Protein AF-0000000074111554 (afdb_homodimer)

Nearest PDB structures (foldseek):
  2y7a-assembly1_A  TM=3.986E-01  e=7.294E-03  Homo sapiens
  8ri0-assembly1_B  TM=4.797E-01  e=1.075E-01  Calditerrivibrio nitroreducens DSM 19672
  2qeq-assembly1_A  TM=3.946E-01  e=6.674E+00  Kunjin virus (STRAIN MRM61C)
  2y7a-assembly1_A  TM=4.111E-01  e=3.527E-03  Homo sapiens
  7s6b-assembly1_D  TM=3.203E-01  e=9.062E-02  Streptomyces lasalocidi

Structure (mmCIF, N/CA/C/O backbone):
data_AF-0000000074111554-model_v1
#
loop_
_entity.id
_entity.type
_entity.pdbx_description
1 polymer 'Uncharacterized protein'
#
loop_
_atom_site.group_PDB
_atom_site.id
_atom_site.type_symbol
_atom_site.label_atom_id
_atom_site.label_alt_id
_atom_site.label_comp_id
_atom_site.label_asym_id
_atom_site.label_entity_id
_atom_site.label_seq_id
_atom_site.pdbx_PDB_ins_code
_atom_site.Cartn_x
_atom_site.Cartn_y
_atom_site.Cartn_z
_atom_site.occupancy
_atom_site.B_iso_or_equiv
_atom_site.auth_seq_id
_atom_site.auth_comp_id
_atom_site.auth_asym_id
_atom_site.auth_atom_id
_atom_site.pdbx_PDB_model_num
ATOM 1 N N . MET A 1 1 ? -3.32 27.938 -7.312 1 47.59 1 MET A N 1
ATOM 2 C CA . MET A 1 1 ? -3.273 27.234 -6.039 1 47.59 1 MET A CA 1
ATOM 3 C C . MET A 1 1 ? -3.141 25.734 -6.266 1 47.59 1 MET A C 1
ATOM 5 O O . MET A 1 1 ? -3.689 25.188 -7.227 1 47.59 1 MET A O 1
ATOM 9 N N . GLN A 1 2 ? -2.172 24.969 -5.703 1 74.88 2 GLN A N 1
ATOM 10 C CA . GLN A 1 2 ? -1.948 23.531 -5.836 1 74.88 2 GLN A CA 1
ATOM 11 C C . GLN A 1 2 ? -3.188 22.734 -5.426 1 74.88 2 GLN A C 1
ATOM 13 O O . GLN A 1 2 ? -3.883 23.109 -4.48 1 74.88 2 GLN A O 1
ATOM 18 N N . LYS A 1 3 ? -3.748 22.03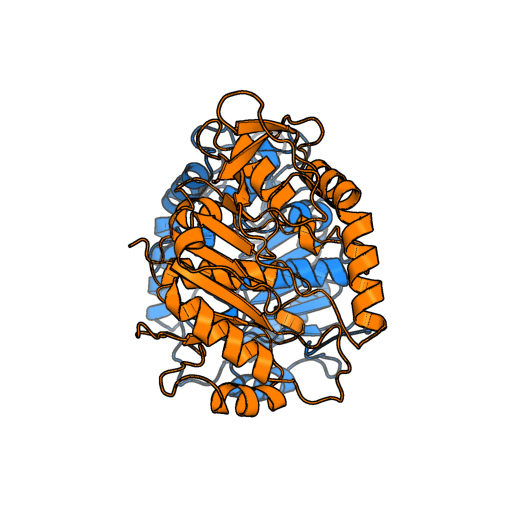1 -6.406 1 89.75 3 LYS A N 1
ATOM 19 C CA . LYS A 1 3 ? -4.879 21.156 -6.117 1 89.75 3 LYS A CA 1
ATOM 20 C C . LYS A 1 3 ? -4.531 20.141 -5.031 1 89.75 3 LYS A C 1
ATOM 22 O O . LYS A 1 3 ? -3.83 19.156 -5.293 1 89.75 3 LYS A O 1
ATOM 27 N N . VAL A 1 4 ? -5.02 20.531 -3.77 1 93.25 4 VAL A N 1
ATOM 28 C CA . VAL A 1 4 ? -4.641 19.719 -2.619 1 93.25 4 VAL A CA 1
ATOM 29 C C . VAL A 1 4 ? -5.875 19.016 -2.057 1 93.25 4 VAL A C 1
ATOM 31 O O . VAL A 1 4 ? -6.945 19.609 -1.949 1 93.25 4 VAL A O 1
ATOM 34 N N . LEU A 1 5 ? -5.77 17.75 -1.797 1 95.38 5 LEU A N 1
ATOM 35 C CA . LEU A 1 5 ? -6.777 16.984 -1.083 1 95.38 5 LEU A CA 1
ATOM 36 C C . LEU A 1 5 ? -6.395 16.812 0.383 1 95.38 5 LEU A C 1
ATOM 38 O O . LEU A 1 5 ? -5.348 16.234 0.693 1 95.38 5 LEU A O 1
ATOM 42 N N . THR A 1 6 ? -7.242 17.297 1.258 1 95.94 6 THR A N 1
ATOM 43 C CA . THR A 1 6 ? -7.016 17.031 2.674 1 95.94 6 THR A CA 1
ATOM 44 C C . THR A 1 6 ? -7.65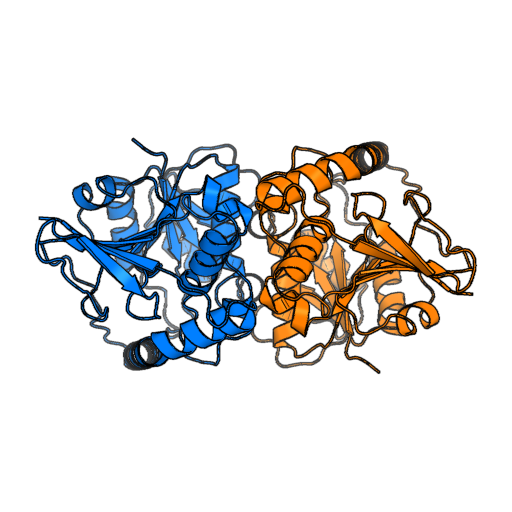2 15.703 3.082 1 95.94 6 THR A C 1
ATOM 46 O O . THR A 1 6 ? -8.82 15.453 2.787 1 95.94 6 THR A O 1
ATOM 49 N N . ALA A 1 7 ? -6.855 14.898 3.699 1 96.5 7 ALA A N 1
ATOM 50 C CA . ALA A 1 7 ? -7.324 13.594 4.16 1 96.5 7 ALA A CA 1
ATOM 51 C C . ALA A 1 7 ? -7.426 13.562 5.684 1 96.5 7 ALA A C 1
ATOM 53 O O . ALA A 1 7 ? -6.445 13.812 6.383 1 96.5 7 ALA A O 1
ATOM 54 N N . ILE A 1 8 ? -8.609 13.188 6.18 1 93.62 8 ILE A N 1
ATOM 55 C CA . ILE A 1 8 ? -8.875 13.062 7.609 1 93.62 8 ILE A CA 1
ATOM 56 C C . ILE A 1 8 ? -9.375 11.648 7.914 1 93.62 8 ILE A C 1
ATOM 58 O O . ILE A 1 8 ? -10.391 11.211 7.367 1 93.62 8 ILE A O 1
ATOM 62 N N . ARG A 1 9 ? -8.664 10.961 8.719 1 89.56 9 ARG A N 1
ATOM 63 C CA . ARG A 1 9 ? -9.078 9.625 9.141 1 89.56 9 ARG A CA 1
ATOM 64 C C . ARG A 1 9 ? -9.969 9.695 10.375 1 89.56 9 ARG A C 1
ATOM 66 O O . ARG A 1 9 ? -9.578 10.266 11.398 1 89.56 9 ARG A O 1
ATOM 73 N N . V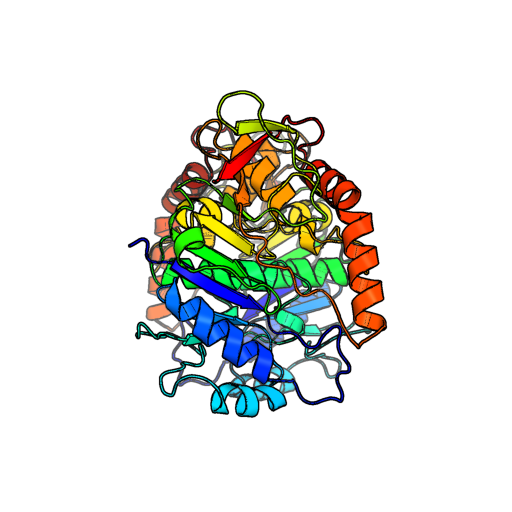AL A 1 10 ? -11.148 9.125 10.172 1 82.56 10 VAL A N 1
ATOM 74 C CA . VAL A 1 10 ? -12.117 9.086 11.266 1 82.56 10 VAL A CA 1
ATOM 75 C C . VAL A 1 10 ? -12.25 7.66 11.789 1 82.56 10 VAL A C 1
ATOM 77 O O . VAL A 1 10 ? -12.656 6.758 11.055 1 82.56 10 VAL A O 1
ATOM 80 N N . HIS A 1 11 ? -11.742 7.332 12.828 1 69.31 11 HIS A N 1
ATOM 81 C CA . HIS A 1 11 ? -11.906 5.973 13.328 1 69.31 11 HIS A CA 1
ATOM 82 C C . HIS A 1 11 ? -12.305 5.973 14.805 1 69.31 11 HIS A C 1
ATOM 84 O O . HIS A 1 11 ? -12.039 6.941 15.523 1 69.31 11 HIS A O 1
ATOM 90 N N . LYS A 1 12 ? -13.086 4.988 15.078 1 65.06 12 LYS A N 1
ATOM 91 C CA . LYS A 1 12 ? -13.531 4.75 16.453 1 65.06 12 LYS A CA 1
ATOM 92 C C . LYS A 1 12 ? -12.617 3.75 17.156 1 65.06 12 LYS A C 1
ATOM 94 O O . LYS A 1 12 ? -12.953 3.244 18.234 1 65.06 12 LYS A O 1
ATOM 99 N N . ARG A 1 13 ? -11.672 3.42 16.547 1 57.62 13 ARG A N 1
ATOM 100 C CA . ARG A 1 13 ? -10.883 2.303 17.062 1 57.62 13 ARG A CA 1
ATOM 101 C C . ARG A 1 13 ? -10.453 2.551 18.5 1 57.62 13 ARG A C 1
ATOM 103 O O . ARG A 1 13 ? -10.43 1.626 19.312 1 57.62 13 ARG A O 1
ATOM 110 N N . GLN A 1 14 ? -10.055 3.717 18.734 1 53.47 14 GLN A N 1
ATOM 111 C CA . GLN A 1 14 ? -9.492 3.939 20.062 1 53.47 14 GLN A CA 1
ATOM 112 C C . GLN A 1 14 ? -10.492 4.625 20.984 1 53.47 14 GLN A C 1
ATOM 114 O O . GLN A 1 14 ? -10.109 5.266 21.969 1 53.47 14 GLN A O 1
ATOM 119 N N . THR A 1 15 ? -11.688 4.504 20.422 1 59.81 15 THR A N 1
ATOM 120 C CA . THR A 1 15 ? -12.742 5.098 21.234 1 59.81 15 THR A CA 1
ATOM 121 C C . THR A 1 15 ? -13.789 4.055 21.609 1 59.81 15 THR A C 1
ATOM 123 O O . THR A 1 15 ? -13.773 2.939 21.078 1 59.81 15 THR A O 1
ATOM 126 N N . ASP A 1 16 ? -14.523 4.406 22.625 1 60.25 16 ASP A N 1
ATOM 127 C CA . ASP A 1 16 ? -15.641 3.551 23.016 1 60.25 16 ASP A CA 1
ATOM 128 C C . ASP A 1 16 ? -16.562 3.27 21.828 1 60.25 16 ASP A C 1
ATOM 130 O O . ASP A 1 16 ? -17.203 4.176 21.312 1 60.25 16 ASP A O 1
ATOM 134 N N . GLN A 1 17 ? -16.547 2.08 21.406 1 64.31 17 GLN A N 1
ATOM 135 C CA . GLN A 1 17 ? -17.281 1.655 20.203 1 64.31 17 GLN A CA 1
ATOM 136 C C . GLN A 1 17 ? -18.781 1.778 20.406 1 64.31 17 GLN A C 1
ATOM 138 O O . GLN A 1 17 ? -19.547 1.826 19.438 1 64.31 17 GLN A O 1
ATOM 143 N N . ASN A 1 18 ? -19.156 1.868 21.594 1 63.62 18 ASN A N 1
ATOM 144 C CA . ASN A 1 18 ? -20.578 1.933 21.922 1 63.62 18 ASN A CA 1
ATOM 145 C C . ASN A 1 18 ? -21.094 3.369 21.875 1 63.62 18 ASN A C 1
ATOM 147 O O . ASN A 1 18 ? -22.297 3.598 21.922 1 63.62 18 ASN A O 1
ATOM 151 N N . ARG A 1 19 ? -20.234 4.227 21.812 1 68.5 19 ARG A N 1
ATOM 152 C CA . ARG A 1 19 ? -20.625 5.629 21.734 1 68.5 19 ARG A CA 1
ATOM 153 C C . ARG A 1 19 ? -20.719 6.105 20.297 1 68.5 19 ARG A C 1
ATOM 155 O O . ARG A 1 19 ? -19.922 5.68 19.453 1 68.5 19 ARG A O 1
ATOM 162 N N . LEU A 1 20 ? -21.766 6.816 20.125 1 73.94 20 LEU A N 1
ATOM 163 C CA . LEU A 1 20 ? -21.891 7.426 18.812 1 73.94 20 LEU A CA 1
ATOM 164 C C . LEU A 1 20 ? -20.703 8.352 18.531 1 73.94 20 LEU A C 1
ATOM 166 O O . LEU A 1 20 ? -20.172 8.984 19.438 1 73.94 20 LEU A O 1
ATOM 170 N N . LEU A 1 21 ? -20.344 8.328 17.328 1 78.81 21 LEU A N 1
ATOM 171 C CA . LEU A 1 21 ? -19.25 9.195 16.875 1 78.81 21 LEU A CA 1
ATOM 172 C C . LEU A 1 21 ? -19.594 10.664 17.094 1 78.81 21 LEU A C 1
ATOM 174 O O . LEU A 1 21 ? -20.688 11.102 16.719 1 78.81 21 LEU A O 1
ATOM 178 N N . ASP A 1 22 ? -18.781 11.336 17.859 1 82.19 22 ASP A N 1
ATOM 179 C CA . ASP A 1 22 ? -18.938 12.781 17.938 1 82.19 22 ASP A CA 1
ATOM 180 C C . ASP A 1 22 ? -18.594 13.445 16.609 1 82.19 22 ASP A C 1
ATOM 182 O O . ASP A 1 22 ? -17.422 13.477 16.203 1 82.19 22 ASP A O 1
ATOM 186 N N . THR A 1 23 ? -19.578 13.977 16 1 87.88 23 THR A N 1
ATOM 187 C CA . THR A 1 23 ? -19.406 14.461 14.633 1 87.88 23 THR A CA 1
ATOM 188 C C . THR A 1 23 ? -18.984 15.93 14.633 1 87.88 23 THR A C 1
ATOM 190 O O . THR A 1 23 ? -18.516 16.453 13.617 1 87.88 23 THR A O 1
ATOM 193 N N . ASP A 1 24 ? -19.016 16.656 15.75 1 88.5 24 ASP A N 1
ATOM 194 C CA . ASP A 1 24 ? -18.75 18.094 15.797 1 88.5 24 ASP A CA 1
ATOM 195 C C . ASP A 1 24 ? -17.297 18.391 15.43 1 88.5 24 ASP A C 1
ATOM 197 O O . ASP A 1 24 ? -17.031 19.234 14.578 1 88.5 24 ASP A O 1
ATOM 201 N N . PRO A 1 25 ? -16.422 17.656 16.078 1 87.88 25 PRO A N 1
ATOM 202 C CA . PRO A 1 25 ? -15.023 17.938 15.727 1 87.88 25 PRO A CA 1
ATOM 203 C C . PRO A 1 25 ? -14.711 17.625 14.266 1 87.88 25 PRO A C 1
ATOM 205 O O . PRO A 1 25 ? -13.867 18.281 13.648 1 87.88 25 PRO A O 1
ATOM 208 N N . ILE A 1 26 ? -15.359 16.672 13.734 1 90.75 26 ILE A N 1
ATOM 209 C CA . ILE A 1 26 ? -15.141 16.266 12.344 1 90.75 26 ILE A CA 1
ATOM 210 C C . ILE A 1 26 ? -15.672 17.344 11.406 1 90.75 26 ILE A C 1
ATOM 212 O O . ILE A 1 26 ? -14.977 17.766 10.477 1 90.75 26 ILE A O 1
ATOM 216 N N . SER A 1 27 ? -16.875 17.766 11.727 1 92.31 27 SER A N 1
ATOM 2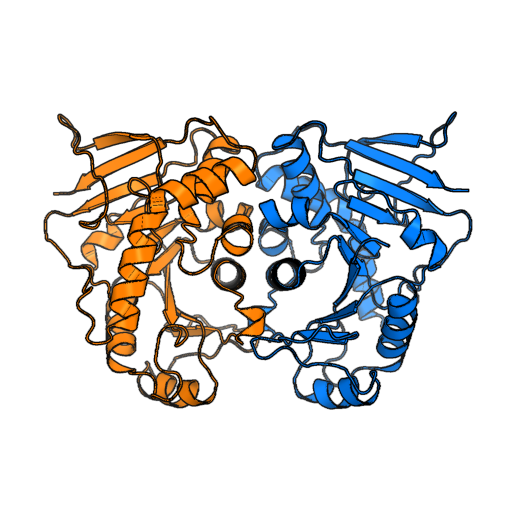17 C CA . SER A 1 27 ? -17.484 18.828 10.922 1 92.31 27 SER A CA 1
ATOM 218 C C . SER A 1 27 ? -16.641 20.094 10.953 1 92.31 27 SER A C 1
ATOM 220 O O . SER A 1 27 ? -16.438 20.734 9.922 1 92.31 27 SER A O 1
ATOM 222 N N . ALA A 1 28 ? -16.156 20.438 12.086 1 91.56 28 ALA A N 1
ATOM 223 C CA . ALA A 1 28 ? -15.328 21.625 12.234 1 91.56 28 ALA A CA 1
ATOM 224 C C . ALA A 1 28 ? -14.023 21.469 11.445 1 91.56 28 ALA A C 1
ATOM 226 O O . ALA A 1 28 ? -13.578 22.422 10.789 1 91.56 28 ALA A O 1
ATOM 227 N N . ALA A 1 29 ? -13.445 20.328 11.508 1 92.19 29 ALA A N 1
ATOM 228 C CA . ALA A 1 29 ? -12.195 20.062 10.797 1 92.19 29 ALA A CA 1
ATOM 229 C C . ALA A 1 29 ? -12.398 20.156 9.281 1 92.19 29 ALA A C 1
ATOM 231 O O . ALA A 1 29 ? -11.547 20.688 8.57 1 92.19 29 ALA A O 1
ATOM 232 N N . VAL A 1 30 ? -13.492 19.594 8.82 1 94.56 30 VAL A N 1
ATOM 233 C CA . VAL A 1 30 ? -13.805 19.625 7.395 1 94.56 30 VAL A CA 1
ATOM 234 C C . VAL A 1 30 ? -13.992 21.078 6.934 1 94.56 30 VAL A C 1
ATOM 236 O O . VAL A 1 30 ? -13.445 21.484 5.91 1 94.56 30 VAL A O 1
ATOM 239 N N . THR A 1 31 ? -14.734 21.828 7.695 1 93.19 31 THR A N 1
ATOM 240 C CA . THR A 1 31 ? -14.977 23.234 7.359 1 93.19 31 THR A CA 1
ATOM 241 C C . THR A 1 31 ? -13.672 24.016 7.289 1 93.19 31 THR A C 1
ATOM 243 O O . THR A 1 31 ? -13.445 24.781 6.352 1 93.19 31 THR A O 1
ATOM 246 N N . ARG A 1 32 ? -12.828 23.797 8.203 1 90.69 32 ARG A N 1
ATOM 247 C CA . ARG A 1 32 ? -11.539 24.469 8.219 1 90.69 32 ARG A CA 1
ATOM 248 C C . ARG A 1 32 ? -10.688 24.062 7.027 1 90.69 32 ARG A C 1
ATOM 250 O O . ARG A 1 32 ? -10.078 24.906 6.363 1 90.69 32 ARG A O 1
ATOM 257 N N . ALA A 1 33 ? -10.625 22.781 6.777 1 93.44 33 ALA A N 1
ATOM 258 C CA . ALA A 1 33 ? -9.789 22.234 5.711 1 93.44 33 ALA A CA 1
ATOM 259 C C . ALA A 1 33 ? -10.234 22.75 4.348 1 93.44 33 ALA A C 1
ATOM 261 O O . ALA A 1 33 ? -9.406 22.969 3.453 1 93.44 33 ALA A O 1
ATOM 262 N N . LEU A 1 34 ? -11.516 22.953 4.195 1 93.25 34 LEU A N 1
ATOM 263 C CA . LEU A 1 34 ? -12.039 23.469 2.934 1 93.25 34 LEU A CA 1
ATOM 264 C C . LEU A 1 34 ? -11.578 24.891 2.701 1 93.25 34 LEU A C 1
ATOM 266 O O . LEU A 1 34 ? -11.672 25.406 1.585 1 93.25 34 LEU A O 1
ATOM 270 N N . GLY A 1 35 ? -11.031 25.484 3.709 1 89.75 35 GLY A N 1
ATOM 271 C CA . GLY A 1 35 ? -10.5 26.844 3.584 1 89.75 35 GLY A CA 1
ATOM 272 C C . GLY A 1 35 ? -9.125 26.875 2.949 1 89.75 35 GLY A C 1
ATOM 273 O O . GLY A 1 35 ? -8.672 27.938 2.492 1 89.75 35 GLY A O 1
ATOM 274 N N . TYR A 1 36 ? -8.453 25.703 2.896 1 90.75 36 TYR A N 1
ATOM 275 C CA . TYR A 1 36 ? -7.098 25.75 2.365 1 90.75 36 TYR A CA 1
ATOM 276 C C . TYR A 1 36 ? -6.84 24.562 1.44 1 90.75 36 TYR A C 1
ATOM 278 O O . TYR A 1 36 ? -5.715 24.344 0.984 1 90.75 36 TYR A O 1
ATOM 286 N N . SER A 1 37 ? -7.82 23.766 1.188 1 92.56 37 SER A N 1
ATOM 287 C CA . SER A 1 37 ? -7.699 22.625 0.291 1 92.56 37 SER A CA 1
ATOM 288 C C . SER A 1 37 ? -8.805 22.625 -0.755 1 92.56 37 SER A C 1
ATOM 290 O O . SER A 1 37 ? -9.859 23.234 -0.555 1 92.56 37 SER A O 1
ATOM 292 N N . THR A 1 38 ? -8.539 21.984 -1.895 1 91.38 38 THR A N 1
ATOM 293 C CA . THR A 1 38 ? -9.516 21.859 -2.969 1 91.38 38 THR A CA 1
ATOM 294 C C . THR A 1 38 ? -10.672 20.953 -2.543 1 91.38 38 THR A C 1
ATOM 296 O O . THR A 1 38 ? -11.828 21.234 -2.865 1 91.38 38 THR A O 1
ATOM 299 N N . SER A 1 39 ? -10.383 19.969 -1.868 1 92.62 39 SER A N 1
ATOM 300 C CA . SER A 1 39 ? -11.352 19 -1.386 1 92.62 39 SER A CA 1
ATOM 301 C C . SER A 1 39 ? -10.867 18.312 -0.115 1 92.62 39 SER A C 1
ATOM 303 O O . SER A 1 39 ? -9.703 18.453 0.266 1 92.62 39 SER A O 1
ATOM 305 N N . VAL A 1 40 ? -11.844 17.656 0.529 1 92.69 40 VAL A N 1
ATOM 306 C CA . VAL A 1 40 ? -11.562 16.859 1.723 1 92.69 40 VAL A CA 1
ATOM 307 C C . VAL A 1 40 ? -12.047 15.422 1.518 1 92.69 40 VAL A C 1
ATOM 309 O O . VAL A 1 40 ? -13.086 15.195 0.897 1 92.69 40 VAL A O 1
ATOM 312 N N . ILE A 1 41 ? -11.25 14.531 2.037 1 89.88 41 ILE A N 1
ATOM 313 C CA . ILE A 1 41 ? -11.68 13.141 2.039 1 89.88 41 ILE A CA 1
ATOM 314 C C . ILE A 1 41 ? -11.672 12.594 3.465 1 89.88 41 ILE A C 1
ATOM 316 O O . ILE A 1 41 ? -10.688 12.758 4.191 1 89.88 41 ILE A O 1
ATOM 320 N N . LEU A 1 42 ? -12.805 11.984 3.834 1 87 42 LEU A N 1
ATOM 321 C CA . LEU A 1 42 ? -12.945 11.312 5.121 1 87 42 LEU A CA 1
ATOM 322 C C . LEU A 1 42 ? -12.875 9.797 4.961 1 87 42 LEU A C 1
ATOM 324 O O . LEU A 1 42 ? -13.438 9.25 4.008 1 87 42 LEU A O 1
ATOM 328 N N . VAL A 1 43 ? -12.133 9.18 5.938 1 79.88 43 VAL A N 1
ATOM 329 C CA . VAL A 1 43 ? -11.914 7.742 5.781 1 79.88 43 VAL A CA 1
ATOM 330 C C . VAL A 1 43 ? -12.352 7.008 7.047 1 79.88 43 VAL A C 1
ATOM 332 O O . VAL A 1 43 ? -12.172 7.52 8.156 1 79.88 43 VAL A O 1
ATOM 335 N N . SER A 1 44 ? -12.82 5.785 7.09 1 68.31 44 SER A N 1
ATOM 336 C CA . SER A 1 44 ? -13.055 4.754 8.094 1 68.31 44 SER A CA 1
ATOM 337 C C . SER A 1 44 ? -14.32 5.035 8.891 1 68.31 44 SER A C 1
ATOM 339 O O . SER A 1 44 ? -14.445 6.086 9.523 1 68.31 44 SER A O 1
ATOM 341 N N . LEU A 1 45 ? -15.594 4.582 8.578 1 65.06 45 LEU A N 1
ATOM 342 C CA . LEU A 1 45 ? -16.719 4.664 9.5 1 65.06 45 LEU A CA 1
ATOM 343 C C . LEU A 1 45 ? -17.625 3.436 9.375 1 65.06 45 LEU A C 1
ATOM 345 O O . LEU A 1 45 ? -17.797 2.906 8.273 1 65.06 45 LEU A O 1
ATOM 349 N N . PRO A 1 46 ? -17.797 2.955 10.617 1 63.38 46 PRO A N 1
ATOM 350 C CA . PRO A 1 46 ? -18.859 1.956 10.492 1 63.38 46 PRO A CA 1
ATOM 351 C C . PRO A 1 46 ? -20.156 2.533 9.906 1 63.38 46 PRO A C 1
ATOM 353 O O . PRO A 1 46 ? -20.438 3.717 10.094 1 63.38 46 PRO A O 1
ATOM 356 N N . PRO A 1 47 ? -20.828 1.67 9.305 1 62.94 47 PRO A N 1
ATOM 357 C CA . PRO A 1 47 ? -22.047 2.078 8.602 1 62.94 47 PRO A CA 1
ATOM 358 C C . PRO A 1 47 ? -23.031 2.824 9.5 1 62.94 47 PRO A C 1
ATOM 360 O O . PRO A 1 47 ? -23.609 3.83 9.086 1 62.94 47 PRO A O 1
ATOM 363 N N . PRO A 1 48 ? -23.109 2.475 10.797 1 69.06 48 PRO A N 1
ATOM 364 C CA . PRO A 1 48 ? -24.125 3.209 11.555 1 69.06 48 PRO A CA 1
ATOM 365 C C . PRO A 1 48 ? -23.75 4.672 11.781 1 69.06 48 PRO A C 1
ATOM 367 O O . PRO A 1 48 ? -24.641 5.523 11.906 1 69.06 48 PRO A O 1
ATOM 370 N N . ASP A 1 49 ? -22.594 4.934 11.773 1 78.25 49 ASP A N 1
ATOM 371 C CA . ASP A 1 49 ? -22.141 6.293 12.039 1 78.25 49 ASP A CA 1
ATOM 372 C C . ASP A 1 49 ? -22.125 7.129 10.758 1 78.25 49 ASP A C 1
ATOM 374 O O . ASP A 1 49 ? -22.078 8.359 10.812 1 78.25 49 ASP A O 1
ATOM 378 N N . LEU A 1 50 ? -22.203 6.398 9.703 1 81.56 50 LEU A N 1
ATOM 379 C CA . LEU A 1 50 ? -22.047 7.07 8.414 1 81.56 50 LEU A CA 1
ATOM 380 C C . LEU A 1 50 ? -23.188 8.055 8.172 1 81.56 50 LEU A C 1
ATOM 382 O O . LEU A 1 50 ? -22.969 9.164 7.695 1 81.56 50 LEU A O 1
ATOM 386 N N . GLU A 1 51 ? -24.375 7.637 8.5 1 81.81 51 GLU A N 1
ATOM 387 C CA . GLU A 1 51 ? -25.531 8.5 8.289 1 81.81 51 GLU A CA 1
ATOM 388 C C . GLU A 1 51 ? -25.422 9.781 9.109 1 81.81 51 GLU A C 1
ATOM 390 O O . GLU A 1 51 ? -25.703 10.875 8.602 1 81.81 51 GLU A O 1
ATOM 395 N N . ASN A 1 52 ? -25.047 9.617 10.344 1 84.38 52 ASN A N 1
ATOM 396 C CA . ASN A 1 52 ? -24.891 10.766 11.219 1 84.38 52 ASN A CA 1
ATOM 397 C C . ASN A 1 52 ? -23.781 11.703 10.711 1 84.38 52 ASN A C 1
ATOM 399 O O . ASN A 1 52 ? -23.938 12.922 10.773 1 84.38 52 ASN A O 1
ATOM 403 N N . LEU A 1 53 ? -22.766 11.148 10.234 1 87.94 53 LEU A N 1
ATOM 404 C CA . LEU A 1 53 ? -21.656 11.93 9.719 1 87.94 53 LEU A CA 1
ATOM 405 C C . LEU A 1 53 ? -22.062 12.719 8.484 1 87.94 53 LEU A C 1
ATOM 407 O O . LEU A 1 53 ? -21.781 13.914 8.383 1 87.94 53 LEU A O 1
ATOM 411 N N . VAL A 1 54 ? -22.766 12.102 7.629 1 88.25 54 VAL A N 1
ATOM 412 C CA . VAL A 1 54 ? -23.172 12.719 6.375 1 88.25 54 VAL A CA 1
ATOM 413 C C . VAL A 1 54 ? -24.125 13.891 6.66 1 88.25 54 VAL A C 1
ATOM 415 O O . VAL A 1 54 ? -24.094 14.906 5.957 1 88.25 54 VAL A O 1
ATOM 418 N N . SER A 1 55 ? -24.875 13.75 7.68 1 88.31 55 SER A N 1
ATOM 419 C CA . SER A 1 55 ? -25.891 14.758 7.992 1 88.31 55 SER A CA 1
ATOM 420 C C . SER A 1 55 ? -25.25 16.078 8.406 1 88.31 55 SER A C 1
ATOM 422 O O . SER A 1 55 ? -25.875 17.125 8.328 1 88.31 55 SER A O 1
ATOM 424 N N . VAL A 1 56 ? -24.031 16.047 8.82 1 89.56 56 VAL A N 1
ATOM 425 C CA . VAL A 1 56 ? -23.406 17.266 9.352 1 89.56 56 VAL A CA 1
ATOM 426 C C . VAL A 1 56 ? -22.422 17.812 8.328 1 89.56 56 VAL A C 1
ATOM 428 O O . VAL A 1 56 ? -21.781 18.844 8.57 1 89.56 56 VAL A O 1
ATOM 431 N N . LEU A 1 57 ? -22.234 17.156 7.207 1 92.94 57 LEU A N 1
ATOM 432 C CA . LEU A 1 57 ? -21.281 17.562 6.172 1 92.94 57 LEU A CA 1
ATOM 433 C C . LEU A 1 57 ? -21.984 18.375 5.082 1 92.94 57 LEU A C 1
ATOM 435 O O . LEU A 1 57 ? -23.219 18.406 5.027 1 92.94 57 LEU A O 1
ATOM 439 N N . PRO A 1 58 ? -21.234 19.078 4.293 1 91 58 PRO A N 1
ATOM 440 C CA . PRO A 1 58 ? -21.859 19.828 3.197 1 91 58 PRO A CA 1
ATOM 441 C C . PRO A 1 58 ? -22.75 18.953 2.322 1 91 58 PRO A C 1
ATOM 443 O O . PRO A 1 58 ? -22.469 17.766 2.137 1 91 58 PRO A O 1
ATOM 446 N N . ARG A 1 59 ? -23.859 19.484 1.733 1 87.31 59 ARG A N 1
ATOM 447 C CA . ARG A 1 59 ? -24.891 18.781 0.976 1 87.31 59 ARG A CA 1
ATOM 448 C C . ARG A 1 59 ? -24.281 18.062 -0.232 1 87.31 59 ARG A C 1
ATOM 450 O O . ARG A 1 59 ? -24.797 17.016 -0.66 1 87.31 59 ARG A O 1
ATOM 457 N N . ASP A 1 60 ? -23.172 18.562 -0.687 1 85.69 60 ASP A N 1
ATOM 458 C CA . ASP A 1 60 ? -22.609 17.984 -1.903 1 85.69 60 ASP A CA 1
ATOM 459 C C . ASP A 1 60 ? -21.516 16.953 -1.575 1 85.69 60 ASP A C 1
ATOM 461 O O . ASP A 1 60 ? -20.703 16.609 -2.432 1 85.69 60 ASP A O 1
ATOM 465 N N . THR A 1 61 ? -21.594 16.453 -0.384 1 91.12 61 THR A N 1
ATOM 466 C CA . THR A 1 61 ? -20.688 15.375 0.012 1 91.12 61 THR A CA 1
ATOM 467 C C . THR A 1 61 ? -20.984 14.102 -0.771 1 91.12 61 THR A C 1
ATOM 469 O O . THR A 1 61 ? -22.156 13.742 -0.961 1 91.12 61 THR A O 1
ATOM 472 N N . VAL A 1 62 ? -19.922 13.461 -1.223 1 90.06 62 VAL A N 1
ATOM 473 C CA . VAL A 1 62 ? -20.078 12.273 -2.057 1 90.06 62 VAL A CA 1
ATOM 474 C C . VAL A 1 62 ? -19.516 11.047 -1.341 1 90.06 62 VAL A C 1
ATOM 476 O O . VAL A 1 62 ? -18.375 11.07 -0.875 1 90.06 62 VAL A O 1
ATOM 479 N N . LEU A 1 63 ? -20.312 10.055 -1.2 1 87 63 LEU A N 1
ATOM 480 C CA . LEU A 1 63 ? -19.828 8.742 -0.798 1 87 63 LEU A CA 1
ATOM 481 C C . LEU A 1 63 ? -19.172 8.023 -1.971 1 87 63 LEU A C 1
ATOM 483 O O . LEU A 1 63 ? -19.828 7.75 -2.982 1 87 63 LEU A O 1
ATOM 487 N N . VAL A 1 64 ? -17.906 7.691 -1.776 1 84.31 64 VAL A N 1
ATOM 488 C CA . VAL A 1 64 ? -17.141 7.086 -2.865 1 84.31 64 VAL A CA 1
ATOM 489 C C . VAL A 1 64 ? -17.484 5.598 -2.963 1 84.31 64 VAL A C 1
ATOM 491 O O . VAL A 1 64 ? -17.078 4.809 -2.105 1 84.31 64 VAL A O 1
ATOM 494 N N . ASP A 1 65 ? -18.391 5.043 -3.693 1 70.12 65 ASP A N 1
ATOM 495 C CA . ASP A 1 65 ? -18.766 3.645 -3.881 1 70.12 65 ASP A CA 1
ATOM 496 C C . ASP A 1 65 ? -18.297 3.129 -5.242 1 70.12 65 ASP A C 1
ATOM 498 O O . ASP A 1 65 ? -18.391 1.932 -5.52 1 70.12 65 ASP A O 1
ATOM 502 N N . GLY A 1 66 ? -17.891 3.977 -6.102 1 61.06 66 GLY A N 1
ATOM 503 C CA . GLY A 1 66 ? -17.5 3.664 -7.469 1 61.06 66 GLY A CA 1
ATOM 504 C C . GLY A 1 66 ? -16.812 4.82 -8.172 1 61.06 66 GLY A C 1
ATOM 505 O O . GLY A 1 66 ? -16.078 5.59 -7.551 1 61.06 66 GLY A O 1
ATOM 506 N N . GLU A 1 67 ? -17.031 4.723 -9.469 1 60.16 67 GLU A N 1
ATOM 507 C CA . GLU A 1 67 ? -16.469 5.797 -10.273 1 60.16 67 GLU A CA 1
ATOM 508 C C . GLU A 1 67 ? -17.125 7.133 -9.961 1 60.16 67 GLU A C 1
ATOM 510 O O . GLU A 1 67 ? -18.359 7.242 -9.984 1 60.16 67 GLU A O 1
ATOM 515 N N . VAL A 1 68 ? -16.422 7.871 -9.219 1 64.75 68 VAL A N 1
ATOM 516 C CA . VAL A 1 68 ? -16.938 9.211 -8.945 1 64.75 68 VAL A CA 1
ATOM 517 C C . VAL A 1 68 ? -16.453 10.18 -10.016 1 64.75 68 VAL A C 1
ATOM 519 O O . VAL A 1 68 ? -15.25 10.242 -10.312 1 64.75 68 VAL A O 1
ATOM 522 N N . THR A 1 69 ? -17.297 10.523 -10.805 1 59.78 69 THR A N 1
ATOM 523 C CA . THR A 1 69 ? -16.984 11.406 -11.922 1 59.78 69 THR A CA 1
ATOM 524 C C . THR A 1 69 ? -16.938 12.859 -11.469 1 59.78 69 THR A C 1
ATOM 526 O O . THR A 1 69 ? -16.484 13.734 -12.203 1 59.78 69 THR A O 1
ATOM 529 N N . ASN A 1 70 ? -17.312 13.172 -10.289 1 64.81 70 ASN A N 1
ATOM 530 C CA . ASN A 1 70 ? -17.469 14.578 -9.938 1 64.81 70 ASN A CA 1
ATOM 531 C C . ASN A 1 70 ? -16.359 15.039 -8.984 1 64.81 70 ASN A C 1
ATOM 533 O O . ASN A 1 70 ? -15.758 14.219 -8.289 1 64.81 70 ASN A O 1
ATOM 537 N N . THR A 1 71 ? -15.984 16.312 -9.281 1 77.12 71 THR A N 1
ATOM 538 C CA . THR A 1 71 ? -15.109 16.938 -8.297 1 77.12 71 THR A CA 1
ATOM 539 C C . THR A 1 71 ? -15.914 17.453 -7.109 1 77.12 71 THR A C 1
ATOM 541 O O . THR A 1 71 ? -16.609 18.469 -7.223 1 77.12 71 THR A O 1
ATOM 544 N N . ALA A 1 72 ? -16.062 16.688 -6.121 1 88.88 72 ALA A N 1
ATOM 545 C CA . ALA A 1 72 ? -16.75 17.078 -4.898 1 88.88 72 ALA A CA 1
ATOM 546 C C . ALA A 1 72 ? -15.82 17.781 -3.924 1 88.88 72 ALA A C 1
ATOM 548 O O . ALA A 1 72 ? -14.602 17.641 -4.008 1 88.88 72 ALA A O 1
ATOM 549 N N . LYS A 1 73 ? -16.438 18.594 -3.139 1 93.19 73 LYS A N 1
ATOM 550 C CA . LYS A 1 73 ? -15.68 19.281 -2.096 1 93.19 73 LYS A CA 1
ATOM 551 C C . LYS A 1 73 ? -15.344 18.312 -0.954 1 93.19 73 LYS A C 1
ATOM 553 O O . LYS A 1 73 ? -14.312 18.469 -0.297 1 93.19 73 LYS A O 1
ATOM 558 N N . VAL A 1 74 ? -16.281 17.391 -0.7 1 94.75 74 VAL A N 1
ATOM 559 C CA . VAL A 1 74 ? -16.062 16.422 0.372 1 94.75 74 VAL A CA 1
ATOM 560 C C . VAL A 1 74 ? -16.359 15.016 -0.133 1 94.75 74 VAL A C 1
ATOM 562 O O . VAL A 1 74 ? -17.422 14.773 -0.72 1 94.75 74 VAL A O 1
ATOM 565 N N . TYR A 1 75 ? -15.414 14.164 0.07 1 93.25 75 TYR A N 1
ATOM 566 C CA . TYR A 1 75 ? -15.547 12.742 -0.232 1 93.25 75 TYR A CA 1
ATOM 567 C C . TYR A 1 75 ? -15.555 11.914 1.046 1 93.25 75 TYR A C 1
ATOM 569 O O . TYR A 1 75 ? -14.875 12.258 2.02 1 93.25 75 TYR A O 1
ATOM 577 N N . ILE A 1 76 ? -16.328 10.883 1.029 1 90.62 76 ILE A N 1
ATOM 578 C CA . ILE A 1 76 ? -16.234 9.859 2.061 1 90.62 76 ILE A CA 1
ATOM 579 C C . ILE A 1 76 ? -15.797 8.539 1.436 1 90.62 76 ILE A C 1
ATOM 581 O O . ILE A 1 76 ? -16.438 8.039 0.502 1 90.62 76 ILE A O 1
ATOM 585 N N . LEU A 1 77 ? -14.711 8.078 1.845 1 89 77 LEU A N 1
ATOM 586 C CA . LEU A 1 77 ? -14.211 6.773 1.432 1 89 77 LEU A CA 1
ATOM 587 C C . LEU A 1 77 ? -14.492 5.723 2.498 1 89 77 LEU A C 1
ATOM 589 O O . LEU A 1 77 ? -13.789 5.652 3.51 1 89 77 LEU A O 1
ATOM 593 N N . PRO A 1 78 ? -15.383 4.879 2.258 1 81.75 78 PRO A N 1
ATOM 594 C CA . PRO A 1 78 ? -15.797 3.943 3.307 1 81.75 78 PRO A CA 1
ATOM 595 C C . PRO A 1 78 ? -14.883 2.729 3.412 1 81.75 78 PRO A C 1
ATOM 597 O O . PRO A 1 78 ? -14.594 2.076 2.404 1 81.75 78 PRO A O 1
ATOM 600 N N . PHE A 1 79 ? -14.359 2.484 4.551 1 81 79 PHE A N 1
ATOM 601 C CA . PHE A 1 79 ? -13.562 1.297 4.836 1 81 79 PHE A CA 1
ATOM 602 C C . PHE A 1 79 ? -14.273 0.397 5.84 1 81 79 PHE A C 1
ATOM 604 O O . PHE A 1 79 ? -15.031 0.879 6.688 1 81 79 PHE A O 1
ATOM 611 N N . THR A 1 80 ? -14.094 -0.856 5.641 1 75.94 80 THR A N 1
ATOM 612 C CA . THR A 1 80 ? -14.375 -1.772 6.742 1 75.94 80 THR A CA 1
ATOM 613 C C . THR A 1 80 ? -13.141 -1.946 7.621 1 75.94 80 THR A C 1
ATOM 615 O O . THR A 1 80 ? -12.031 -1.594 7.219 1 75.94 80 THR A O 1
ATOM 618 N N . LYS A 1 81 ? -13.367 -2.473 8.758 1 74.94 81 LYS A N 1
ATOM 619 C CA . LYS A 1 81 ? -12.227 -2.77 9.625 1 74.94 81 LYS A CA 1
ATOM 620 C C . LYS A 1 81 ? -11.234 -3.689 8.93 1 74.94 81 LYS A C 1
ATOM 622 O O . LYS A 1 81 ? -10.016 -3.537 9.086 1 74.94 81 LYS A O 1
ATOM 627 N N . ALA A 1 82 ? -11.75 -4.535 8.156 1 75 82 ALA A N 1
ATOM 628 C CA . ALA A 1 82 ? -10.93 -5.551 7.508 1 75 82 ALA A CA 1
ATOM 629 C C . ALA A 1 82 ? -10.055 -4.938 6.418 1 75 82 ALA A C 1
ATOM 631 O O . ALA A 1 82 ? -8.891 -5.309 6.266 1 75 82 ALA A O 1
ATOM 632 N N . THR A 1 83 ? -10.531 -4.016 5.68 1 81.69 83 THR A N 1
ATOM 633 C CA . THR A 1 83 ? -9.805 -3.486 4.535 1 81.69 83 THR A CA 1
ATOM 634 C C . THR A 1 83 ? -8.969 -2.273 4.938 1 81.69 83 THR A C 1
ATOM 636 O O . THR A 1 83 ? -8.023 -1.904 4.234 1 81.69 83 THR A O 1
ATOM 639 N N . TYR A 1 84 ? -9.359 -1.689 6.027 1 82.38 84 TYR A N 1
ATOM 640 C CA . TYR A 1 84 ? -8.617 -0.543 6.547 1 82.38 84 TYR A CA 1
ATOM 641 C C . TYR A 1 84 ? -7.23 -0.959 7.023 1 82.38 84 TYR A C 1
ATOM 643 O O . TYR A 1 84 ? -6.266 -0.206 6.879 1 82.38 84 TYR A O 1
ATOM 651 N N . GLY A 1 85 ? -7.164 -2.213 7.48 1 81.88 85 GLY A N 1
ATOM 652 C CA . GLY A 1 85 ? -5.957 -2.604 8.188 1 81.88 85 GLY A CA 1
ATOM 653 C C . GLY A 1 85 ? -5.727 -1.812 9.461 1 81.88 85 GLY A C 1
ATOM 654 O O . GLY A 1 85 ? -6.656 -1.587 10.234 1 81.88 85 GLY A O 1
ATOM 655 N N . ARG A 1 86 ? -4.516 -1.479 9.766 1 87.5 86 ARG A N 1
ATOM 656 C CA . ARG A 1 86 ? -4.207 -0.649 10.93 1 87.5 86 ARG A CA 1
ATOM 657 C C . ARG A 1 86 ? -3.861 0.774 10.508 1 87.5 86 ARG A C 1
ATOM 659 O O . ARG A 1 86 ? -4.25 1.736 11.172 1 87.5 86 ARG A O 1
ATOM 666 N N . PHE A 1 87 ? -3.1 0.84 9.336 1 91.25 87 PHE A N 1
ATOM 667 C CA . PHE A 1 87 ? -2.641 2.164 8.938 1 91.25 87 PHE A CA 1
ATOM 668 C C . PHE A 1 87 ? -2.51 2.254 7.418 1 91.25 87 PHE A C 1
ATOM 670 O O . PHE A 1 87 ? -3.262 2.982 6.77 1 91.25 87 PHE A O 1
ATOM 677 N N . ILE A 1 88 ? -1.71 1.426 6.852 1 95.56 88 ILE A N 1
ATOM 678 C CA . ILE A 1 88 ? -1.096 1.671 5.551 1 95.56 88 ILE A CA 1
ATOM 679 C C . ILE A 1 88 ? -2.107 1.396 4.441 1 95.56 88 ILE A C 1
ATOM 681 O O . ILE A 1 88 ? -2.207 2.162 3.48 1 95.56 88 ILE A O 1
ATOM 685 N N . PRO A 1 89 ? -2.926 0.306 4.535 1 92.19 89 PRO A N 1
ATOM 686 C CA . PRO A 1 89 ? -3.889 0.098 3.451 1 92.19 89 PRO A CA 1
ATOM 687 C C . PRO A 1 89 ? -4.824 1.287 3.258 1 92.19 89 PRO A C 1
ATOM 689 O O . PRO A 1 89 ? -5.051 1.723 2.127 1 92.19 89 PRO A O 1
ATOM 692 N N . ALA A 1 90 ? -5.277 1.858 4.309 1 91.81 90 ALA A N 1
ATOM 693 C CA . ALA A 1 90 ? -6.168 3.014 4.219 1 91.81 90 ALA A CA 1
ATOM 694 C C . ALA A 1 90 ? -5.434 4.23 3.664 1 91.81 90 ALA A C 1
ATOM 696 O O . ALA A 1 90 ? -5.961 4.949 2.812 1 91.81 90 ALA A O 1
ATOM 697 N N . LEU A 1 91 ? -4.23 4.473 4.117 1 95.94 91 LEU A N 1
ATOM 698 C CA . LEU A 1 91 ? -3.445 5.613 3.664 1 95.94 91 LEU A CA 1
ATOM 699 C C . LEU A 1 91 ? -3.168 5.52 2.166 1 95.94 91 LEU A C 1
ATOM 701 O O . LEU A 1 91 ? -3.318 6.508 1.44 1 95.94 91 LEU A O 1
ATOM 705 N N . ASN A 1 92 ? -2.836 4.344 1.723 1 96.56 92 ASN A N 1
ATOM 706 C CA . ASN A 1 92 ? -2.492 4.188 0.313 1 96.56 92 ASN A CA 1
ATOM 707 C C . ASN A 1 92 ? -3.734 4.227 -0.574 1 96.56 92 ASN A C 1
ATOM 709 O O . ASN A 1 92 ? -3.66 4.633 -1.735 1 96.56 92 ASN A O 1
ATOM 713 N N . ALA A 1 93 ? -4.875 3.82 -0.017 1 93.44 93 ALA A N 1
ATOM 714 C CA . ALA A 1 93 ? -6.121 3.998 -0.756 1 93.44 93 ALA A CA 1
ATOM 715 C C . ALA A 1 93 ? -6.422 5.477 -0.978 1 93.44 93 ALA A C 1
ATOM 717 O O . ALA A 1 93 ? -6.906 5.867 -2.043 1 93.44 93 ALA A O 1
ATOM 718 N N . ILE A 1 94 ? -6.129 6.297 0.002 1 94.62 94 ILE A N 1
ATOM 719 C CA . ILE A 1 94 ? -6.309 7.742 -0.113 1 94.62 94 ILE A CA 1
ATOM 720 C C . ILE A 1 94 ? -5.379 8.297 -1.19 1 94.62 94 ILE A C 1
ATOM 722 O O . ILE A 1 94 ? -5.797 9.094 -2.029 1 94.62 94 ILE A O 1
ATOM 726 N N . VAL A 1 95 ? -4.133 7.844 -1.184 1 96.62 95 VAL A N 1
ATOM 727 C CA . VAL A 1 95 ? -3.152 8.305 -2.16 1 96.62 95 VAL A CA 1
ATOM 728 C C . VAL A 1 95 ? -3.594 7.906 -3.566 1 96.62 95 VAL A C 1
ATOM 730 O O . VAL A 1 95 ? -3.545 8.719 -4.492 1 96.62 95 VAL A O 1
ATOM 733 N N . ALA A 1 96 ? -4.031 6.68 -3.688 1 94.69 96 ALA A N 1
ATOM 734 C CA . ALA A 1 96 ? -4.5 6.199 -4.984 1 94.69 96 ALA A CA 1
ATOM 735 C C . ALA A 1 96 ? -5.688 7.023 -5.477 1 94.69 96 ALA A C 1
ATOM 737 O O . ALA A 1 96 ? -5.75 7.398 -6.648 1 94.69 96 ALA A O 1
ATOM 738 N N . PHE A 1 97 ? -6.598 7.324 -4.562 1 92.94 97 PHE A N 1
ATOM 739 C CA . PHE A 1 97 ? -7.77 8.125 -4.895 1 92.94 97 PHE A CA 1
ATOM 740 C C . PHE A 1 97 ? -7.359 9.523 -5.348 1 92.94 97 PHE A C 1
ATOM 742 O O . PHE A 1 97 ? -7.832 10.008 -6.375 1 92.94 97 PHE A O 1
ATOM 749 N N . ALA A 1 98 ? -6.531 10.133 -4.551 1 94.62 98 ALA A N 1
ATOM 750 C CA . ALA A 1 98 ? -6.078 11.484 -4.859 1 94.62 98 ALA A CA 1
ATOM 751 C C . ALA A 1 98 ? -5.406 11.539 -6.23 1 94.62 98 ALA A C 1
ATOM 753 O O . ALA A 1 98 ? -5.633 12.469 -7.004 1 94.62 98 ALA A O 1
ATOM 754 N N . HIS A 1 99 ? -4.609 10.562 -6.465 1 94.69 99 HIS A N 1
ATOM 755 C CA . HIS A 1 99 ? -3.918 10.508 -7.746 1 94.69 99 HIS A CA 1
ATOM 756 C C . HIS A 1 99 ? -4.902 10.336 -8.898 1 94.69 99 HIS A C 1
ATOM 758 O O . HIS A 1 99 ? -4.777 11 -9.93 1 94.69 99 HIS A O 1
ATOM 764 N N . ASP A 1 100 ? -5.801 9.445 -8.727 1 91.94 100 ASP A N 1
ATOM 765 C CA . ASP A 1 100 ? -6.809 9.18 -9.75 1 91.94 100 ASP A CA 1
ATOM 766 C C . ASP A 1 100 ? -7.598 10.445 -10.086 1 91.94 100 ASP A C 1
ATOM 768 O O . ASP A 1 100 ? -7.98 10.656 -11.234 1 91.94 100 ASP A O 1
ATOM 772 N N . LYS A 1 101 ? -7.844 11.227 -9.047 1 92.12 101 LYS A N 1
ATOM 773 C CA . LYS A 1 101 ? -8.602 12.453 -9.234 1 92.12 101 LYS A CA 1
ATOM 774 C C . LYS A 1 101 ? -7.688 13.617 -9.609 1 92.12 101 LYS A C 1
ATOM 776 O O . LYS A 1 101 ? -8.141 14.766 -9.711 1 92.12 101 LYS A O 1
ATOM 781 N N . ARG A 1 102 ? -6.426 13.445 -9.797 1 92.88 102 ARG A N 1
ATOM 782 C CA . ARG A 1 102 ? -5.434 14.352 -10.359 1 92.88 102 ARG A CA 1
ATOM 783 C C . ARG A 1 102 ? -5.145 15.508 -9.398 1 92.88 102 ARG A C 1
ATOM 785 O O . ARG A 1 102 ? -4.973 16.641 -9.828 1 92.88 102 ARG A O 1
ATOM 792 N N . PHE A 1 103 ? -5.191 15.211 -8.117 1 94.19 103 PHE A N 1
ATOM 793 C CA . PHE A 1 103 ? -4.664 16.172 -7.16 1 94.19 103 PHE A CA 1
ATOM 794 C C . PHE A 1 103 ? -3.146 16.281 -7.277 1 94.19 103 PHE A C 1
ATOM 796 O O . PHE A 1 103 ? -2.496 15.383 -7.816 1 94.19 103 PHE A O 1
ATOM 803 N N . GLU A 1 104 ? -2.627 17.391 -6.816 1 93.56 104 GLU A N 1
ATOM 804 C CA . GLU A 1 104 ? -1.185 17.594 -6.859 1 93.56 104 GLU A CA 1
ATOM 805 C C . GLU A 1 104 ? -0.537 17.281 -5.516 1 93.56 104 GLU A C 1
ATOM 807 O O . GLU A 1 104 ? 0.637 16.906 -5.457 1 93.56 104 GLU A O 1
ATOM 812 N N . GLY A 1 105 ? -1.329 17.484 -4.488 1 94.56 105 GLY A N 1
ATOM 813 C CA . GLY A 1 105 ? -0.872 17.203 -3.139 1 94.56 105 GLY A CA 1
ATOM 814 C C . GLY A 1 105 ? -1.934 16.547 -2.277 1 94.56 105 GLY A C 1
ATOM 815 O O . GLY A 1 105 ? -3.129 16.656 -2.559 1 94.56 105 GLY A O 1
ATOM 816 N N . VAL A 1 106 ? -1.488 15.844 -1.302 1 96.44 106 VAL A N 1
ATOM 817 C CA . VAL A 1 106 ? -2.373 15.289 -0.278 1 96.44 106 VAL A CA 1
ATOM 818 C C . VAL A 1 106 ? -1.91 15.75 1.104 1 96.44 106 VAL A C 1
ATOM 820 O O . VAL A 1 106 ? -0.737 15.602 1.453 1 96.44 106 VAL A O 1
ATOM 823 N N . LEU A 1 107 ? -2.789 16.391 1.795 1 96.31 107 LEU A N 1
ATOM 824 C CA . LEU A 1 107 ? -2.547 16.844 3.158 1 96.31 107 LEU A CA 1
ATOM 825 C C . LEU A 1 107 ? -3.213 15.914 4.172 1 96.31 107 LEU A C 1
ATOM 827 O O . LEU A 1 107 ? -4.441 15.883 4.27 1 96.31 107 LEU A O 1
ATOM 831 N N . PHE A 1 108 ? -2.389 15.172 4.848 1 96.62 108 PHE A N 1
ATOM 832 C CA . PHE A 1 108 ? -2.924 14.383 5.953 1 96.62 108 PHE A CA 1
ATOM 833 C C . PHE A 1 108 ? -3.064 15.242 7.207 1 96.62 108 PHE A C 1
ATOM 835 O O . PHE A 1 108 ? -2.16 16 7.547 1 96.62 108 PHE A O 1
ATOM 842 N N . GLN A 1 109 ? -4.219 15.062 7.848 1 94.31 109 GLN A N 1
ATOM 843 C CA . GLN A 1 109 ? -4.5 15.906 9.008 1 94.31 109 GLN A CA 1
ATOM 844 C C . GLN A 1 109 ? -5.332 15.148 10.039 1 94.31 109 GLN A C 1
ATOM 846 O O . GLN A 1 109 ? -6.301 14.477 9.695 1 94.31 109 GLN A O 1
ATOM 851 N N . SER A 1 110 ? -4.922 15.258 11.242 1 91.25 110 SER A N 1
ATOM 852 C CA . SER A 1 110 ? -5.758 14.773 12.344 1 91.25 110 SER A CA 1
ATOM 853 C C . SER A 1 110 ? -6.922 15.719 12.602 1 91.25 110 SER A C 1
ATOM 855 O O . SER A 1 110 ? -6.793 16.938 12.445 1 91.25 110 SER A O 1
ATOM 857 N N . VAL A 1 111 ? -7.969 15.18 13.102 1 87.88 111 VAL A N 1
ATOM 858 C CA . VAL A 1 111 ? -9.18 15.938 13.398 1 87.88 111 VAL A CA 1
ATOM 859 C C . VAL A 1 111 ? -8.875 16.984 14.469 1 87.88 111 VAL A C 1
ATOM 861 O O . VAL A 1 111 ? -9.453 18.078 14.453 1 87.88 111 VAL A O 1
ATOM 864 N N . GLU A 1 112 ? -7.914 16.781 15.242 1 83.19 112 GLU A N 1
ATOM 865 C CA . GLU A 1 112 ? -7.652 17.578 16.438 1 83.19 112 GLU A CA 1
ATOM 866 C C . GLU A 1 112 ? -6.738 18.766 16.125 1 83.19 112 GLU A C 1
ATOM 868 O O . GLU A 1 112 ? -6.57 19.656 16.953 1 83.19 112 GLU A O 1
ATOM 873 N N . VAL A 1 113 ? -6.199 18.75 14.977 1 87.44 113 VAL A N 1
ATOM 874 C CA . VAL A 1 113 ? -5.195 19.766 14.68 1 87.44 113 VAL A CA 1
ATOM 875 C C . VAL A 1 113 ? -5.863 20.969 14.008 1 87.44 113 VAL A C 1
ATOM 877 O O . VAL A 1 113 ? -6.707 20.797 13.125 1 87.44 113 VAL A O 1
ATOM 880 N N . LYS A 1 114 ? -5.473 22.094 14.523 1 84.12 114 LYS A N 1
ATOM 881 C CA . LYS A 1 114 ? -5.891 23.359 13.922 1 84.12 114 LYS A CA 1
ATOM 882 C C . LYS A 1 114 ? -4.703 24.094 13.312 1 84.12 114 LYS A C 1
ATOM 884 O O . LYS A 1 114 ? -3.611 24.109 13.883 1 84.12 114 LYS A O 1
ATOM 889 N N . ILE A 1 115 ? -4.957 24.547 12.102 1 84.25 115 ILE A N 1
ATOM 890 C CA . ILE A 1 115 ? -3.906 25.297 11.438 1 84.25 115 ILE A CA 1
ATOM 891 C C . ILE A 1 115 ? -4.52 26.469 10.672 1 84.25 115 ILE A C 1
ATOM 893 O O . ILE A 1 115 ? -5.621 26.344 10.125 1 84.25 115 ILE A O 1
ATOM 897 N N . ASP A 1 116 ? -3.758 27.516 10.641 1 83.19 116 ASP A N 1
ATOM 898 C CA . ASP A 1 116 ? -4.145 28.656 9.82 1 83.19 116 ASP A CA 1
ATOM 899 C C . ASP A 1 116 ? -3.969 28.359 8.336 1 83.19 116 ASP A C 1
ATOM 901 O O . ASP A 1 116 ? -2.895 27.938 7.906 1 83.19 116 ASP A O 1
ATOM 905 N N . PRO A 1 117 ? -4.98 28.641 7.559 1 83.38 117 PRO A N 1
ATOM 906 C CA . PRO A 1 117 ? -4.906 28.375 6.117 1 83.38 117 PRO A CA 1
ATOM 907 C C . PRO A 1 117 ? -3.684 29.031 5.469 1 83.38 117 PRO A C 1
ATOM 909 O O . PRO A 1 117 ? -3.105 28.469 4.535 1 83.38 117 PRO A O 1
ATOM 912 N N . GLU A 1 118 ? -3.289 30.156 5.887 1 81.44 118 GLU A N 1
ATOM 913 C CA . GLU A 1 118 ? -2.158 30.875 5.297 1 81.44 118 GLU A CA 1
ATOM 914 C C . GLU A 1 118 ? -0.86 30.094 5.477 1 81.44 118 GLU A C 1
ATOM 916 O O . GLU A 1 118 ? 0.039 30.172 4.637 1 81.44 118 GLU A O 1
ATOM 921 N N . ASN A 1 119 ? -0.829 29.328 6.516 1 81.94 119 ASN A N 1
ATOM 922 C CA . ASN A 1 119 ? 0.359 28.531 6.785 1 81.94 119 ASN A CA 1
ATOM 923 C C . ASN A 1 119 ? 0.436 27.312 5.867 1 81.94 119 ASN A C 1
ATOM 925 O O . ASN A 1 119 ? 1.526 26.891 5.48 1 81.94 119 ASN A O 1
ATOM 929 N N . VAL A 1 120 ? -0.653 26.75 5.52 1 79.75 120 VAL A N 1
ATOM 930 C CA . VAL A 1 120 ? -0.691 25.609 4.609 1 79.75 120 VAL A CA 1
ATOM 931 C C . VAL A 1 120 ? -0.178 26.031 3.234 1 79.75 120 VAL A C 1
ATOM 933 O O . VAL A 1 120 ? 0.555 25.281 2.584 1 79.75 120 VAL A O 1
ATOM 936 N N . LYS A 1 121 ? -0.423 27.188 2.818 1 75.19 121 LYS A N 1
ATOM 937 C CA . LYS A 1 121 ? -0.043 27.688 1.502 1 75.19 121 LYS A CA 1
ATOM 938 C C . LYS A 1 121 ? 1.468 27.875 1.403 1 75.19 121 LYS A C 1
ATOM 940 O O . LYS A 1 121 ? 2.02 27.953 0.303 1 75.19 121 LYS A O 1
ATOM 945 N N . LYS A 1 122 ? 2.111 27.984 2.521 1 71.31 122 LYS A N 1
ATOM 946 C CA . LYS A 1 122 ? 3.559 28.188 2.553 1 71.31 122 LYS A CA 1
ATOM 947 C C . LYS A 1 122 ? 4.297 26.859 2.369 1 71.31 122 LYS A C 1
ATOM 949 O O . LYS A 1 122 ? 5.52 26.844 2.215 1 71.31 122 LYS A O 1
ATOM 954 N N . MET A 1 123 ? 3.559 25.844 2.324 1 68.31 123 MET A N 1
ATOM 955 C CA . MET A 1 123 ? 4.195 24.547 2.182 1 68.31 123 MET A CA 1
ATOM 956 C C . MET A 1 123 ? 4.59 24.281 0.73 1 68.31 123 MET A C 1
ATOM 958 O O . MET A 1 123 ? 3.785 24.484 -0.181 1 68.31 123 MET A O 1
ATOM 962 N N . VAL A 1 124 ? 5.828 23.953 0.484 1 67.69 124 VAL A N 1
ATOM 963 C CA . VAL A 1 124 ? 6.551 23.938 -0.783 1 67.69 124 VAL A CA 1
ATOM 964 C C . VAL A 1 124 ? 6.379 22.562 -1.447 1 67.69 124 VAL A C 1
ATOM 966 O O . VAL A 1 124 ? 5.984 21.594 -0.795 1 67.69 124 VAL A O 1
ATOM 969 N N . ASP A 1 125 ? 6.867 22.703 -2.611 1 81.25 125 ASP A N 1
ATOM 970 C CA . ASP A 1 125 ? 6.754 21.531 -3.473 1 81.25 125 ASP A CA 1
ATOM 971 C C . ASP A 1 125 ? 7.945 20.594 -3.283 1 81.25 125 ASP A C 1
ATOM 973 O O . ASP A 1 125 ? 8.859 20.562 -4.113 1 81.25 125 ASP A O 1
ATOM 977 N N . VAL A 1 126 ? 8.117 20.047 -2.197 1 93.25 126 VAL A N 1
ATOM 978 C CA . VAL A 1 126 ? 9.078 19 -1.848 1 93.25 126 VAL A CA 1
ATOM 979 C C . VAL A 1 126 ? 8.344 17.672 -1.651 1 93.25 126 VAL A C 1
ATOM 981 O O . VAL A 1 126 ? 7.168 17.547 -1.996 1 93.25 126 VAL A O 1
ATOM 984 N N . LEU A 1 127 ? 9.086 16.734 -1.225 1 97.06 127 LEU A N 1
ATOM 985 C CA . LEU A 1 127 ? 8.438 15.438 -1.007 1 97.06 127 LEU A CA 1
ATOM 986 C C . LEU A 1 127 ? 7.348 15.555 0.056 1 97.06 127 LEU A C 1
ATOM 988 O O . LEU A 1 127 ? 6.211 15.133 -0.168 1 97.06 127 LEU A O 1
ATOM 992 N N . VAL A 1 128 ? 7.746 16.125 1.185 1 97.69 128 VAL A N 1
ATOM 993 C CA . VAL A 1 128 ? 6.793 16.266 2.281 1 97.69 128 VAL A CA 1
ATOM 994 C C . VAL A 1 128 ? 7.184 17.453 3.154 1 97.69 128 VAL A C 1
ATOM 996 O O . VAL A 1 128 ? 8.367 17.719 3.371 1 97.69 128 VAL A O 1
ATOM 999 N N . VAL A 1 129 ? 6.184 18.203 3.592 1 96.44 129 VAL A N 1
ATOM 1000 C CA . VAL A 1 129 ? 6.305 19.25 4.609 1 96.44 129 VAL A CA 1
ATOM 1001 C C . VAL A 1 129 ? 5.324 18.969 5.746 1 96.44 129 VAL A C 1
ATOM 1003 O O . VAL A 1 129 ? 4.125 18.797 5.508 1 96.44 129 VAL A O 1
ATOM 1006 N N . GLY A 1 130 ? 5.805 18.891 6.926 1 95.69 130 GLY A N 1
ATOM 1007 C CA . GLY A 1 130 ? 4.957 18.734 8.094 1 95.69 130 GLY A CA 1
ATOM 1008 C C . GLY A 1 130 ? 5.102 19.844 9.102 1 95.69 130 GLY A C 1
ATOM 1009 O O . GLY A 1 130 ? 6.129 20.531 9.141 1 95.69 130 GLY A O 1
ATOM 1010 N N . LYS A 1 131 ? 4.078 20.062 9.844 1 93.75 131 LYS A N 1
ATOM 1011 C CA . LYS A 1 131 ? 4.121 21.016 10.945 1 93.75 131 LYS A CA 1
ATOM 1012 C C . LYS A 1 131 ? 4.812 20.422 12.164 1 93.75 131 LYS A C 1
ATOM 1014 O O . LYS A 1 131 ? 4.578 19.266 12.508 1 93.75 131 LYS A O 1
ATOM 1019 N N . ALA A 1 132 ? 5.637 21.219 12.812 1 93.94 132 ALA A N 1
ATOM 1020 C CA . ALA A 1 132 ? 6.258 20.812 14.07 1 93.94 132 ALA A CA 1
ATOM 1021 C C . ALA A 1 132 ? 5.312 21.047 15.242 1 93.94 132 ALA A C 1
ATOM 1023 O O . ALA A 1 132 ? 4.73 22.125 15.383 1 93.94 132 ALA A O 1
ATOM 1024 N N . PHE A 1 133 ? 5.148 20.047 16.016 1 91.69 133 PHE A N 1
ATOM 1025 C CA . PHE A 1 133 ? 4.43 20.125 17.281 1 91.69 133 PHE A CA 1
ATOM 1026 C C . PHE A 1 133 ? 5.402 20.109 18.453 1 91.69 133 PHE A C 1
ATOM 1028 O O . PHE A 1 133 ? 6.598 19.875 18.281 1 91.69 133 PHE A O 1
ATOM 1035 N N . ASP A 1 134 ? 4.918 20.328 19.656 1 89.06 134 ASP A N 1
ATOM 1036 C CA . ASP A 1 134 ? 5.762 20.422 20.844 1 89.06 134 ASP A CA 1
ATOM 1037 C C . ASP A 1 134 ? 6.512 19.125 21.094 1 89.06 134 ASP A C 1
ATOM 1039 O O . ASP A 1 134 ? 7.641 19.125 21.594 1 89.06 134 ASP A O 1
ATOM 1043 N N . ALA A 1 135 ? 5.906 18.047 20.734 1 91.44 135 ALA A N 1
ATOM 1044 C CA . ALA A 1 135 ? 6.488 16.734 21 1 91.44 135 ALA A CA 1
ATOM 1045 C C . ALA A 1 135 ? 7.625 16.422 20.031 1 91.44 135 ALA A C 1
ATOM 1047 O O . ALA A 1 135 ? 8.383 15.477 20.25 1 91.44 135 ALA A O 1
ATOM 1048 N N . HIS A 1 136 ? 7.812 17.203 19.016 1 95.44 136 HIS A N 1
ATOM 1049 C CA . HIS A 1 136 ? 8.938 17.047 18.094 1 95.44 136 HIS A CA 1
ATOM 1050 C C . HIS A 1 136 ? 10.234 17.562 18.734 1 95.44 136 HIS A C 1
ATOM 1052 O O . HIS A 1 136 ? 10.203 18.438 19.594 1 95.44 136 HIS A O 1
ATOM 1058 N N . THR A 1 137 ? 11.32 16.938 18.406 1 96.19 137 THR A N 1
ATOM 1059 C CA . THR A 1 137 ? 12.625 17.547 18.594 1 96.19 137 THR A CA 1
ATOM 1060 C C . THR A 1 137 ? 12.969 18.469 17.438 1 96.19 137 THR A C 1
ATOM 1062 O O . THR A 1 137 ? 13.461 18.031 16.406 1 96.19 137 THR A O 1
ATOM 1065 N N . PHE A 1 138 ? 12.727 19.75 17.625 1 95.44 138 PHE A N 1
ATOM 1066 C CA . PHE A 1 138 ? 12.922 20.734 16.578 1 95.44 138 PHE A CA 1
ATOM 1067 C C . PHE A 1 138 ? 14.227 21.5 16.781 1 95.44 138 PHE A C 1
ATOM 1069 O O . PHE A 1 138 ? 14.484 22.016 17.875 1 95.44 138 PHE A O 1
ATOM 1076 N N . HIS A 1 139 ? 15.023 21.531 15.773 1 94.56 139 HIS A N 1
ATOM 1077 C CA . HIS A 1 139 ? 16.297 22.25 15.812 1 94.56 139 HIS A CA 1
ATOM 1078 C C . HIS A 1 139 ? 16.234 23.531 15 1 94.56 139 HIS A C 1
ATOM 1080 O O . HIS A 1 139 ? 16.281 23.5 13.766 1 94.56 139 HIS A O 1
ATOM 1086 N N . LYS A 1 140 ? 16.25 24.578 15.672 1 88.25 140 LYS A N 1
ATOM 1087 C CA . LYS A 1 140 ? 16.234 25.875 15.008 1 88.25 140 LYS A CA 1
ATOM 1088 C C . LYS A 1 140 ? 17.609 26.219 14.445 1 88.25 140 LYS A C 1
ATOM 1090 O O . LYS A 1 140 ? 18.625 26.109 15.148 1 88.25 140 LYS A O 1
ATOM 1095 N N . GLY A 1 141 ? 17.562 26.516 13.172 1 83.56 141 GLY A N 1
ATOM 1096 C CA . GLY A 1 141 ? 18.812 26.953 12.57 1 83.56 141 GLY A CA 1
ATOM 1097 C C . GLY A 1 141 ? 19.234 28.328 13.008 1 83.56 141 GLY A C 1
ATOM 1098 O O . GLY A 1 141 ? 18.391 29.156 13.383 1 83.56 141 GLY A O 1
ATOM 1099 N N . LEU A 1 142 ? 20.469 28.609 13.172 1 75 142 LEU A N 1
ATOM 1100 C CA . LEU A 1 142 ? 21.031 29.859 13.664 1 75 142 LEU A CA 1
ATOM 1101 C C . LEU A 1 142 ? 20.828 30.984 12.656 1 75 142 LEU A C 1
ATOM 1103 O O . LEU A 1 142 ? 20.438 32.094 13.031 1 75 142 LEU A O 1
ATOM 1107 N N . ASP A 1 143 ? 21.188 30.781 11.367 1 67.62 143 ASP A N 1
ATOM 1108 C CA . ASP A 1 143 ? 21.281 31.922 10.461 1 67.62 143 ASP A CA 1
ATOM 1109 C C . ASP A 1 143 ? 19.984 32.125 9.688 1 67.62 143 ASP A C 1
ATOM 1111 O O . ASP A 1 143 ? 19.391 33.188 9.727 1 67.62 143 ASP A O 1
ATOM 1115 N N . ASP A 1 144 ? 19.609 31.188 8.914 1 68.25 144 ASP A N 1
ATOM 1116 C CA . ASP A 1 144 ? 18.484 31.375 8 1 68.25 144 ASP A CA 1
ATOM 1117 C C . ASP A 1 144 ? 17.234 30.656 8.508 1 68.25 144 ASP A C 1
ATOM 1119 O O . ASP A 1 144 ? 16.219 30.641 7.832 1 68.25 144 ASP A O 1
ATOM 1123 N N . GLY A 1 145 ? 17.406 30.266 9.688 1 78.88 145 GLY A N 1
ATOM 1124 C CA . GLY A 1 145 ? 16.25 29.625 10.289 1 78.88 145 GLY A CA 1
ATOM 1125 C C . GLY A 1 145 ? 16.062 28.188 9.812 1 78.88 145 GLY A C 1
ATOM 1126 O O . GLY A 1 145 ? 15.039 27.562 10.102 1 78.88 145 GLY A O 1
ATOM 1127 N N . SER A 1 146 ? 17.047 27.734 9.016 1 85.81 146 SER A N 1
ATOM 1128 C CA . SER A 1 146 ? 16.938 26.375 8.508 1 85.81 146 SER A CA 1
ATOM 1129 C C . SER A 1 146 ? 18.109 25.516 9 1 85.81 146 SER A C 1
ATOM 1131 O O . SER A 1 146 ? 19.219 26.016 9.18 1 85.81 146 SER A O 1
ATOM 1133 N N . SER A 1 147 ? 17.859 24.328 9.328 1 93.56 147 SER A N 1
ATOM 1134 C CA . SER A 1 147 ? 18.875 23.359 9.742 1 93.56 147 SER A CA 1
ATOM 1135 C C . SER A 1 147 ? 18.594 21.984 9.141 1 93.56 147 SER A C 1
ATOM 1137 O O . SER A 1 147 ? 17.438 21.625 8.906 1 93.56 147 SER A O 1
ATOM 1139 N N . GLN A 1 148 ? 19.641 21.312 8.836 1 94.81 148 GLN A N 1
ATOM 1140 C CA . GLN A 1 148 ? 19.531 19.906 8.43 1 94.81 148 GLN A CA 1
ATOM 1141 C C . GLN A 1 148 ? 19.797 18.969 9.609 1 94.81 148 GLN A C 1
ATOM 1143 O O . GLN A 1 148 ? 20.797 19.125 10.32 1 94.81 148 GLN A O 1
ATOM 1148 N N . VAL A 1 149 ? 18.906 18.094 9.82 1 96.69 149 VAL A N 1
ATOM 1149 C CA . VAL A 1 149 ? 19.016 17.172 10.953 1 96.69 149 VAL A CA 1
ATOM 1150 C C . VAL A 1 149 ? 18.781 15.742 10.477 1 96.69 149 VAL A C 1
ATOM 1152 O O . VAL A 1 149 ? 18.141 15.523 9.453 1 96.69 149 VAL A O 1
ATOM 1155 N N . TYR A 1 150 ? 19.359 14.797 11.242 1 97.31 150 TYR A N 1
ATOM 1156 C CA . TYR A 1 150 ? 19.109 13.391 10.93 1 97.31 150 TYR A CA 1
ATOM 1157 C C . TYR A 1 150 ? 17.641 13.039 11.195 1 97.31 150 TYR A C 1
ATOM 1159 O O . TYR A 1 150 ? 17.062 13.477 12.188 1 97.31 150 TYR A O 1
ATOM 1167 N N . LEU A 1 151 ? 17.109 12.242 10.344 1 98.31 151 LEU A N 1
ATOM 1168 C CA . LEU A 1 151 ? 15.719 11.797 10.5 1 98.31 151 LEU A CA 1
ATOM 1169 C C . LEU A 1 151 ? 15.586 10.812 11.648 1 98.31 151 LEU A C 1
ATOM 1171 O O . LEU A 1 151 ? 16.297 9.805 11.703 1 98.31 151 LEU A O 1
ATOM 1175 N N . THR A 1 152 ? 14.773 11.086 12.617 1 97.44 152 THR A N 1
ATOM 1176 C CA . THR A 1 152 ? 14.273 10.195 13.664 1 97.44 152 THR A CA 1
ATOM 1177 C C . THR A 1 152 ? 12.75 10.281 13.758 1 97.44 152 THR A C 1
ATOM 1179 O O . THR A 1 152 ? 12.117 11.031 13.023 1 97.44 152 THR A O 1
ATOM 1182 N N . GLY A 1 153 ? 12.211 9.469 14.648 1 97.88 153 GLY A N 1
ATOM 1183 C CA . GLY A 1 153 ? 10.773 9.539 14.859 1 97.88 153 GLY A CA 1
ATOM 1184 C C . GLY A 1 153 ? 10.305 10.891 15.367 1 97.88 153 GLY A C 1
ATOM 1185 O O . GLY A 1 153 ? 9.172 11.297 15.117 1 97.88 153 GLY A O 1
ATOM 1186 N N . ARG A 1 154 ? 11.133 11.648 16 1 97.5 154 ARG A N 1
ATOM 1187 C CA . ARG A 1 154 ? 10.727 12.914 16.625 1 97.5 154 ARG A CA 1
ATOM 1188 C C . ARG A 1 154 ? 11.227 14.102 15.805 1 97.5 154 ARG A C 1
ATOM 1190 O O . ARG A 1 154 ? 10.867 15.25 16.094 1 97.5 154 ARG A O 1
ATOM 1197 N N . THR A 1 155 ? 12.031 13.836 14.773 1 97.94 155 THR A N 1
ATOM 1198 C CA . THR A 1 155 ? 12.508 14.953 13.969 1 97.94 155 THR A CA 1
ATOM 1199 C C . THR A 1 155 ? 11.82 14.977 12.609 1 97.94 155 THR A C 1
ATOM 1201 O O . THR A 1 155 ? 11.898 15.961 11.883 1 97.94 155 THR A O 1
ATOM 1204 N N . CYS A 1 156 ? 11.164 13.891 12.188 1 98.31 156 CYS A N 1
ATOM 1205 C CA . CYS A 1 156 ? 10.531 13.844 10.875 1 98.31 156 CYS A CA 1
ATOM 1206 C C . CYS A 1 156 ? 9.109 14.398 10.93 1 98.31 156 CYS A C 1
ATOM 1208 O O . CYS A 1 156 ? 8.523 14.508 12.008 1 98.31 156 CYS A O 1
ATOM 1210 N N . PRO A 1 157 ? 8.539 14.836 9.781 1 97.38 157 PRO A N 1
ATOM 1211 C CA . PRO A 1 157 ? 7.125 15.211 9.75 1 97.38 157 PRO A CA 1
ATOM 1212 C C . PRO A 1 157 ? 6.199 14.062 10.133 1 97.38 157 PRO A C 1
ATOM 1214 O O . PRO A 1 157 ? 6.527 12.891 9.898 1 97.38 157 PRO A O 1
ATOM 1217 N N . TRP A 1 158 ? 5.117 14.422 10.75 1 97.25 158 TRP A N 1
ATOM 1218 C CA . TRP A 1 158 ? 4.074 13.445 11.055 1 97.25 158 TRP A CA 1
ATOM 1219 C C . TRP A 1 158 ? 2.822 13.711 10.227 1 97.25 158 TRP A C 1
ATOM 1221 O O . TRP A 1 158 ? 2.449 14.867 10.008 1 97.25 158 TRP A O 1
ATOM 1231 N N . ASN A 1 159 ? 2.154 12.641 9.844 1 96.62 159 ASN A N 1
ATOM 1232 C CA . ASN A 1 159 ? 0.898 12.758 9.109 1 96.62 159 ASN A CA 1
ATOM 1233 C C . ASN A 1 159 ? -0.218 13.305 9.992 1 96.62 159 ASN A C 1
ATOM 1235 O O . ASN A 1 159 ? -1.356 13.453 9.547 1 96.62 159 ASN A O 1
ATOM 1239 N N . THR A 1 160 ? 0.112 13.672 11.195 1 94.44 160 THR A N 1
ATOM 1240 C CA . THR A 1 160 ? -0.8 14.469 12.016 1 94.44 160 THR A CA 1
ATOM 1241 C C . THR A 1 160 ? -1.156 15.773 11.32 1 94.44 160 THR A C 1
ATOM 1243 O O . THR A 1 160 ? -2.285 16.266 11.43 1 94.44 160 THR A O 1
ATOM 1246 N N . LEU A 1 161 ? -0.225 16.328 10.672 1 94.5 161 LEU A N 1
ATOM 1247 C CA . LEU A 1 161 ? -0.402 17.438 9.75 1 94.5 161 LEU A CA 1
ATOM 1248 C C . LEU A 1 161 ? 0.782 17.547 8.797 1 94.5 161 LEU A C 1
ATOM 1250 O O . LEU A 1 161 ? 1.784 18.188 9.117 1 94.5 161 LEU A O 1
ATOM 1254 N N . ALA A 1 162 ? 0.662 17.016 7.633 1 96 162 ALA A N 1
ATOM 1255 C CA . ALA A 1 162 ? 1.731 17.016 6.637 1 96 162 ALA A CA 1
ATOM 1256 C C . ALA A 1 162 ? 1.162 17.016 5.219 1 96 162 ALA A C 1
ATOM 1258 O O . ALA A 1 162 ? 0.171 16.328 4.949 1 96 162 ALA A O 1
ATOM 1259 N N . VAL A 1 163 ? 1.799 17.766 4.332 1 95.81 163 VAL A N 1
ATOM 1260 C CA . VAL A 1 163 ? 1.443 17.781 2.918 1 95.81 163 VAL A CA 1
ATOM 1261 C C . VAL A 1 163 ? 2.49 17.016 2.111 1 95.81 163 VAL A C 1
ATOM 1263 O O . VAL A 1 163 ? 3.689 17.281 2.232 1 95.81 163 VAL A O 1
ATOM 1266 N N . TRP A 1 164 ? 2.021 16.078 1.366 1 97.06 164 TRP A N 1
ATOM 1267 C CA . TRP A 1 164 ? 2.881 15.297 0.487 1 97.06 164 TRP A CA 1
ATOM 1268 C C . TRP A 1 164 ? 2.689 15.703 -0.97 1 97.06 164 TRP A C 1
ATOM 1270 O O . TRP A 1 164 ? 1.562 15.945 -1.41 1 97.06 164 TRP A O 1
ATOM 1280 N N . ASN A 1 165 ? 3.826 15.867 -1.68 1 96.5 165 ASN A N 1
ATOM 1281 C CA . ASN A 1 165 ? 3.742 15.891 -3.135 1 96.5 165 ASN A CA 1
ATOM 1282 C C . ASN A 1 165 ? 3.191 14.578 -3.684 1 96.5 165 ASN A C 1
ATOM 1284 O O . ASN A 1 165 ? 3.838 13.531 -3.576 1 96.5 165 ASN A O 1
ATOM 1288 N N . LEU A 1 166 ? 2.07 14.656 -4.23 1 96.06 166 LEU A N 1
ATOM 1289 C CA . LEU A 1 166 ? 1.351 13.445 -4.613 1 96.06 166 LEU A CA 1
ATOM 1290 C C . LEU A 1 166 ? 2.094 12.695 -5.711 1 96.06 166 LEU A C 1
ATOM 1292 O O . LEU A 1 166 ? 2.164 11.461 -5.691 1 96.06 166 LEU A O 1
ATOM 1296 N N . ASN A 1 167 ? 2.633 13.367 -6.695 1 94.94 167 ASN A N 1
ATOM 1297 C CA . ASN A 1 167 ? 3.34 12.727 -7.797 1 94.94 167 ASN A CA 1
ATOM 1298 C C . ASN A 1 167 ? 4.547 11.93 -7.305 1 94.94 167 ASN A C 1
ATOM 1300 O O . ASN A 1 167 ? 4.883 10.891 -7.867 1 94.94 167 ASN A O 1
ATOM 1304 N N . LYS A 1 168 ? 5.152 12.422 -6.305 1 97.06 168 LYS A N 1
ATOM 1305 C CA . LYS A 1 168 ? 6.293 11.719 -5.727 1 97.06 168 LYS A CA 1
ATOM 1306 C C . LYS A 1 168 ? 5.84 10.555 -4.855 1 97.06 168 LYS A C 1
ATOM 1308 O O . LYS A 1 168 ? 6.32 9.43 -5.012 1 97.06 168 LYS A O 1
ATOM 1313 N N . LEU A 1 169 ? 4.902 10.812 -3.977 1 98.25 169 LEU A N 1
ATOM 1314 C CA . LEU A 1 169 ? 4.449 9.797 -3.037 1 98.25 169 LEU A CA 1
ATOM 1315 C C . LEU A 1 169 ? 3.801 8.625 -3.775 1 98.25 169 LEU A C 1
ATOM 1317 O O . LEU A 1 169 ? 3.947 7.473 -3.367 1 98.25 169 LEU A O 1
ATOM 1321 N N . ALA A 1 170 ? 3.131 8.875 -4.84 1 97.81 170 ALA A N 1
ATOM 1322 C CA . ALA A 1 170 ? 2.375 7.867 -5.582 1 97.81 170 ALA A CA 1
ATOM 1323 C C . ALA A 1 170 ? 3.309 6.848 -6.23 1 97.81 170 ALA A C 1
ATOM 1325 O O . ALA A 1 170 ? 2.865 5.785 -6.672 1 97.81 170 ALA A O 1
ATOM 1326 N N . ARG A 1 171 ? 4.578 7.133 -6.312 1 98.19 171 ARG A N 1
ATOM 1327 C CA . ARG A 1 171 ? 5.551 6.211 -6.895 1 98.19 171 ARG A CA 1
ATOM 1328 C C . ARG A 1 171 ? 5.727 4.977 -6.02 1 98.19 171 ARG A C 1
ATOM 1330 O O . ARG A 1 171 ? 5.902 3.867 -6.527 1 98.19 171 ARG A O 1
ATOM 1337 N N . THR A 1 172 ? 5.605 5.168 -4.738 1 98.56 172 THR A N 1
ATOM 1338 C CA . THR A 1 172 ? 5.855 4.051 -3.838 1 98.56 172 THR A CA 1
ATOM 1339 C C . THR A 1 172 ? 4.641 3.785 -2.953 1 98.56 172 THR A C 1
ATOM 1341 O O . THR A 1 172 ? 4.383 2.643 -2.57 1 98.56 172 THR A O 1
ATOM 1344 N N . GLY A 1 173 ? 3.893 4.867 -2.631 1 98.44 173 GLY A N 1
ATOM 1345 C CA . GLY A 1 173 ? 2.998 4.801 -1.485 1 98.44 173 GLY A CA 1
ATOM 1346 C C . GLY A 1 173 ? 3.73 4.699 -0.161 1 98.44 173 GLY A C 1
ATOM 1347 O O . GLY A 1 173 ? 4.957 4.812 -0.113 1 98.44 173 GLY A O 1
ATOM 1348 N N . PHE A 1 174 ? 2.973 4.605 0.898 1 98.69 174 PHE A N 1
ATOM 1349 C CA . PHE A 1 174 ? 3.561 4.277 2.191 1 98.69 174 PHE A CA 1
ATOM 1350 C C . PHE A 1 174 ? 3.908 2.793 2.266 1 98.69 174 PHE A C 1
ATOM 1352 O O . PHE A 1 174 ? 3.166 1.951 1.757 1 98.69 174 PHE A O 1
ATOM 1359 N N . LEU A 1 175 ? 4.988 2.531 2.85 1 98.75 175 LEU A N 1
ATOM 1360 C CA . LEU A 1 175 ? 5.5 1.166 2.865 1 98.75 175 LEU A CA 1
ATOM 1361 C C . LEU A 1 175 ? 4.773 0.324 3.908 1 98.75 175 LEU A C 1
ATOM 1363 O O . LEU A 1 175 ? 4.461 0.812 4.996 1 98.75 175 LEU A O 1
ATOM 1367 N N . LEU A 1 176 ? 4.633 -0.945 3.629 1 98.44 176 LEU A N 1
ATOM 1368 C CA . LEU A 1 176 ? 3.811 -1.838 4.441 1 98.44 176 LEU A CA 1
ATOM 1369 C C . LEU A 1 176 ? 4.508 -2.172 5.754 1 98.44 176 LEU A C 1
ATOM 1371 O O . LEU A 1 176 ? 3.873 -2.67 6.688 1 98.44 176 LEU A O 1
ATOM 1375 N N . THR A 1 177 ? 5.82 -1.923 5.902 1 98.5 177 THR A N 1
ATOM 1376 C CA . THR A 1 177 ? 6.535 -2.16 7.148 1 98.5 177 THR A CA 1
ATOM 1377 C C . THR A 1 177 ? 5.867 -1.421 8.305 1 98.5 177 THR A C 1
ATOM 1379 O O . THR A 1 177 ? 5.879 -1.896 9.445 1 98.5 177 THR A O 1
ATOM 1382 N N . SER A 1 178 ? 5.254 -0.284 8.008 1 98.19 178 SER A N 1
ATOM 1383 C CA . SER A 1 178 ? 4.605 0.507 9.047 1 98.19 178 SER A CA 1
ATOM 1384 C C . SER A 1 178 ? 3.279 -0.115 9.469 1 98.19 178 SER A C 1
ATOM 1386 O O . SER A 1 178 ? 2.697 0.279 10.477 1 98.19 178 SER A O 1
ATOM 1388 N N . GLU A 1 179 ? 2.811 -0.995 8.703 1 95.94 179 GLU A N 1
ATOM 1389 C CA . GLU A 1 179 ? 1.656 -1.826 9.031 1 95.94 179 GLU A CA 1
ATOM 1390 C C . GLU A 1 179 ? 2.08 -3.111 9.734 1 95.94 179 GLU A C 1
ATOM 1392 O O . GLU A 1 179 ? 1.509 -3.479 10.766 1 95.94 179 GLU A O 1
ATOM 1397 N N . THR A 1 180 ? 3.074 -3.75 9.242 1 96.38 180 THR A N 1
ATOM 1398 C CA . THR A 1 180 ? 3.359 -5.145 9.562 1 96.38 180 THR A CA 1
ATOM 1399 C C . THR A 1 180 ? 4.445 -5.238 10.633 1 96.38 180 THR A C 1
ATOM 1401 O O . THR A 1 180 ? 4.547 -6.25 11.328 1 96.38 180 THR A O 1
ATOM 1404 N N . ASN A 1 181 ? 5.23 -4.246 10.781 1 96.31 181 ASN A N 1
ATOM 1405 C CA . ASN A 1 181 ? 6.324 -4.254 11.75 1 96.31 181 ASN A CA 1
ATOM 1406 C C . ASN A 1 181 ? 6.078 -3.256 12.875 1 96.31 181 ASN A C 1
ATOM 1408 O O . ASN A 1 181 ? 7.023 -2.707 13.445 1 96.31 181 ASN A O 1
ATOM 1412 N N . THR A 1 182 ? 4.867 -2.957 13.141 1 95.56 182 THR A N 1
ATOM 1413 C CA . THR A 1 182 ? 4.496 -2.051 14.227 1 95.56 182 THR A CA 1
ATOM 1414 C C . THR A 1 182 ? 3.9 -2.822 15.398 1 95.56 182 THR A C 1
ATOM 1416 O O . THR A 1 182 ? 2.791 -3.354 15.297 1 95.56 182 THR A O 1
ATOM 1419 N N . PRO A 1 183 ? 4.605 -2.861 16.5 1 92.69 183 PRO A N 1
ATOM 1420 C CA . PRO A 1 183 ? 4.016 -3.5 17.672 1 92.69 183 PRO A CA 1
ATOM 1421 C C . PRO A 1 183 ? 2.727 -2.82 18.125 1 92.69 183 PRO A C 1
ATOM 1423 O O . PRO A 1 183 ? 2.477 -1.664 17.781 1 92.69 183 PRO A O 1
ATOM 1426 N N . PRO A 1 184 ? 1.906 -3.574 18.891 1 87.12 184 PRO A N 1
ATOM 1427 C CA . PRO A 1 184 ? 0.683 -2.969 19.422 1 87.12 184 PRO A CA 1
ATOM 1428 C C . PRO A 1 184 ? 0.951 -1.681 20.203 1 87.12 184 PRO A C 1
ATOM 1430 O O . PRO A 1 184 ? 1.923 -1.602 20.953 1 87.12 184 PRO A O 1
ATOM 1433 N N . ASN A 1 185 ? 0.193 -0.627 19.938 1 85.44 185 ASN A N 1
ATOM 1434 C CA . ASN A 1 185 ? 0.201 0.648 20.656 1 85.44 185 ASN A CA 1
ATOM 1435 C C . ASN A 1 185 ? 1.461 1.453 20.344 1 85.44 185 ASN A C 1
ATOM 1437 O O . ASN A 1 185 ? 1.829 2.35 21.109 1 85.44 185 ASN A O 1
ATOM 1441 N N . SER A 1 186 ? 2.154 1.008 19.344 1 91.94 186 SER A N 1
ATOM 1442 C CA . SER A 1 186 ? 3.328 1.765 18.922 1 91.94 186 SER A CA 1
ATOM 1443 C C . SER A 1 186 ? 3.018 2.633 17.703 1 91.94 186 SER A C 1
ATOM 1445 O O . SER A 1 186 ? 2.01 2.424 17.016 1 91.94 186 SER A O 1
ATOM 1447 N N . SER A 1 187 ? 3.875 3.586 17.547 1 94.06 187 SER A N 1
ATOM 1448 C CA . SER A 1 187 ? 3.701 4.488 16.406 1 94.06 187 SER A CA 1
ATOM 1449 C C . SER A 1 187 ? 4.012 3.789 15.086 1 94.06 187 SER A C 1
ATOM 1451 O O . SER A 1 187 ? 5.004 3.062 14.984 1 94.06 187 SER A O 1
ATOM 1453 N N . ALA A 1 188 ? 3.17 4.016 14.141 1 95.25 188 ALA A N 1
ATOM 1454 C CA . ALA A 1 188 ? 3.416 3.477 12.805 1 95.25 188 ALA A CA 1
ATOM 1455 C C . ALA A 1 188 ? 4.496 4.277 12.078 1 95.25 188 ALA A C 1
ATOM 1457 O O . ALA A 1 188 ? 5.305 3.711 11.344 1 95.25 188 ALA A O 1
ATOM 1458 N N . ILE A 1 189 ? 4.43 5.637 12.336 1 97.44 189 ILE A N 1
ATOM 1459 C CA . ILE A 1 189 ? 5.453 6.551 11.836 1 97.44 189 ILE A CA 1
ATOM 1460 C C . ILE A 1 189 ? 5.754 6.242 10.375 1 97.44 189 ILE A C 1
ATOM 1462 O O . ILE A 1 189 ? 6.918 6.09 9.992 1 97.44 189 ILE A O 1
ATOM 1466 N N . GLU A 1 190 ? 4.734 6.062 9.539 1 98.31 190 GLU A N 1
ATOM 1467 C CA . GLU A 1 190 ? 4.871 5.656 8.148 1 98.31 190 GLU A CA 1
ATOM 1468 C C . GLU A 1 190 ? 5.688 6.672 7.355 1 98.31 190 GLU A C 1
ATOM 1470 O O . GLU A 1 190 ? 6.27 6.34 6.32 1 98.31 190 GLU A O 1
ATOM 1475 N N . GLU A 1 191 ? 5.828 7.879 7.891 1 98.5 191 GLU A N 1
ATOM 1476 C CA . GLU A 1 191 ? 6.57 8.93 7.203 1 98.5 191 GLU A CA 1
ATOM 1477 C C . GLU A 1 191 ? 8.055 8.594 7.117 1 98.5 191 GLU A C 1
ATOM 1479 O O . GLU A 1 191 ? 8.68 8.773 6.07 1 98.5 191 GLU A O 1
ATOM 1484 N N . ALA A 1 192 ? 8.586 8.023 8.156 1 98.38 192 ALA A N 1
ATOM 1485 C CA . ALA A 1 192 ? 10.031 7.863 8.289 1 98.38 192 ALA A CA 1
ATOM 1486 C C . ALA A 1 192 ? 10.57 6.895 7.238 1 98.38 192 ALA A C 1
ATOM 1488 O O . ALA A 1 192 ? 11.453 7.25 6.453 1 98.38 192 ALA A O 1
ATOM 1489 N N . PRO A 1 193 ? 10.055 5.676 7.16 1 98.62 193 PRO A N 1
ATOM 1490 C CA . PRO A 1 193 ? 10.609 4.781 6.141 1 98.62 193 PRO A CA 1
ATOM 1491 C C . PRO A 1 193 ? 10.312 5.25 4.719 1 98.62 193 PRO A C 1
ATOM 1493 O O . PRO A 1 193 ? 11.102 4.992 3.803 1 98.62 193 PRO A O 1
ATOM 1496 N N . THR A 1 194 ? 9.203 5.945 4.496 1 98.81 194 THR A N 1
ATOM 1497 C CA . THR A 1 194 ? 8.859 6.461 3.176 1 98.81 194 THR A CA 1
ATOM 1498 C C . THR A 1 194 ? 9.859 7.531 2.742 1 98.81 194 THR A C 1
ATOM 1500 O O . THR A 1 194 ? 10.359 7.496 1.615 1 98.81 194 THR A O 1
ATOM 1503 N N . ILE A 1 195 ? 10.156 8.469 3.639 1 98.69 195 ILE A N 1
ATOM 1504 C CA . ILE A 1 195 ? 11.141 9.508 3.35 1 98.69 195 ILE A CA 1
ATOM 1505 C C . ILE A 1 195 ? 12.5 8.875 3.084 1 98.69 195 ILE A C 1
ATOM 1507 O O . ILE A 1 195 ? 13.172 9.219 2.107 1 98.69 195 ILE A O 1
ATOM 1511 N N . ALA A 1 196 ? 12.898 7.938 3.918 1 98.62 196 ALA A N 1
ATOM 1512 C CA . ALA A 1 196 ? 14.188 7.273 3.762 1 98.62 196 ALA A CA 1
ATOM 1513 C C . ALA A 1 196 ? 14.289 6.594 2.398 1 98.62 196 ALA A C 1
ATOM 1515 O O . ALA A 1 196 ? 15.305 6.723 1.71 1 98.62 196 ALA A O 1
ATOM 1516 N N . LEU A 1 197 ? 13.266 5.918 2.045 1 98.69 197 LEU A N 1
ATOM 1517 C CA . LEU A 1 197 ? 13.273 5.223 0.762 1 98.69 197 LEU A CA 1
ATOM 1518 C C . LEU A 1 197 ? 13.383 6.215 -0.392 1 98.69 197 LEU A C 1
ATOM 1520 O O . LEU A 1 197 ? 14.172 6.012 -1.314 1 98.69 197 LEU A O 1
ATOM 1524 N N . HIS A 1 198 ? 12.555 7.238 -0.36 1 98.56 198 HIS A N 1
ATOM 1525 C CA . HIS A 1 198 ? 12.562 8.219 -1.441 1 98.56 198 HIS A CA 1
ATOM 1526 C C . HIS A 1 198 ? 13.93 8.891 -1.562 1 98.56 198 HIS A C 1
ATOM 1528 O O . HIS A 1 198 ? 14.406 9.133 -2.67 1 98.56 198 HIS A O 1
ATOM 1534 N N . GLN A 1 199 ? 14.5 9.195 -0.443 1 98.06 199 GLN A N 1
ATOM 1535 C CA . GLN A 1 199 ? 15.812 9.836 -0.5 1 98.06 199 GLN A CA 1
ATOM 1536 C C . GLN A 1 199 ? 16.859 8.875 -1.041 1 98.06 199 GLN A C 1
ATOM 1538 O O . GLN A 1 199 ? 17.828 9.297 -1.682 1 98.06 199 GLN A O 1
ATOM 1543 N N . LYS A 1 200 ? 16.719 7.566 -0.799 1 96.88 200 LYS A N 1
ATOM 1544 C CA . LYS A 1 200 ? 17.594 6.555 -1.379 1 96.88 200 LYS A CA 1
ATOM 1545 C C . LYS A 1 200 ? 17.391 6.441 -2.887 1 96.88 200 LYS A C 1
ATOM 1547 O O . LYS A 1 200 ? 18.359 6.379 -3.648 1 96.88 200 LYS A O 1
ATOM 1552 N N . LEU A 1 201 ? 16.172 6.438 -3.311 1 96.75 201 LEU A N 1
ATOM 1553 C CA . LEU A 1 201 ? 15.828 6.164 -4.699 1 96.75 201 LEU A CA 1
ATOM 1554 C C . LEU A 1 201 ? 16 7.414 -5.559 1 96.75 201 LEU A C 1
ATOM 1556 O O . LEU A 1 201 ? 16.281 7.316 -6.754 1 96.75 201 LEU A O 1
ATOM 1560 N N . PHE A 1 202 ? 15.758 8.578 -4.973 1 96.56 202 PHE A N 1
ATOM 1561 C CA . PHE A 1 202 ? 15.766 9.844 -5.695 1 96.56 202 PHE A CA 1
ATOM 1562 C C . PHE A 1 202 ? 16.609 10.883 -4.957 1 96.56 202 PHE A C 1
ATOM 1564 O O . PHE A 1 202 ? 16.094 11.906 -4.52 1 96.56 202 PHE A O 1
ATOM 1571 N N . PRO A 1 203 ? 17.891 10.609 -4.887 1 94.06 203 PRO A N 1
ATOM 1572 C CA . PRO A 1 203 ? 18.734 11.578 -4.191 1 94.06 203 PRO A CA 1
ATOM 1573 C C . PRO A 1 203 ? 18.625 12.992 -4.77 1 94.06 203 PRO A C 1
ATOM 1575 O O . PRO A 1 203 ? 18.609 13.164 -5.992 1 94.06 203 PRO A O 1
ATOM 1578 N N . GLY A 1 204 ? 18.453 13.961 -3.916 1 93.44 204 GLY A N 1
ATOM 1579 C CA . GLY A 1 204 ? 18.359 15.359 -4.316 1 93.44 204 GLY A CA 1
ATOM 1580 C C . GLY A 1 204 ? 16.969 15.773 -4.719 1 93.44 204 GLY A C 1
ATOM 1581 O O . GLY A 1 204 ? 16.703 16.969 -4.938 1 93.44 204 GLY A O 1
ATOM 1582 N N . GLN A 1 205 ? 16.016 14.867 -4.75 1 95 205 GLN A N 1
ATOM 1583 C CA . GLN A 1 205 ? 14.672 15.18 -5.215 1 95 205 GLN A CA 1
ATOM 1584 C C . GLN A 1 205 ? 13.625 14.828 -4.164 1 95 205 GLN A C 1
ATOM 1586 O O . GLN A 1 205 ? 12.43 14.758 -4.465 1 95 205 GLN A O 1
ATOM 1591 N N . SER A 1 206 ? 14.102 14.531 -2.967 1 97.12 206 SER A N 1
ATOM 1592 C CA . SER A 1 206 ? 13.195 14.016 -1.946 1 97.12 206 SER A CA 1
ATOM 1593 C C . SER A 1 206 ? 13.359 14.766 -0.628 1 97.12 206 SER A C 1
ATOM 1595 O O . SER A 1 206 ? 13.516 14.148 0.428 1 97.12 206 SER A O 1
ATOM 1597 N N . ARG A 1 207 ? 13.344 16.094 -0.744 1 96.62 207 ARG A N 1
ATOM 1598 C CA . ARG A 1 207 ? 13.477 16.906 0.455 1 96.62 207 ARG A CA 1
ATOM 1599 C C . ARG A 1 207 ? 12.273 16.734 1.374 1 96.62 207 ARG A C 1
ATOM 1601 O O . ARG A 1 207 ? 11.133 16.672 0.908 1 96.62 207 ARG A O 1
ATOM 1608 N N . ALA A 1 208 ? 12.531 16.609 2.609 1 97.69 208 ALA A N 1
ATOM 1609 C CA . ALA A 1 208 ? 11.531 16.562 3.674 1 97.69 208 ALA A CA 1
ATOM 1610 C C . ALA A 1 208 ? 11.734 17.703 4.664 1 97.69 208 ALA A C 1
ATOM 1612 O O . ALA A 1 208 ? 12.859 17.969 5.105 1 97.69 208 ALA A O 1
ATOM 1613 N N . LEU A 1 209 ? 10.641 18.406 4.961 1 96.56 209 LEU A N 1
ATOM 1614 C CA . LEU A 1 209 ? 10.75 19.578 5.816 1 96.56 209 LEU A CA 1
ATOM 1615 C C . LEU A 1 209 ? 9.836 19.453 7.031 1 96.56 209 LEU A C 1
ATOM 1617 O O . LEU A 1 209 ? 8.703 18.984 6.914 1 96.56 209 LEU A O 1
ATOM 1621 N N . LEU A 1 210 ? 10.305 19.797 8.133 1 95.94 210 LEU A N 1
ATOM 1622 C CA . LEU A 1 210 ? 9.539 20.062 9.344 1 95.94 210 LEU A CA 1
ATOM 1623 C C . LEU A 1 210 ? 9.531 21.562 9.648 1 95.94 210 LEU A C 1
ATOM 1625 O O . LEU A 1 210 ? 10.586 22.156 9.875 1 95.94 210 LEU A O 1
ATOM 1629 N N . VAL A 1 211 ? 8.367 22.094 9.672 1 93.62 211 VAL A N 1
ATOM 1630 C CA . VAL A 1 211 ? 8.266 23.547 9.766 1 93.62 211 VAL A CA 1
ATOM 1631 C C . VAL A 1 211 ? 7.613 23.938 11.094 1 93.62 211 VAL A C 1
ATOM 1633 O O . VAL A 1 211 ? 6.633 23.312 11.516 1 93.62 211 VAL A O 1
ATOM 1636 N N . ARG A 1 212 ? 8.141 24.859 11.719 1 91.5 212 ARG A N 1
ATOM 1637 C CA . ARG A 1 212 ? 7.551 25.453 12.914 1 91.5 212 ARG A CA 1
ATOM 1638 C C . ARG A 1 212 ? 7.047 26.859 12.641 1 91.5 212 ARG A C 1
ATOM 1640 O O . ARG A 1 212 ? 7.777 27.703 12.102 1 91.5 212 ARG A O 1
ATOM 1647 N N . PHE A 1 213 ? 5.84 27.078 12.914 1 86.19 213 PHE A N 1
ATOM 1648 C CA . PHE A 1 213 ? 5.227 28.391 12.719 1 86.19 213 PHE A CA 1
ATOM 1649 C C . PHE A 1 213 ? 5.277 29.203 14 1 86.19 213 PHE A C 1
ATOM 1651 O O . PHE A 1 213 ? 5.371 28.641 15.094 1 86.19 213 PHE A O 1
ATOM 1658 N N . ALA A 1 214 ? 5.285 30.562 13.883 1 76.69 214 ALA A N 1
ATOM 1659 C CA . ALA A 1 214 ? 5.344 31.469 15.023 1 76.69 214 ALA A CA 1
ATOM 1660 C C . ALA A 1 214 ? 4.121 31.312 15.922 1 76.69 214 ALA A C 1
ATOM 1662 O O . ALA A 1 214 ? 4.242 31.281 17.156 1 76.69 214 ALA A O 1
ATOM 1663 N N . ALA A 1 215 ? 2.953 31.359 15.336 1 64.62 215 ALA A N 1
ATOM 1664 C CA . ALA A 1 215 ? 1.733 31.266 16.141 1 64.62 215 ALA A CA 1
ATOM 1665 C C . ALA A 1 215 ? 1.39 29.812 16.453 1 64.62 215 ALA A C 1
ATOM 1667 O O . ALA A 1 215 ? 1.552 28.938 15.594 1 64.62 215 ALA A O 1
ATOM 1668 N N . GLU A 1 216 ? 1.426 29.547 17.75 1 58.91 216 GLU A N 1
ATOM 1669 C CA . GLU A 1 216 ? 1.201 28.188 18.234 1 58.91 216 GLU A CA 1
ATOM 1670 C C . GLU A 1 216 ? -0.198 27.703 17.875 1 58.91 216 GLU A C 1
ATOM 1672 O O . GLU A 1 216 ? -1.192 28.188 18.422 1 58.91 216 GLU A O 1
ATOM 1677 N N . ASP A 1 217 ? -0.409 27.359 16.641 1 61.81 217 ASP A N 1
ATOM 1678 C CA . ASP A 1 217 ? -1.685 26.672 16.516 1 61.81 217 ASP A CA 1
ATOM 1679 C C . ASP A 1 217 ? -1.588 25.234 17.047 1 61.81 217 ASP A C 1
ATOM 1681 O O . ASP A 1 217 ? -0.529 24.609 16.969 1 61.81 217 ASP A O 1
ATOM 1685 N N . GLY A 1 218 ? -2.254 24.969 18.219 1 60.53 218 GLY A N 1
ATOM 1686 C CA . GLY A 1 218 ? -2.098 23.844 19.125 1 60.53 218 GLY A CA 1
ATOM 1687 C C . GLY A 1 218 ? -2.613 22.547 18.547 1 60.53 218 GLY A C 1
ATOM 1688 O O . GLY A 1 218 ? -3.27 22.531 17.5 1 60.53 218 GLY A O 1
ATOM 1689 N N . TRP A 1 219 ? -1.929 21.547 18.844 1 61.59 219 TRP A N 1
ATOM 1690 C CA . TRP A 1 219 ? -2.467 20.188 18.844 1 61.59 219 TRP A CA 1
ATOM 1691 C C . TRP A 1 219 ? -3.35 19.953 20.062 1 61.59 219 TRP A C 1
ATOM 1693 O O . TRP A 1 219 ? -2.875 20 21.203 1 61.59 219 TRP A O 1
ATOM 1703 N N . GLY A 1 220 ? -4.598 20.141 19.859 1 57.97 220 GLY A N 1
ATOM 1704 C CA . GLY A 1 220 ? -5.465 19.891 21 1 57.97 220 GLY A CA 1
ATOM 1705 C C . GLY A 1 220 ? -5.414 18.453 21.484 1 57.97 220 GLY A C 1
ATOM 1706 O O . GLY A 1 220 ? -6.125 17.594 20.969 1 57.97 220 GLY A O 1
ATOM 1707 N N . ILE A 1 221 ? -4.48 18.234 22.344 1 58.88 221 ILE A N 1
ATOM 1708 C CA . ILE A 1 221 ? -4.289 16.859 22.812 1 58.88 221 ILE A CA 1
ATOM 1709 C C . ILE A 1 221 ? -4.922 16.703 24.188 1 58.88 221 ILE A C 1
ATOM 1711 O O . ILE A 1 221 ? -4.434 15.914 25.016 1 58.88 221 ILE A O 1
ATOM 1715 N N . VAL A 1 222 ? -5.809 17.5 24.516 1 62.28 222 VAL A N 1
ATOM 1716 C CA . VAL A 1 222 ? -6.492 17.328 25.797 1 62.28 222 VAL A CA 1
ATOM 1717 C C . VAL A 1 222 ? -7.762 16.5 25.578 1 62.28 222 VAL A C 1
ATOM 1719 O O . VAL A 1 222 ? -8.711 16.969 24.953 1 62.28 222 VAL A O 1
ATOM 1722 N N . TRP A 1 223 ? -7.559 15.18 25.906 1 66.38 223 TRP A N 1
ATOM 1723 C CA . TRP A 1 223 ? -8.688 14.266 25.734 1 66.38 223 TRP A CA 1
ATOM 1724 C C . TRP A 1 223 ? -9.297 13.906 27.094 1 66.38 223 TRP A C 1
ATOM 1726 O O . TRP A 1 223 ? -8.578 13.766 28.078 1 66.38 223 TRP A O 1
ATOM 1736 N N . ALA A 1 224 ? -10.547 13.844 27.109 1 68.94 224 ALA A N 1
ATOM 1737 C CA . ALA A 1 224 ? -11.266 13.398 28.297 1 68.94 224 ALA A CA 1
ATOM 1738 C C . ALA A 1 224 ? -11.18 11.883 28.438 1 68.94 224 ALA A C 1
ATOM 1740 O O . ALA A 1 224 ? -11.305 11.352 29.547 1 68.94 224 ALA A O 1
ATOM 1741 N N . ASP A 1 225 ? -10.852 11.203 27.422 1 72.62 225 ASP A N 1
ATOM 1742 C CA . ASP A 1 225 ? -10.789 9.742 27.422 1 72.62 225 ASP A CA 1
ATOM 1743 C C . ASP A 1 225 ? -9.406 9.25 27.859 1 72.62 225 ASP A C 1
ATOM 1745 O O . ASP A 1 225 ? -8.43 9.43 27.125 1 72.62 225 ASP A O 1
ATOM 1749 N N . PRO A 1 226 ? -9.359 8.664 29.062 1 77.5 226 PRO A N 1
ATOM 1750 C CA . PRO A 1 226 ? -8.062 8.188 29.562 1 77.5 226 PRO A CA 1
ATOM 1751 C C . PRO A 1 226 ? -7.391 7.211 28.609 1 77.5 226 PRO A C 1
ATOM 1753 O O . PRO A 1 226 ? -6.16 7.188 28.516 1 77.5 226 PRO A O 1
ATOM 1756 N N . ALA A 1 227 ? -8.164 6.438 27.875 1 74.56 227 ALA A N 1
ATOM 1757 C CA . ALA A 1 227 ? -7.594 5.48 26.938 1 74.56 227 ALA A CA 1
ATOM 1758 C C . ALA A 1 227 ? -6.895 6.191 25.781 1 74.56 227 ALA A C 1
ATOM 1760 O O . ALA A 1 227 ? -5.836 5.758 25.328 1 74.56 227 ALA A O 1
ATOM 1761 N N . ARG A 1 228 ? -7.426 7.238 25.438 1 76.19 228 ARG A N 1
ATOM 1762 C CA . ARG A 1 228 ? -6.836 8.039 24.375 1 76.19 228 ARG A CA 1
ATOM 1763 C C . ARG A 1 228 ? -5.551 8.711 24.828 1 76.19 228 ARG A C 1
ATOM 1765 O O . ARG A 1 228 ? -4.586 8.805 24.062 1 76.19 228 ARG A O 1
ATOM 1772 N N . VAL A 1 229 ? -5.559 9.133 26.062 1 78.75 229 VAL A N 1
ATOM 1773 C CA . VAL A 1 229 ? -4.379 9.773 26.641 1 78.75 229 VAL A CA 1
ATOM 1774 C C . VAL A 1 229 ? -3.229 8.766 26.703 1 78.75 229 VAL A C 1
ATOM 1776 O O . VAL A 1 229 ? -2.102 9.086 26.312 1 78.75 229 VAL A O 1
ATOM 1779 N N . GLU A 1 230 ? -3.551 7.629 27.172 1 80.75 230 GLU A N 1
ATOM 1780 C CA . GLU A 1 230 ? -2.537 6.586 27.281 1 80.75 230 GLU A CA 1
ATOM 1781 C C . GLU A 1 230 ? -2.004 6.18 25.906 1 80.75 230 GLU A C 1
ATOM 1783 O O . GLU A 1 230 ? -0.799 5.98 25.734 1 80.75 230 GLU A O 1
ATOM 1788 N N . TRP A 1 231 ? -2.859 6.039 25.016 1 79.81 231 TRP A N 1
ATOM 1789 C CA . TRP A 1 231 ? -2.477 5.676 23.656 1 79.81 231 TRP A CA 1
ATOM 1790 C C . TRP A 1 231 ? -1.532 6.719 23.062 1 79.81 231 TRP A C 1
ATOM 1792 O O . TRP A 1 231 ? -0.527 6.367 22.438 1 79.81 231 TRP A O 1
ATOM 1802 N N . HIS A 1 232 ? -1.874 7.871 23.297 1 82.31 232 HIS A N 1
ATOM 1803 C CA . HIS A 1 232 ? -1.045 8.953 22.781 1 82.31 232 HIS A CA 1
ATOM 1804 C C . HIS A 1 232 ? 0.342 8.938 23.406 1 82.31 232 HIS A C 1
ATOM 1806 O O . HIS A 1 232 ? 1.347 9.133 22.719 1 82.31 232 HIS A O 1
ATOM 1812 N N . ALA A 1 233 ? 0.377 8.75 24.656 1 84.88 233 ALA A N 1
ATOM 1813 C CA . ALA A 1 233 ? 1.654 8.695 25.359 1 84.88 233 ALA A CA 1
ATOM 1814 C C . ALA A 1 233 ? 2.529 7.562 24.828 1 84.88 233 ALA A C 1
ATOM 1816 O O . ALA A 1 233 ? 3.734 7.746 24.625 1 84.88 233 ALA A O 1
ATOM 1817 N N . ARG A 1 234 ? 1.952 6.449 24.578 1 84.69 234 ARG A N 1
ATOM 1818 C CA . ARG A 1 234 ? 2.695 5.301 24.078 1 84.69 234 ARG A CA 1
ATOM 1819 C C . ARG A 1 234 ? 3.182 5.547 22.656 1 84.69 234 ARG A C 1
ATOM 1821 O O . ARG A 1 234 ? 4.316 5.211 22.312 1 84.69 234 ARG A O 1
ATOM 1828 N N . LYS A 1 235 ? 2.301 6.082 21.938 1 86.44 235 LYS A N 1
ATOM 1829 C CA . LYS A 1 235 ? 2.658 6.434 20.562 1 86.44 235 LYS A CA 1
ATOM 1830 C C . LYS A 1 235 ? 3.844 7.391 20.531 1 86.44 235 LYS A C 1
ATOM 1832 O O . LYS A 1 235 ? 4.785 7.195 19.766 1 86.44 235 LYS A O 1
ATOM 1837 N N . MET A 1 236 ? 3.811 8.32 21.406 1 88.62 236 MET A N 1
ATOM 1838 C CA . MET A 1 236 ? 4.879 9.312 21.438 1 88.62 236 MET A CA 1
ATOM 1839 C C . MET A 1 236 ? 6.184 8.688 21.922 1 88.62 236 MET A C 1
ATOM 1841 O O . MET A 1 236 ? 7.25 8.984 21.375 1 88.62 236 MET A O 1
ATOM 1845 N N . ALA A 1 237 ? 6.074 7.793 22.812 1 91.75 237 ALA A N 1
ATOM 1846 C CA . ALA A 1 237 ? 7.25 7.164 23.406 1 91.75 237 ALA A CA 1
ATOM 1847 C C . ALA A 1 237 ? 7.934 6.238 22.406 1 91.75 237 ALA A C 1
ATOM 1849 O O . ALA A 1 237 ? 9.141 5.984 22.5 1 91.75 237 ALA A O 1
ATOM 1850 N N . SER A 1 238 ? 7.203 5.812 21.406 1 95.12 238 SER A N 1
ATOM 1851 C CA . SER A 1 238 ? 7.73 4.789 20.5 1 95.12 238 SER A CA 1
ATOM 1852 C C . SER A 1 238 ? 8.164 5.391 19.172 1 95.12 238 SER A C 1
ATOM 1854 O O . SER A 1 238 ? 8.648 4.68 18.297 1 95.12 238 SER A O 1
ATOM 1856 N N . LYS A 1 239 ? 8.016 6.652 19 1 96.06 239 LYS A N 1
ATOM 1857 C CA . LYS A 1 239 ? 8.242 7.289 17.703 1 96.06 239 LYS A CA 1
ATOM 1858 C C . LYS A 1 239 ? 9.641 6.992 17.188 1 96.06 239 LYS A C 1
ATOM 1860 O O . LYS A 1 239 ? 9.805 6.543 16.047 1 96.06 239 LYS A O 1
ATOM 1865 N N . ASP A 1 240 ? 10.648 7.195 18 1 96.94 240 ASP A N 1
ATOM 1866 C CA . ASP A 1 240 ? 12.023 7.012 17.562 1 96.94 240 ASP A CA 1
ATOM 1867 C C . ASP A 1 240 ? 12.336 5.535 17.328 1 96.94 240 ASP A C 1
ATOM 1869 O O . ASP A 1 240 ? 12.938 5.18 16.312 1 96.94 240 ASP A O 1
ATOM 1873 N N . THR A 1 241 ? 11.922 4.711 18.219 1 97 241 THR A N 1
ATOM 1874 C CA . THR A 1 241 ? 12.211 3.289 18.078 1 97 241 THR A CA 1
ATOM 1875 C C . THR A 1 241 ? 11.484 2.701 16.875 1 97 241 THR A C 1
ATOM 1877 O O . THR A 1 241 ? 12.031 1.861 16.156 1 97 241 THR A O 1
ATOM 1880 N N . SER A 1 242 ? 10.281 3.135 16.688 1 97.75 242 SER A N 1
ATOM 1881 C CA . SER A 1 242 ? 9.523 2.666 15.523 1 97.75 242 SER A CA 1
ATOM 1882 C C . SER A 1 242 ? 10.18 3.104 14.219 1 97.75 242 SER A C 1
ATOM 1884 O O . SER A 1 242 ? 10.32 2.305 13.297 1 97.75 242 SER A O 1
ATOM 1886 N N . ALA A 1 243 ? 10.562 4.348 14.156 1 97.81 243 ALA A N 1
ATOM 1887 C CA . ALA A 1 243 ? 11.203 4.863 12.945 1 97.81 243 ALA A CA 1
ATOM 1888 C C . ALA A 1 243 ? 12.461 4.074 12.609 1 97.81 243 ALA A C 1
ATOM 1890 O O . ALA A 1 243 ? 12.648 3.646 11.469 1 97.81 243 ALA A O 1
ATOM 1891 N N . ALA A 1 244 ? 13.297 3.896 13.602 1 97.38 244 ALA A N 1
ATOM 1892 C CA . ALA A 1 244 ? 14.539 3.156 13.398 1 97.38 244 ALA A CA 1
ATOM 1893 C C . ALA A 1 244 ? 14.258 1.727 12.945 1 97.38 244 ALA A C 1
ATOM 1895 O O . ALA A 1 244 ? 14.922 1.211 12.047 1 97.38 244 ALA A O 1
ATOM 1896 N N . ALA A 1 245 ? 13.289 1.088 13.57 1 97.88 245 ALA A N 1
ATOM 1897 C CA . ALA A 1 245 ? 12.945 -0.294 13.25 1 97.88 245 ALA A CA 1
ATOM 1898 C C . ALA A 1 245 ? 12.43 -0.411 11.82 1 97.88 245 ALA A C 1
ATOM 1900 O O . ALA A 1 245 ? 12.789 -1.343 11.102 1 97.88 245 ALA A O 1
ATOM 1901 N N . HIS A 1 246 ? 11.539 0.495 11.445 1 98.25 246 HIS A N 1
ATOM 1902 C CA . HIS A 1 246 ? 10.961 0.44 10.109 1 98.25 246 HIS A CA 1
ATOM 1903 C C . HIS A 1 246 ? 12.023 0.703 9.039 1 98.25 246 HIS A C 1
ATOM 1905 O O . HIS A 1 246 ? 12.062 0.017 8.016 1 98.25 246 HIS A O 1
ATOM 1911 N N . ILE A 1 247 ? 12.875 1.689 9.258 1 98.38 247 ILE A N 1
ATOM 1912 C CA . ILE A 1 247 ? 13.938 2.01 8.312 1 98.38 247 ILE A CA 1
ATOM 1913 C C . ILE A 1 247 ? 14.891 0.823 8.18 1 98.38 247 ILE A C 1
ATOM 1915 O O . ILE A 1 247 ? 15.281 0.452 7.074 1 98.38 247 ILE A O 1
ATOM 1919 N N . SER A 1 248 ? 15.164 0.215 9.297 1 98 248 SER A N 1
ATOM 1920 C CA . SER A 1 248 ? 16.016 -0.969 9.281 1 98 248 SER A CA 1
ATOM 1921 C C . SER A 1 248 ? 15.352 -2.127 8.547 1 98 248 SER A C 1
ATOM 1923 O O . SER A 1 248 ? 15.992 -2.836 7.777 1 98 248 SER A O 1
ATOM 1925 N N . ASN A 1 249 ? 14.117 -2.281 8.766 1 98.19 249 ASN A N 1
ATOM 1926 C CA . ASN A 1 249 ? 13.367 -3.4 8.203 1 98.19 249 ASN A CA 1
ATOM 1927 C C . ASN A 1 249 ? 13.312 -3.328 6.676 1 98.19 249 ASN A C 1
ATOM 1929 O O . ASN A 1 249 ? 13.172 -4.352 6.008 1 98.19 249 ASN A O 1
ATOM 1933 N N . VAL A 1 250 ? 13.406 -2.145 6.141 1 98 250 VAL A N 1
ATOM 1934 C CA . VAL A 1 250 ? 13.359 -2.029 4.684 1 98 250 VAL A CA 1
ATOM 1935 C C . VAL A 1 250 ? 14.773 -1.944 4.125 1 98 250 VAL A C 1
ATOM 1937 O O . VAL A 1 250 ? 14.977 -1.492 2.998 1 98 250 VAL A O 1
ATOM 1940 N N . GLY A 1 251 ? 15.75 -2.301 4.973 1 96.62 251 GLY A N 1
ATOM 1941 C CA . GLY A 1 251 ? 17.109 -2.459 4.48 1 96.62 251 GLY A CA 1
ATOM 1942 C C . GLY A 1 251 ? 17.875 -1.152 4.414 1 96.62 251 GLY A C 1
ATOM 1943 O O . GLY A 1 251 ? 18.859 -1.041 3.678 1 96.62 251 GLY A O 1
ATOM 1944 N N . LEU A 1 252 ? 17.438 -0.164 5.133 1 97.5 252 LEU A N 1
ATOM 1945 C CA . LEU A 1 252 ? 18.078 1.146 5.02 1 97.5 252 LEU A CA 1
ATOM 1946 C C . LEU A 1 252 ? 18.719 1.552 6.34 1 97.5 252 LEU A C 1
ATOM 1948 O O . LEU A 1 252 ? 18.875 2.742 6.617 1 97.5 252 LEU A O 1
ATOM 1952 N N . SER A 1 253 ? 18.953 0.453 7.008 1 90.5 253 SER A N 1
ATOM 1953 C CA . SER A 1 253 ? 19.703 0.729 8.227 1 90.5 253 SER A CA 1
ATOM 1954 C C . SER A 1 253 ? 21.016 1.452 7.922 1 90.5 253 SER A C 1
ATOM 1956 O O . SER A 1 253 ? 21.734 1.073 7 1 90.5 253 SER A O 1
ATOM 1958 N N . GLY A 1 254 ? 21.328 2.535 8.594 1 85.5 254 GLY A N 1
ATOM 1959 C CA . GLY A 1 254 ? 22.594 3.229 8.414 1 85.5 254 GLY A CA 1
ATOM 1960 C C . GLY A 1 254 ? 22.547 4.312 7.355 1 85.5 254 GLY A C 1
ATOM 1961 O O . GLY A 1 254 ? 23.5 5.062 7.18 1 85.5 254 GLY A O 1
ATOM 1962 N N . SER A 1 255 ? 21.469 4.223 6.574 1 86.62 255 SER A N 1
ATOM 1963 C CA . SER A 1 255 ? 21.344 5.281 5.578 1 86.62 255 SER A CA 1
ATOM 1964 C C . SER A 1 255 ? 21.203 6.648 6.246 1 86.62 255 SER A C 1
ATOM 1966 O O . SER A 1 255 ? 20.625 6.762 7.328 1 86.62 255 SER A O 1
ATOM 1968 N N . ILE A 1 256 ? 21.859 7.605 5.605 1 89.12 256 ILE A N 1
ATOM 1969 C CA . ILE A 1 256 ? 21.734 8.977 6.086 1 89.12 256 ILE A CA 1
ATOM 1970 C C . ILE A 1 256 ? 20.453 9.602 5.523 1 89.12 256 ILE A C 1
ATOM 1972 O O . ILE A 1 256 ? 20.344 9.836 4.32 1 89.12 256 ILE A O 1
ATOM 1976 N N . THR A 1 257 ? 19.547 9.703 6.289 1 95.81 257 THR A N 1
ATOM 1977 C CA . THR A 1 257 ? 18.297 10.367 5.953 1 95.81 257 THR A CA 1
ATOM 1978 C C . THR A 1 257 ? 18.172 11.711 6.672 1 95.81 257 THR A C 1
ATOM 1980 O O . THR A 1 257 ? 18.406 11.797 7.879 1 95.81 257 THR A O 1
ATOM 1983 N N . ILE A 1 258 ? 17.844 12.742 5.883 1 97.31 258 ILE A N 1
ATOM 1984 C CA . ILE A 1 258 ? 17.906 14.102 6.414 1 97.31 258 ILE A CA 1
ATOM 1985 C C . ILE A 1 258 ? 16.531 14.758 6.316 1 97.31 258 ILE A C 1
ATOM 1987 O O . ILE A 1 258 ? 15.789 14.516 5.367 1 97.31 258 ILE A O 1
ATOM 1991 N N . VAL A 1 259 ? 16.25 15.531 7.328 1 97.88 259 VAL A N 1
ATOM 1992 C CA . VAL A 1 259 ? 15.086 16.422 7.344 1 97.88 259 VAL A CA 1
ATOM 1993 C C . VAL A 1 259 ? 15.539 17.859 7.559 1 97.88 259 VAL A C 1
ATOM 1995 O O . VAL A 1 259 ? 16.453 18.125 8.352 1 97.88 259 VAL A O 1
ATOM 1998 N N . GLU A 1 260 ? 14.93 18.719 6.812 1 96.25 260 GLU A N 1
ATOM 1999 C CA . GLU A 1 260 ? 15.195 20.141 6.996 1 96.25 260 GLU A CA 1
ATOM 2000 C C . GLU A 1 260 ? 14.203 20.766 7.977 1 96.25 260 GLU A C 1
ATOM 2002 O O . GLU A 1 260 ? 12.992 20.672 7.781 1 96.25 260 GLU A O 1
ATOM 2007 N N . HIS A 1 261 ? 14.68 21.281 9.031 1 96.31 261 HIS A N 1
ATOM 2008 C CA . HIS A 1 261 ? 13.867 22.047 9.969 1 96.31 261 HIS A CA 1
ATOM 2009 C C . HIS A 1 261 ? 13.867 23.531 9.625 1 96.31 261 HIS A C 1
ATOM 2011 O O . HIS A 1 261 ? 14.93 24.141 9.461 1 96.31 261 HIS A O 1
ATOM 2017 N N . VAL A 1 262 ? 12.742 24.078 9.477 1 92.81 262 VAL A N 1
ATOM 2018 C CA . VAL A 1 262 ? 12.625 25.469 9.039 1 92.81 262 VAL A CA 1
ATOM 2019 C C . VAL A 1 262 ? 11.695 26.234 9.977 1 92.81 262 VAL A C 1
ATOM 2021 O O . VAL A 1 262 ? 10.547 25.828 10.188 1 92.81 262 VAL A O 1
ATOM 2024 N N . GLN A 1 263 ? 12.148 27.312 10.508 1 90.94 263 GLN A N 1
ATOM 2025 C CA . GLN A 1 263 ? 11.312 28.234 11.273 1 90.94 263 GLN A CA 1
ATOM 2026 C C . GLN A 1 263 ? 10.656 29.266 10.367 1 90.94 263 GLN A C 1
ATOM 2028 O O . GLN A 1 263 ? 11.344 29.953 9.609 1 90.94 263 GLN A O 1
ATOM 2033 N N . ILE A 1 264 ? 9.398 29.234 10.359 1 83.75 264 ILE A N 1
ATOM 2034 C CA . ILE A 1 264 ? 8.688 30.234 9.57 1 83.75 264 ILE A CA 1
ATOM 2035 C C . ILE A 1 264 ? 8.148 31.328 10.484 1 83.75 264 ILE A C 1
ATOM 2037 O O . ILE A 1 264 ? 7.422 31.047 11.445 1 83.75 264 ILE A O 1
ATOM 2041 N N . ASN A 1 265 ? 8.531 32.531 10.266 1 74.62 265 ASN A N 1
ATOM 2042 C CA . ASN A 1 265 ? 8.133 33.688 11.062 1 74.62 265 ASN A CA 1
ATOM 2043 C C . ASN A 1 265 ? 6.832 34.281 10.555 1 74.62 265 ASN A C 1
ATOM 2045 O O . ASN A 1 265 ? 6.582 34.312 9.344 1 74.62 265 ASN A O 1
ATOM 2049 N N . MET B 1 1 ? 4.996 -28.094 6.664 1 48.09 1 MET B N 1
ATOM 2050 C CA . MET B 1 1 ? 4.496 -27.422 5.469 1 48.09 1 MET B CA 1
ATOM 2051 C C . MET B 1 1 ? 4.375 -25.922 5.703 1 48.09 1 MET B C 1
ATOM 2053 O O . MET B 1 1 ? 4.031 -25.484 6.805 1 48.09 1 MET B O 1
ATOM 2057 N N . GLN B 1 2 ? 4.93 -24.984 4.902 1 75.44 2 GLN B N 1
ATOM 2058 C CA . GLN B 1 2 ? 4.883 -23.531 5.02 1 75.44 2 GLN B CA 1
ATOM 2059 C C . GLN B 1 2 ? 3.439 -23.031 5.051 1 75.44 2 GLN B C 1
ATOM 2061 O O . GLN B 1 2 ? 2.572 -23.578 4.371 1 75.44 2 GLN B O 1
ATOM 2066 N N . LYS B 1 3 ? 3.092 -22.422 6.172 1 89.94 3 LYS B N 1
ATOM 2067 C CA . LYS B 1 3 ? 1.773 -21.812 6.285 1 89.94 3 LYS B CA 1
ATOM 2068 C C . LYS B 1 3 ? 1.55 -20.781 5.18 1 89.94 3 LYS B C 1
ATOM 2070 O O . LYS B 1 3 ? 2.088 -19.672 5.238 1 89.94 3 LYS B O 1
ATOM 2075 N N . VAL B 1 4 ? 0.782 -21.297 4.125 1 93.31 4 VAL B N 1
ATOM 2076 C CA . VAL B 1 4 ? 0.606 -20.469 2.943 1 93.31 4 VAL B CA 1
ATOM 2077 C C . VAL B 1 4 ? -0.858 -20.047 2.814 1 93.31 4 VAL B C 1
ATOM 2079 O O . VAL B 1 4 ? -1.76 -20.859 3.023 1 93.31 4 VAL B O 1
ATOM 2082 N N . LEU B 1 5 ? -1.104 -18.812 2.572 1 95.44 5 LEU B N 1
ATOM 2083 C CA . LEU B 1 5 ? -2.422 -18.281 2.234 1 95.44 5 LEU B CA 1
ATOM 2084 C C . LEU B 1 5 ? -2.557 -18.078 0.728 1 95.44 5 LEU B C 1
ATOM 2086 O O . LEU B 1 5 ? -1.802 -17.312 0.126 1 95.44 5 LEU B O 1
ATOM 2090 N N . THR B 1 6 ? -3.508 -18.766 0.141 1 96.06 6 THR B N 1
ATOM 2091 C CA . THR B 1 6 ? -3.797 -18.5 -1.265 1 96.06 6 THR B CA 1
ATOM 2092 C C . THR B 1 6 ? -4.789 -17.359 -1.408 1 96.06 6 THR B C 1
ATOM 2094 O O . THR B 1 6 ? -5.836 -17.344 -0.754 1 96.06 6 THR B O 1
ATOM 2097 N N . ALA B 1 7 ? -4.414 -16.422 -2.215 1 96.56 7 ALA B N 1
ATOM 2098 C CA . ALA B 1 7 ? -5.266 -15.258 -2.457 1 96.56 7 ALA B CA 1
ATOM 2099 C C . ALA B 1 7 ? -5.848 -15.289 -3.867 1 96.56 7 ALA B C 1
ATOM 2101 O O . ALA B 1 7 ? -5.105 -15.352 -4.852 1 96.56 7 ALA B O 1
ATOM 2102 N N . ILE B 1 8 ? -7.176 -15.195 -3.953 1 93.88 8 ILE B N 1
ATOM 2103 C CA . ILE B 1 8 ? -7.898 -15.172 -5.223 1 93.88 8 ILE B CA 1
ATOM 2104 C C . ILE B 1 8 ? -8.75 -13.906 -5.305 1 93.88 8 ILE B C 1
ATOM 2106 O O . ILE B 1 8 ? -9.602 -13.664 -4.449 1 93.88 8 ILE B O 1
ATOM 2110 N N . ARG B 1 9 ? -8.492 -13.125 -6.285 1 89.81 9 ARG B N 1
ATOM 2111 C CA . ARG B 1 9 ? -9.289 -11.914 -6.508 1 89.81 9 ARG B CA 1
ATOM 2112 C C . ARG B 1 9 ? -10.484 -12.203 -7.406 1 89.81 9 ARG B C 1
ATOM 2114 O O . ARG B 1 9 ? -10.328 -12.734 -8.508 1 89.81 9 ARG B O 1
ATOM 2121 N N . VAL B 1 10 ? -11.625 -11.867 -6.844 1 83.25 10 VAL B N 1
ATOM 2122 C CA . VAL B 1 10 ? -12.867 -12.078 -7.57 1 83.25 10 VAL B CA 1
ATOM 2123 C C . VAL B 1 10 ? -13.461 -10.734 -7.98 1 83.25 10 VAL B C 1
ATOM 2125 O O . VAL B 1 10 ? -13.812 -9.914 -7.121 1 83.25 10 VAL B O 1
ATOM 2128 N N . HIS B 1 11 ? -13.375 -10.328 -9.094 1 69.69 11 HIS B N 1
ATOM 2129 C CA . HIS B 1 11 ? -13.969 -9.047 -9.469 1 69.69 11 HIS B CA 1
ATOM 2130 C C . HIS B 1 11 ? -14.789 -9.18 -10.742 1 69.69 11 HIS B C 1
ATOM 2132 O O . HIS B 1 11 ? -14.578 -10.102 -11.539 1 69.69 11 HIS B O 1
ATOM 2138 N N . LYS B 1 12 ? -15.805 -8.375 -10.75 1 66.06 12 LYS B N 1
ATOM 2139 C CA . LYS B 1 12 ? -16.688 -8.281 -11.906 1 66.06 12 LYS B CA 1
ATOM 2140 C C . LYS B 1 12 ? -16.281 -7.125 -12.812 1 66.06 12 LYS B C 1
ATOM 2142 O O . LYS B 1 12 ? -17.062 -6.715 -13.68 1 66.06 12 LYS B O 1
ATOM 2147 N N . ARG B 1 13 ? -15.273 -6.594 -12.523 1 59.03 13 ARG B N 1
ATOM 2148 C CA . ARG B 1 13 ? -14.953 -5.344 -13.203 1 59.03 13 ARG B CA 1
ATOM 2149 C C . ARG B 1 13 ? -14.945 -5.531 -14.711 1 59.03 13 ARG B C 1
ATOM 2151 O O . ARG B 1 13 ? -15.391 -4.652 -15.453 1 59.03 13 ARG B O 1
ATOM 2158 N N . GLN B 1 14 ? -14.406 -6.621 -15.07 1 54.56 14 GLN B N 1
ATOM 2159 C CA . GLN B 1 14 ? -14.219 -6.762 -16.516 1 54.56 14 GLN B CA 1
ATOM 2160 C C . GLN B 1 14 ? -15.305 -7.656 -17.125 1 54.56 14 GLN B C 1
ATOM 2162 O O . GLN B 1 14 ? -15.109 -8.227 -18.203 1 54.56 14 GLN B O 1
ATOM 2167 N N . THR B 1 15 ? -16.234 -7.801 -16.219 1 60.94 15 THR B N 1
ATOM 2168 C CA . THR B 1 15 ? -17.344 -8.617 -16.688 1 60.94 15 THR B CA 1
ATOM 2169 C C . THR B 1 15 ? -18.656 -7.816 -16.688 1 60.94 15 THR B C 1
ATOM 2171 O O . THR B 1 15 ? -18.703 -6.699 -16.156 1 60.94 15 THR B O 1
ATOM 2174 N N . ASP B 1 16 ? -19.594 -8.344 -17.422 1 60.91 16 ASP B N 1
ATOM 2175 C CA . ASP B 1 16 ? -20.938 -7.742 -17.406 1 60.91 16 ASP B CA 1
ATOM 2176 C C . ASP B 1 16 ? -21.453 -7.617 -15.977 1 60.91 16 ASP B C 1
ATOM 2178 O O . ASP B 1 16 ? -21.703 -8.625 -15.312 1 60.91 16 ASP B O 1
ATOM 2182 N N . GLN B 1 17 ? -21.594 -6.449 -15.523 1 64.5 17 GLN B N 1
ATOM 2183 C CA . GLN B 1 17 ? -21.969 -6.148 -14.141 1 64.5 17 GLN B CA 1
ATOM 2184 C C . GLN B 1 17 ? -23.391 -6.59 -13.852 1 64.5 17 GLN B C 1
ATOM 2186 O O . GLN B 1 17 ? -23.781 -6.762 -12.695 1 64.5 17 GLN B O 1
ATOM 2191 N N . ASN B 1 18 ? -24.109 -6.793 -14.859 1 64.12 18 ASN B N 1
ATOM 2192 C CA . ASN B 1 18 ? -25.516 -7.164 -14.711 1 64.12 18 ASN B CA 1
ATOM 2193 C C . ASN B 1 18 ? -25.672 -8.68 -14.57 1 64.12 18 ASN B C 1
ATOM 2195 O O . ASN B 1 18 ? -26.766 -9.156 -14.234 1 64.12 18 ASN B O 1
ATOM 2199 N N . ARG B 1 19 ? -24.672 -9.32 -14.812 1 69.38 19 ARG B N 1
ATOM 2200 C CA . ARG B 1 19 ? -24.719 -10.766 -14.688 1 69.38 19 ARG B CA 1
ATOM 2201 C C . ARG B 1 19 ? -24.234 -11.211 -13.312 1 69.38 19 ARG B C 1
ATOM 2203 O O . ARG B 1 19 ? -23.328 -10.609 -12.742 1 69.38 19 ARG B O 1
ATOM 2210 N N . LEU B 1 20 ? -25.031 -12.133 -12.836 1 74.81 20 LEU B N 1
ATOM 2211 C CA . LEU B 1 20 ? -24.594 -12.711 -11.57 1 74.81 20 LEU B CA 1
ATOM 2212 C C . LEU B 1 20 ? -23.219 -13.359 -11.719 1 74.81 20 LEU B C 1
ATOM 2214 O O . LEU B 1 20 ? -22.906 -13.914 -12.773 1 74.81 20 LEU B O 1
ATOM 2218 N N . LEU B 1 21 ? -22.5 -13.227 -10.703 1 79.56 21 LEU B N 1
ATOM 2219 C CA . LEU B 1 21 ? -21.172 -13.836 -10.664 1 79.56 21 LEU B CA 1
ATOM 2220 C C . LEU B 1 21 ? -21.266 -15.352 -10.789 1 79.56 21 LEU B C 1
ATOM 2222 O O . LEU B 1 21 ? -22.062 -15.992 -10.102 1 79.56 21 LEU B O 1
ATOM 2226 N N . ASP B 1 22 ? -20.641 -15.875 -11.789 1 82.62 22 ASP B N 1
ATOM 2227 C CA . ASP B 1 22 ? -20.516 -17.328 -11.867 1 82.62 22 ASP B CA 1
ATOM 2228 C C . ASP B 1 22 ? -19.625 -17.859 -10.734 1 82.62 22 ASP B C 1
ATOM 2230 O O . ASP B 1 22 ? -18.422 -17.625 -10.727 1 82.62 22 ASP B O 1
ATOM 2234 N N . THR B 1 23 ? -20.25 -18.562 -9.875 1 88.44 23 THR B N 1
ATOM 2235 C CA . THR B 1 23 ? -19.547 -18.953 -8.656 1 88.44 23 THR B CA 1
ATOM 2236 C C . THR B 1 23 ? -18.844 -20.297 -8.844 1 88.44 23 THR B C 1
ATOM 2238 O O . THR B 1 23 ? -17.984 -20.672 -8.039 1 88.44 23 THR B O 1
ATOM 2241 N N . ASP B 1 24 ? -19.094 -21.062 -9.898 1 88.88 24 ASP B N 1
ATOM 2242 C CA . ASP B 1 24 ? -18.562 -22.406 -10.07 1 88.88 24 ASP B CA 1
ATOM 2243 C C . ASP B 1 24 ? -17.047 -22.406 -10.195 1 88.88 24 ASP B C 1
ATOM 2245 O O . ASP B 1 24 ? -16.359 -23.141 -9.492 1 88.88 24 ASP B O 1
ATOM 2249 N N . PRO B 1 25 ? -16.562 -21.516 -11.055 1 88.19 25 PRO B N 1
ATOM 2250 C CA . PRO B 1 25 ? -15.102 -21.5 -11.164 1 88.19 25 PRO B CA 1
ATOM 2251 C C . PRO B 1 25 ? -14.422 -21.078 -9.867 1 88.19 25 PRO B C 1
ATOM 2253 O O . PRO B 1 25 ? -13.312 -21.516 -9.57 1 88.19 25 PRO B O 1
ATOM 2256 N N . ILE B 1 26 ? -15.055 -20.266 -9.117 1 91.06 26 ILE B N 1
ATOM 2257 C CA . ILE B 1 26 ? -14.5 -19.781 -7.859 1 91.06 26 ILE B CA 1
ATOM 2258 C C . ILE B 1 26 ? -14.477 -20.906 -6.832 1 91.06 26 ILE B C 1
ATOM 2260 O O . ILE B 1 26 ? -13.453 -21.141 -6.188 1 91.06 26 ILE B O 1
ATOM 2264 N N . SER B 1 27 ? -15.609 -21.578 -6.773 1 92.69 27 SER B N 1
ATOM 2265 C CA . SER B 1 27 ? -15.695 -22.719 -5.859 1 92.69 27 SER B CA 1
ATOM 2266 C C . SER B 1 27 ? -14.664 -23.781 -6.199 1 92.69 27 SER B C 1
ATOM 2268 O O . SER B 1 27 ? -14.023 -24.344 -5.305 1 92.69 27 SER B O 1
ATOM 2270 N N . ALA B 1 28 ? -14.508 -24.062 -7.434 1 91.75 28 ALA B N 1
ATOM 2271 C CA . ALA B 1 28 ? -13.531 -25.062 -7.879 1 91.75 28 ALA B CA 1
ATOM 2272 C C . ALA B 1 28 ? -12.109 -24.625 -7.535 1 91.75 28 ALA B C 1
ATOM 2274 O O . ALA B 1 28 ? -11.297 -25.422 -7.082 1 91.75 28 ALA B O 1
ATOM 2275 N N . ALA B 1 29 ? -11.836 -23.375 -7.738 1 92.31 29 ALA B N 1
ATOM 2276 C CA . ALA B 1 29 ? -10.508 -22.828 -7.449 1 92.31 29 ALA B CA 1
ATOM 2277 C C . ALA B 1 29 ? -10.195 -22.906 -5.957 1 92.31 29 ALA B C 1
ATOM 2279 O O . ALA B 1 29 ? -9.078 -23.234 -5.562 1 92.31 29 ALA B O 1
ATOM 2280 N N . VAL B 1 30 ? -11.18 -22.578 -5.152 1 94.62 30 VAL B N 1
ATOM 2281 C CA . VAL B 1 30 ? -11.016 -22.625 -3.703 1 94.62 30 VAL B CA 1
ATOM 2282 C C . VAL B 1 30 ? -1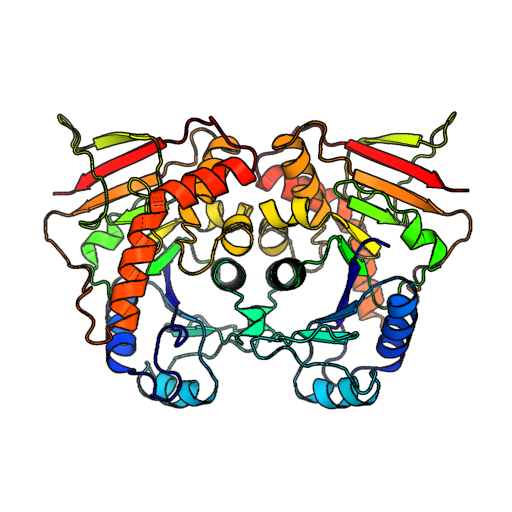0.75 -24.047 -3.254 1 94.62 30 VAL B C 1
ATOM 2284 O O . VAL B 1 30 ? -9.836 -24.297 -2.469 1 94.62 30 VAL B O 1
ATOM 2287 N N . THR B 1 31 ? -11.523 -24.984 -3.764 1 93.25 31 THR B N 1
ATOM 2288 C CA . THR B 1 31 ? -11.352 -26.391 -3.414 1 93.25 31 THR B CA 1
ATOM 2289 C C . THR B 1 31 ? -9.961 -26.875 -3.789 1 93.25 31 THR B C 1
ATOM 2291 O O . THR B 1 31 ? -9.297 -27.547 -2.992 1 93.25 31 THR B O 1
ATOM 2294 N N . ARG B 1 32 ? -9.508 -26.531 -4.922 1 90.81 32 ARG B N 1
ATOM 2295 C CA . ARG B 1 32 ? -8.18 -26.938 -5.367 1 90.81 32 ARG B CA 1
ATOM 2296 C C . ARG B 1 32 ? -7.098 -26.312 -4.488 1 90.81 32 ARG B C 1
ATOM 2298 O O . ARG B 1 32 ? -6.152 -26.984 -4.082 1 90.81 32 ARG B O 1
ATOM 2305 N N . ALA B 1 33 ? -7.234 -25.031 -4.219 1 93.56 33 ALA B N 1
ATOM 2306 C CA . ALA B 1 33 ? -6.234 -24.297 -3.455 1 93.56 33 ALA B CA 1
ATOM 2307 C C . ALA B 1 33 ? -6.109 -24.844 -2.037 1 93.56 33 ALA B C 1
ATOM 2309 O O . ALA B 1 33 ? -5.023 -24.844 -1.459 1 93.56 33 ALA B O 1
ATOM 2310 N N . LEU B 1 34 ? -7.219 -25.281 -1.503 1 93.31 34 LEU B N 1
ATOM 2311 C CA . LEU B 1 34 ? -7.199 -25.859 -0.159 1 93.31 34 LEU B CA 1
ATOM 2312 C C . LEU B 1 34 ? -6.402 -27.156 -0.13 1 93.31 34 LEU B C 1
ATOM 2314 O O . LEU B 1 34 ? -6.035 -27.641 0.944 1 93.31 34 LEU B O 1
ATOM 2318 N N . GLY B 1 35 ? -6.082 -27.656 -1.281 1 89.88 35 GLY B N 1
ATOM 2319 C CA . GLY B 1 35 ? -5.27 -28.859 -1.373 1 89.88 35 GLY B CA 1
ATOM 2320 C C . GLY B 1 35 ? -3.783 -28.594 -1.204 1 89.88 35 GLY B C 1
ATOM 2321 O O . GLY B 1 35 ? -3.006 -29.516 -0.951 1 89.88 35 GLY B O 1
ATOM 2322 N N . TYR B 1 36 ? -3.4 -27.312 -1.316 1 90.94 36 TYR B N 1
ATOM 2323 C CA . TYR B 1 36 ? -1.967 -27.047 -1.24 1 90.94 36 TYR B CA 1
ATOM 2324 C C . TYR B 1 36 ? -1.687 -25.812 -0.405 1 90.94 36 TYR B C 1
ATOM 2326 O O . TYR B 1 36 ? -0.542 -25.359 -0.316 1 90.94 36 TYR B O 1
ATOM 2334 N N . SER B 1 37 ? -2.668 -25.219 0.16 1 92.75 37 SER B N 1
ATOM 2335 C CA . SER B 1 37 ? -2.514 -24.047 1.012 1 92.75 37 SER B CA 1
ATOM 2336 C C . SER B 1 37 ? -3.217 -24.234 2.352 1 92.75 37 SER B C 1
ATOM 2338 O O . SER B 1 37 ? -4.125 -25.062 2.469 1 92.75 37 SER B O 1
ATOM 2340 N N . THR B 1 38 ? -2.746 -23.516 3.369 1 91.81 38 THR B N 1
ATOM 2341 C CA . THR B 1 38 ? -3.344 -23.562 4.699 1 91.81 38 THR B CA 1
ATOM 2342 C C . THR B 1 38 ? -4.734 -22.938 4.688 1 91.81 38 THR B C 1
ATOM 2344 O O . THR B 1 38 ? -5.652 -23.438 5.344 1 91.81 38 THR B O 1
ATOM 2347 N N . SER B 1 39 ? -4.883 -21.938 4 1 93 39 SER B N 1
ATOM 2348 C CA . SER B 1 39 ? -6.141 -21.203 3.883 1 93 39 SER B CA 1
ATOM 2349 C C . SER B 1 39 ? -6.23 -20.469 2.547 1 93 39 SER B C 1
ATOM 2351 O O . SER B 1 39 ? -5.242 -20.375 1.817 1 93 39 SER B O 1
ATOM 2353 N N . VAL B 1 40 ? -7.461 -20.062 2.262 1 93.06 40 VAL B N 1
ATOM 2354 C CA . VAL B 1 40 ? -7.742 -19.266 1.07 1 93.06 40 VAL B CA 1
ATOM 2355 C C . VAL B 1 40 ? -8.43 -17.969 1.469 1 93.06 40 VAL B C 1
ATOM 2357 O O . VAL B 1 40 ? -9.25 -17.938 2.387 1 93.06 40 VAL B O 1
ATOM 2360 N N . ILE B 1 41 ? -8.023 -16.938 0.754 1 90.31 41 ILE B N 1
ATOM 2361 C CA . ILE B 1 41 ? -8.719 -15.672 0.942 1 90.31 41 ILE B CA 1
ATOM 2362 C C . ILE B 1 41 ? -9.266 -15.18 -0.395 1 90.31 41 ILE B C 1
ATOM 2364 O O . ILE B 1 41 ? -8.555 -15.156 -1.397 1 90.31 41 ILE B O 1
ATOM 2368 N N . LEU B 1 42 ? -10.57 -14.828 -0.368 1 87.81 42 LEU B N 1
ATOM 2369 C CA . LEU B 1 42 ? -11.25 -14.25 -1.521 1 87.81 42 LEU B CA 1
ATOM 2370 C C . LEU B 1 42 ? -11.445 -12.75 -1.333 1 87.81 42 LEU B C 1
ATOM 2372 O O . LEU B 1 42 ? -11.773 -12.297 -0.234 1 87.81 42 LEU B O 1
ATOM 2376 N N . VAL B 1 43 ? -11.188 -12.039 -2.477 1 81.5 43 VAL B N 1
ATOM 2377 C CA . VAL B 1 43 ? -11.25 -10.594 -2.352 1 81.5 43 VAL B CA 1
ATOM 2378 C C . VAL B 1 43 ? -12.203 -10.023 -3.404 1 81.5 43 VAL B C 1
ATOM 2380 O O . VAL B 1 43 ? -12.281 -10.539 -4.52 1 81.5 43 VAL B O 1
ATOM 2383 N N . SER B 1 44 ? -12.836 -8.945 -3.166 1 70.75 44 SER B N 1
ATOM 2384 C CA . SER B 1 44 ? -13.617 -8.078 -4.043 1 70.75 44 SER B CA 1
ATOM 2385 C C . SER B 1 44 ? -14.938 -8.734 -4.434 1 70.75 44 SER B C 1
ATOM 2387 O O . SER B 1 44 ? -14.953 -9.875 -4.91 1 70.75 44 SER B O 1
ATOM 2389 N N . LEU B 1 45 ? -16.219 -8.336 -3.895 1 67.19 45 LEU B N 1
ATOM 2390 C CA . LEU B 1 45 ? -17.531 -8.719 -4.391 1 67.19 45 LEU B CA 1
ATOM 2391 C C . LEU B 1 45 ? -18.594 -7.723 -3.922 1 67.19 45 LEU B C 1
ATOM 2393 O O . LEU B 1 45 ? -18.516 -7.215 -2.803 1 67.19 45 LEU B O 1
ATOM 2397 N N . PRO B 1 46 ? -19.328 -7.391 -4.988 1 64.44 46 PRO B N 1
ATOM 2398 C CA . PRO B 1 46 ? -20.469 -6.617 -4.488 1 64.44 46 PRO B CA 1
ATOM 2399 C C . PRO B 1 46 ? -21.344 -7.414 -3.523 1 64.44 46 PRO B C 1
ATOM 2401 O O . PRO B 1 46 ? -21.391 -8.648 -3.6 1 64.44 46 PRO B O 1
ATOM 2404 N N . PRO B 1 47 ? -21.953 -6.68 -2.721 1 64.56 47 PRO B N 1
ATOM 2405 C CA . PRO B 1 47 ? -22.797 -7.301 -1.686 1 64.56 47 PRO B CA 1
ATOM 2406 C C . PRO B 1 47 ? -23.812 -8.281 -2.26 1 64.56 47 PRO B C 1
ATOM 2408 O O . PRO B 1 47 ? -24 -9.367 -1.711 1 64.56 47 PRO B O 1
ATOM 2411 N N . PRO B 1 48 ? -24.359 -7.988 -3.42 1 70.94 48 PRO B N 1
ATOM 2412 C CA . PRO B 1 48 ? -25.359 -8.961 -3.871 1 70.94 48 PRO B CA 1
ATOM 2413 C C . PRO B 1 48 ? -24.75 -10.305 -4.254 1 70.94 48 PRO B C 1
ATOM 2415 O O . PRO B 1 48 ? -25.406 -11.344 -4.137 1 70.94 48 PRO B O 1
ATOM 2418 N N . ASP B 1 49 ? -23.609 -10.266 -4.605 1 79.12 49 ASP B N 1
ATOM 2419 C CA . ASP B 1 49 ? -22.938 -11.484 -5.051 1 79.12 49 ASP B CA 1
ATOM 2420 C C . ASP B 1 49 ? -22.344 -12.25 -3.867 1 79.12 49 ASP B C 1
ATOM 2422 O O . ASP B 1 49 ? -22.062 -13.445 -3.973 1 79.12 49 ASP B O 1
ATOM 2426 N N . LEU B 1 50 ? -22.234 -11.516 -2.811 1 82.69 50 LEU B N 1
ATOM 2427 C CA . LEU B 1 50 ? -21.547 -12.094 -1.657 1 82.69 50 LEU B CA 1
ATOM 2428 C C . LEU B 1 50 ? -22.344 -13.273 -1.104 1 82.69 50 LEU B C 1
ATOM 2430 O O . LEU B 1 50 ? -21.75 -14.305 -0.755 1 82.69 50 LEU B O 1
ATOM 2434 N N . GLU B 1 51 ? -23.641 -13.133 -1.021 1 82.75 51 GLU B N 1
ATOM 2435 C CA . GLU B 1 51 ? -24.469 -14.203 -0.483 1 82.75 51 GLU B CA 1
ATOM 2436 C C . GLU B 1 51 ? -24.375 -15.461 -1.339 1 82.75 51 GLU B C 1
ATOM 2438 O O . GLU B 1 51 ? -24.25 -16.578 -0.812 1 82.75 51 GLU B O 1
ATOM 2443 N N . ASN B 1 52 ? -24.422 -15.242 -2.625 1 85.38 52 ASN B N 1
ATOM 2444 C CA . ASN B 1 52 ? -24.312 -16.359 -3.551 1 85.38 52 ASN B CA 1
ATOM 2445 C C . ASN B 1 52 ? -22.953 -17.047 -3.445 1 85.38 52 ASN B C 1
ATOM 2447 O O . ASN B 1 52 ? -22.875 -18.281 -3.502 1 85.38 52 ASN B O 1
ATOM 2451 N N . LEU B 1 53 ? -21.969 -16.281 -3.301 1 88.38 53 LEU B N 1
ATOM 2452 C CA . LEU B 1 53 ? -20.625 -16.812 -3.191 1 88.38 53 LEU B CA 1
ATOM 2453 C C . LEU B 1 53 ? -20.469 -17.641 -1.915 1 88.38 53 LEU B C 1
ATOM 2455 O O . LEU B 1 53 ? -19.938 -18.75 -1.95 1 88.38 53 LEU B O 1
ATOM 2459 N N . VAL B 1 54 ? -20.953 -17.141 -0.857 1 88.81 54 VAL B N 1
ATOM 2460 C CA . VAL B 1 54 ? -20.812 -17.797 0.443 1 88.81 54 VAL B CA 1
ATOM 2461 C C . VAL B 1 54 ? -21.531 -19.141 0.426 1 88.81 54 VAL B C 1
ATOM 2463 O O . VAL B 1 54 ? -21.094 -20.094 1.051 1 88.81 54 VAL B O 1
ATOM 2466 N N . SER B 1 55 ? -22.594 -19.188 -0.3 1 88.81 55 SER B N 1
ATOM 2467 C CA . SER B 1 55 ? -23.422 -20.391 -0.316 1 88.81 55 SER B CA 1
ATOM 2468 C C . SER B 1 55 ? -22.688 -21.562 -0.954 1 88.81 55 SER B C 1
ATOM 2470 O O . SER B 1 55 ? -23.047 -22.719 -0.729 1 88.81 55 SER B O 1
ATOM 2472 N N . VAL B 1 56 ? -21.703 -21.297 -1.728 1 89.94 56 VAL B N 1
ATOM 2473 C CA . VAL B 1 56 ? -21.031 -22.375 -2.459 1 89.94 56 VAL B CA 1
ATOM 2474 C C . VAL B 1 56 ? -19.688 -22.688 -1.822 1 89.94 56 VAL B C 1
ATOM 2476 O O . VAL B 1 56 ? -18.969 -23.578 -2.285 1 89.94 56 VAL B O 1
ATOM 2479 N N . LEU B 1 57 ? -19.297 -21.953 -0.787 1 93.44 57 LEU B N 1
ATOM 2480 C CA . LEU B 1 57 ? -18.016 -22.125 -0.114 1 93.44 57 LEU B CA 1
ATOM 2481 C C . LEU B 1 57 ? -18.156 -23.031 1.111 1 93.44 57 LEU B C 1
ATOM 2483 O O . LEU B 1 57 ? -19.281 -23.312 1.545 1 93.44 57 LEU B O 1
ATOM 2487 N N . PRO B 1 58 ? -17.062 -23.531 1.597 1 91.5 58 PRO B N 1
ATOM 2488 C CA . PRO B 1 58 ? -17.141 -24.344 2.811 1 91.5 58 PRO B CA 1
ATOM 2489 C C . PRO B 1 58 ? -17.875 -23.641 3.949 1 91.5 58 PRO B C 1
ATOM 2491 O O . PRO B 1 58 ? -17.797 -22.422 4.074 1 91.5 58 PRO B O 1
ATOM 2494 N N . ARG B 1 59 ? -18.594 -24.375 4.848 1 87.56 59 ARG B N 1
ATOM 2495 C CA . ARG B 1 59 ? -19.469 -23.859 5.91 1 87.56 59 ARG B CA 1
ATOM 2496 C C . ARG B 1 59 ? -18.672 -23 6.891 1 87.56 59 ARG B C 1
ATOM 2498 O O . ARG B 1 59 ? -19.219 -22.078 7.488 1 87.56 59 ARG B O 1
ATOM 2505 N N . ASP B 1 60 ? -17.391 -23.234 6.961 1 86.25 60 ASP B N 1
ATOM 2506 C CA . ASP B 1 60 ? -16.609 -22.516 7.961 1 86.25 60 ASP B CA 1
ATOM 2507 C C . ASP B 1 60 ? -15.922 -21.297 7.344 1 86.25 60 ASP B C 1
ATOM 2509 O O . ASP B 1 60 ? -14.969 -20.766 7.914 1 86.25 60 ASP B O 1
ATOM 2513 N N . THR B 1 61 ? -16.453 -20.875 6.242 1 91.5 61 THR B N 1
ATOM 2514 C CA . THR B 1 61 ? -15.969 -19.656 5.617 1 91.5 61 THR B CA 1
ATOM 2515 C C . THR B 1 61 ? -16.266 -18.453 6.496 1 91.5 61 THR B C 1
ATOM 2517 O O . THR B 1 61 ? -17.359 -18.328 7.059 1 91.5 61 THR B O 1
ATOM 2520 N N . VAL B 1 62 ? -15.266 -17.578 6.617 1 90.44 62 VAL B N 1
ATOM 2521 C CA . VAL B 1 62 ? -15.406 -16.422 7.5 1 90.44 62 VAL B CA 1
ATOM 2522 C C . VAL B 1 62 ? -15.367 -15.133 6.684 1 90.44 62 VAL B C 1
ATOM 2524 O O . VAL B 1 62 ? -14.453 -14.93 5.883 1 90.44 62 VAL B O 1
ATOM 2527 N N . LEU B 1 63 ? -16.359 -14.352 6.82 1 87.38 63 LEU B N 1
ATOM 2528 C CA . LEU B 1 63 ? -16.312 -12.977 6.332 1 87.38 63 LEU B CA 1
ATOM 2529 C C . LEU B 1 63 ? -15.484 -12.094 7.262 1 87.38 63 LEU B C 1
ATOM 2531 O O . LEU B 1 63 ? -15.82 -11.93 8.438 1 87.38 63 LEU B O 1
ATOM 2535 N N . VAL B 1 64 ? -14.445 -11.523 6.695 1 84.75 64 VAL B N 1
ATOM 2536 C CA . VAL B 1 64 ? -13.531 -10.727 7.512 1 84.75 64 VAL B CA 1
ATOM 2537 C C . VAL B 1 64 ? -14.125 -9.344 7.75 1 84.75 64 VAL B C 1
ATOM 2539 O O . VAL B 1 64 ? -14.172 -8.516 6.836 1 84.75 64 VAL B O 1
ATOM 2542 N N . ASP B 1 65 ? -14.836 -8.977 8.758 1 70.62 65 ASP B N 1
ATOM 2543 C CA . ASP B 1 65 ? -15.422 -7.684 9.094 1 70.62 65 ASP B CA 1
ATOM 2544 C C . ASP B 1 65 ? -14.688 -7.035 10.266 1 70.62 65 ASP B C 1
ATOM 2546 O O . ASP B 1 65 ? -14.938 -5.875 10.602 1 70.62 65 ASP B O 1
ATOM 2550 N N . GLY B 1 66 ? -13.883 -7.727 10.93 1 61.66 66 GLY B N 1
ATOM 2551 C CA . GLY B 1 66 ? -13.164 -7.289 12.117 1 61.66 66 GLY B CA 1
ATOM 2552 C C . GLY B 1 66 ? -12.047 -8.242 12.523 1 61.66 66 GLY B C 1
ATOM 2553 O O . GLY B 1 66 ? -11.398 -8.844 11.664 1 61.66 66 GLY B O 1
ATOM 2554 N N . GLU B 1 67 ? -11.844 -8.156 13.797 1 60.81 67 GLU B N 1
ATOM 2555 C CA . GLU B 1 67 ? -10.828 -9.047 14.344 1 60.81 67 GLU B CA 1
ATOM 2556 C C . GLU B 1 67 ? -11.25 -10.508 14.211 1 60.81 67 GLU B C 1
ATOM 2558 O O . GLU B 1 67 ? -12.359 -10.883 14.609 1 60.81 67 GLU B O 1
ATOM 2563 N N . VAL B 1 68 ? -10.648 -11.109 13.273 1 65.06 68 VAL B N 1
ATOM 2564 C CA . VAL B 1 68 ? -10.914 -12.539 13.125 1 65.06 68 VAL B CA 1
ATOM 2565 C C . VAL B 1 68 ? -9.922 -13.344 13.961 1 65.06 68 VAL B C 1
ATOM 2567 O O . VAL B 1 68 ? -8.711 -13.148 13.844 1 65.06 68 VAL B O 1
ATOM 2570 N N . THR B 1 69 ? -10.398 -13.836 14.953 1 60.47 69 THR B N 1
ATOM 2571 C CA . THR B 1 69 ? -9.562 -14.578 15.891 1 60.47 69 THR B CA 1
ATOM 2572 C C . THR B 1 69 ? -9.375 -16.016 15.422 1 60.47 69 THR B C 1
ATOM 2574 O O . THR B 1 69 ? -8.523 -16.734 15.945 1 60.47 69 THR B O 1
ATOM 2577 N N . ASN B 1 70 ? -10.016 -16.438 14.422 1 65 70 ASN B N 1
ATOM 2578 C CA . ASN B 1 70 ? -9.961 -17.859 14.102 1 65 70 ASN B CA 1
ATOM 2579 C C . ASN B 1 70 ? -9.164 -18.125 12.836 1 65 70 ASN B C 1
ATOM 2581 O O . ASN B 1 70 ? -8.977 -17.219 12.016 1 65 70 ASN B O 1
ATOM 2585 N N . THR B 1 71 ? -8.484 -19.312 12.93 1 77.12 71 THR B N 1
ATOM 2586 C CA . THR B 1 71 ? -7.863 -19.781 11.695 1 77.12 71 THR B CA 1
ATOM 2587 C C . THR B 1 71 ? -8.883 -20.484 10.812 1 77.12 71 THR B C 1
ATOM 2589 O O . THR B 1 71 ? -9.312 -21.609 11.125 1 77.12 71 THR B O 1
ATOM 2592 N N . ALA B 1 72 ? -9.469 -19.797 9.945 1 89.19 72 ALA B N 1
ATOM 2593 C CA . ALA B 1 72 ? -10.43 -20.359 8.992 1 89.19 72 ALA B CA 1
ATOM 2594 C C . ALA B 1 72 ? -9.719 -20.891 7.746 1 89.19 72 ALA B C 1
ATOM 2596 O O . ALA B 1 72 ? -8.594 -20.484 7.445 1 89.19 72 ALA B O 1
ATOM 2597 N N . LYS B 1 73 ? -10.359 -21.828 7.152 1 93.44 73 LYS B N 1
ATOM 2598 C CA . LYS B 1 73 ? -9.836 -22.359 5.898 1 93.44 73 LYS B CA 1
ATOM 2599 C C . LYS B 1 73 ? -10.086 -21.391 4.746 1 93.44 73 LYS B C 1
ATOM 2601 O O . LYS B 1 73 ? -9.312 -21.344 3.791 1 93.44 73 LYS B O 1
ATOM 2606 N N . VAL B 1 74 ? -11.227 -20.688 4.832 1 95.06 74 VAL B N 1
ATOM 2607 C CA . VAL B 1 74 ? -11.57 -19.734 3.779 1 95.06 74 VAL B CA 1
ATOM 2608 C C . VAL B 1 74 ? -11.984 -18.406 4.402 1 95.06 74 VAL B C 1
ATOM 2610 O O . VAL B 1 74 ? -12.828 -18.375 5.305 1 95.06 74 VAL B O 1
ATOM 2613 N N . TYR B 1 75 ? -11.344 -17.375 3.943 1 93.5 75 TYR B N 1
ATOM 2614 C CA . TYR B 1 75 ? -11.664 -16 4.32 1 93.5 75 TYR B CA 1
ATOM 2615 C C . TYR B 1 75 ? -12.25 -15.242 3.139 1 93.5 75 TYR B C 1
ATOM 2617 O O . TYR B 1 75 ? -11.852 -15.461 1.992 1 93.5 75 TYR B O 1
ATOM 2625 N N . ILE B 1 76 ? -13.18 -14.391 3.439 1 91.19 76 ILE B N 1
ATOM 2626 C CA . ILE B 1 76 ? -13.633 -13.406 2.467 1 91.19 76 ILE B CA 1
ATOM 2627 C C . ILE B 1 76 ? -13.305 -12 2.963 1 91.19 76 ILE B C 1
ATOM 2629 O O . ILE B 1 76 ? -13.703 -11.617 4.066 1 91.19 76 ILE B O 1
ATOM 2633 N N . LEU B 1 77 ? -12.516 -11.352 2.252 1 89.38 77 LEU B N 1
ATOM 2634 C CA . LEU B 1 77 ? -12.195 -9.953 2.527 1 89.38 77 LEU B CA 1
ATOM 2635 C C . LEU B 1 77 ? -13.016 -9.023 1.64 1 89.38 77 LEU B C 1
ATOM 2637 O O . LEU B 1 77 ? -12.711 -8.867 0.453 1 89.38 77 LEU B O 1
ATOM 2641 N N . PRO B 1 78 ? -13.945 -8.359 2.182 1 82.31 78 PRO B N 1
ATOM 2642 C CA . PRO B 1 78 ? -14.852 -7.57 1.348 1 82.31 78 PRO B CA 1
ATOM 2643 C C . PRO B 1 78 ? -14.289 -6.195 0.993 1 82.31 78 PRO B C 1
ATOM 2645 O O . PRO B 1 78 ? -13.844 -5.461 1.877 1 82.31 78 PRO B O 1
ATOM 2648 N N . PHE B 1 79 ? -14.211 -5.891 -0.254 1 81.38 79 PHE B N 1
ATOM 2649 C CA . PHE B 1 79 ? -13.812 -4.574 -0.741 1 81.38 79 PHE B CA 1
ATOM 2650 C C . PHE B 1 79 ? -14.969 -3.877 -1.442 1 81.38 79 PHE B C 1
ATOM 2652 O O . PHE B 1 79 ? -15.828 -4.531 -2.041 1 81.38 79 PHE B O 1
ATOM 2659 N N . THR B 1 80 ? -15.008 -2.604 -1.25 1 76.06 80 THR B N 1
ATOM 2660 C CA . THR B 1 80 ? -15.797 -1.8 -2.18 1 76.06 80 THR B CA 1
ATOM 2661 C C . THR B 1 80 ? -14.961 -1.407 -3.395 1 76.06 80 THR B C 1
ATOM 2663 O O . THR B 1 80 ? -13.734 -1.517 -3.373 1 76.06 80 THR B O 1
ATOM 2666 N N . LYS B 1 81 ? -15.633 -0.978 -4.387 1 75.25 81 LYS B N 1
ATOM 2667 C CA . LYS B 1 81 ? -14.906 -0.483 -5.555 1 75.25 81 LYS B CA 1
ATOM 2668 C C . LYS B 1 81 ? -13.961 0.646 -5.172 1 75.25 81 LYS B C 1
ATOM 2670 O O . LYS B 1 81 ? -12.852 0.743 -5.707 1 75.25 81 LYS B O 1
ATOM 2675 N N . ALA B 1 82 ? -14.383 1.397 -4.242 1 75.38 82 ALA B N 1
ATOM 2676 C CA . ALA B 1 82 ? -13.625 2.582 -3.848 1 75.38 82 ALA B CA 1
ATOM 2677 C C . ALA B 1 82 ? -12.352 2.195 -3.102 1 75.38 82 ALA B C 1
ATOM 2679 O O . ALA B 1 82 ? -11.297 2.797 -3.311 1 75.38 82 ALA B O 1
ATOM 2680 N N . THR B 1 83 ? -12.367 1.213 -2.277 1 82.19 83 THR B N 1
ATOM 2681 C CA . THR B 1 83 ? -11.227 0.881 -1.434 1 82.19 83 THR B CA 1
ATOM 2682 C C . THR B 1 83 ? -10.328 -0.141 -2.121 1 82.19 83 THR B C 1
ATOM 2684 O O . THR B 1 83 ? -9.156 -0.284 -1.763 1 82.19 83 THR B O 1
ATOM 2687 N N . TYR B 1 84 ? -10.914 -0.838 -3.057 1 82.62 84 TYR B N 1
ATOM 2688 C CA . TYR B 1 84 ? -10.156 -1.819 -3.824 1 82.62 84 TYR B CA 1
ATOM 2689 C C . TYR B 1 84 ? -9.109 -1.138 -4.699 1 82.62 84 TYR B C 1
ATOM 2691 O O . TYR B 1 84 ? -8.016 -1.669 -4.895 1 82.62 84 TYR B O 1
ATOM 2699 N N . GLY B 1 85 ? -9.438 0.085 -5.105 1 82.5 85 GLY B N 1
ATOM 2700 C CA . GLY B 1 85 ? -8.625 0.7 -6.141 1 82.5 85 GLY B CA 1
ATOM 2701 C C . GLY B 1 85 ? -8.641 -0.068 -7.449 1 82.5 85 GLY B C 1
ATOM 2702 O O . GLY B 1 85 ? -9.695 -0.512 -7.902 1 82.5 85 GLY B O 1
ATOM 2703 N N . ARG B 1 86 ? -7.559 -0.137 -8.133 1 87.75 86 ARG B N 1
ATOM 2704 C CA . ARG B 1 86 ? -7.457 -0.923 -9.359 1 87.75 86 ARG B CA 1
ATOM 2705 C C . ARG B 1 86 ? -6.711 -2.229 -9.109 1 87.75 86 ARG B C 1
ATOM 2707 O O . ARG B 1 86 ? -7.074 -3.271 -9.656 1 87.75 86 ARG B O 1
ATOM 2714 N N . PHE B 1 87 ? -5.629 -2.096 -8.242 1 91.5 87 PHE B N 1
ATOM 2715 C CA . PHE B 1 87 ? -4.805 -3.283 -8.039 1 91.5 87 PHE B CA 1
ATOM 2716 C C . PHE B 1 87 ? -4.191 -3.289 -6.648 1 91.5 87 PHE B C 1
ATOM 2718 O O . PHE B 1 87 ? -4.543 -4.125 -5.812 1 91.5 87 PHE B O 1
ATOM 2725 N N . ILE B 1 88 ? -3.434 -2.301 -6.332 1 95.56 88 ILE B N 1
ATOM 2726 C CA . ILE B 1 88 ? -2.408 -2.363 -5.293 1 95.56 88 ILE B CA 1
ATOM 2727 C C . ILE B 1 88 ? -3.061 -2.268 -3.916 1 95.56 88 ILE B C 1
ATOM 2729 O O . ILE B 1 88 ? -2.693 -3 -2.996 1 95.56 88 ILE B O 1
ATOM 2733 N N . PRO B 1 89 ? -4.07 -1.372 -3.721 1 92.31 89 PRO B N 1
ATOM 2734 C CA . PRO B 1 89 ? -4.676 -1.334 -2.387 1 92.31 89 PRO B CA 1
ATOM 2735 C C . PRO B 1 89 ? -5.234 -2.688 -1.955 1 92.31 89 PRO B C 1
ATOM 2737 O O . PRO B 1 89 ? -5.004 -3.123 -0.825 1 92.31 89 PRO B O 1
ATOM 2740 N N . ALA B 1 90 ? -5.863 -3.375 -2.834 1 91.88 90 ALA B N 1
ATOM 2741 C CA . ALA B 1 90 ? -6.422 -4.688 -2.51 1 91.88 90 ALA B CA 1
ATOM 2742 C C . ALA B 1 90 ? -5.316 -5.707 -2.26 1 91.88 90 ALA B C 1
ATOM 2744 O O . ALA B 1 90 ? -5.391 -6.488 -1.31 1 91.88 90 ALA B O 1
ATOM 2745 N N . LEU B 1 91 ? -4.289 -5.707 -3.076 1 96 91 LEU B N 1
ATOM 2746 C CA . LEU B 1 91 ? -3.184 -6.648 -2.93 1 96 91 LEU B CA 1
ATOM 2747 C C . LEU B 1 91 ? -2.479 -6.453 -1.591 1 96 91 LEU B C 1
ATOM 2749 O O . LEU B 1 91 ? -2.189 -7.426 -0.89 1 96 91 LEU B O 1
ATOM 2753 N N . ASN B 1 92 ? -2.281 -5.219 -1.231 1 96.56 92 ASN B N 1
ATOM 2754 C CA . ASN B 1 92 ? -1.557 -4.949 0.005 1 96.56 92 ASN B CA 1
ATOM 2755 C C . ASN B 1 92 ? -2.422 -5.219 1.232 1 96.56 92 ASN B C 1
ATOM 2757 O O . ASN B 1 92 ? -1.906 -5.559 2.299 1 96.56 92 ASN B O 1
ATOM 2761 N N . ALA B 1 93 ? -3.73 -5.07 1.071 1 93.44 93 ALA B N 1
ATOM 2762 C CA . ALA B 1 93 ? -4.617 -5.477 2.158 1 93.44 93 ALA B CA 1
ATOM 2763 C C . ALA B 1 93 ? -4.52 -6.98 2.412 1 93.44 93 ALA B C 1
ATOM 27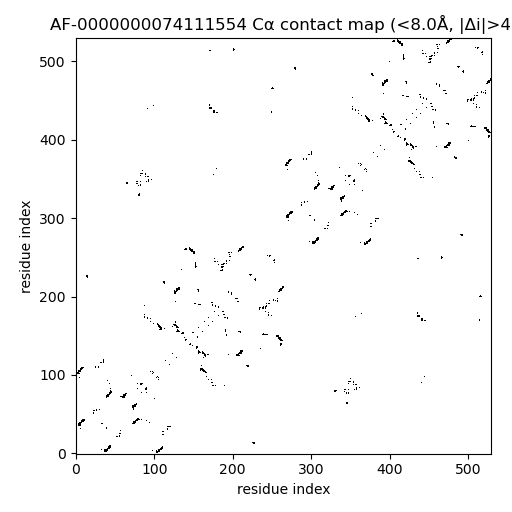65 O O . ALA B 1 93 ? -4.555 -7.426 3.562 1 93.44 93 ALA B O 1
ATOM 2766 N N . ILE B 1 94 ? -4.383 -7.75 1.364 1 94.69 94 ILE B N 1
ATOM 2767 C CA . ILE B 1 94 ? -4.215 -9.195 1.482 1 94.69 94 ILE B CA 1
ATOM 2768 C C . ILE B 1 94 ? -2.898 -9.5 2.193 1 94.69 94 ILE B C 1
ATOM 2770 O O . ILE B 1 94 ? -2.854 -10.336 3.096 1 94.69 94 ILE B O 1
ATOM 2774 N N . VAL B 1 95 ? -1.838 -8.805 1.804 1 96.56 95 VAL B N 1
ATOM 2775 C CA . VAL B 1 95 ? -0.527 -9.016 2.408 1 96.56 95 VAL B CA 1
ATOM 2776 C C . VAL B 1 95 ? -0.581 -8.672 3.895 1 96.56 95 VAL B C 1
ATOM 2778 O O . VAL B 1 95 ? -0.078 -9.43 4.73 1 96.56 95 VAL B O 1
ATOM 2781 N N . ALA B 1 96 ? -1.197 -7.562 4.188 1 94.69 96 ALA B N 1
ATOM 2782 C CA . ALA B 1 96 ? -1.328 -7.148 5.582 1 94.69 96 ALA B CA 1
ATOM 2783 C C . ALA B 1 96 ? -2.104 -8.188 6.391 1 94.69 96 ALA B C 1
ATOM 2785 O O . ALA B 1 96 ? -1.713 -8.531 7.512 1 94.69 96 ALA B O 1
ATOM 2786 N N . PHE B 1 97 ? -3.172 -8.695 5.801 1 93 97 PHE B N 1
ATOM 2787 C CA . PHE B 1 97 ? -3.984 -9.711 6.457 1 93 97 PHE B CA 1
ATOM 2788 C C . PHE B 1 97 ? -3.172 -10.969 6.711 1 93 97 PHE B C 1
ATOM 2790 O O . PHE B 1 97 ? -3.186 -11.516 7.816 1 93 97 PHE B O 1
ATOM 2797 N N . ALA B 1 98 ? -2.537 -11.422 5.676 1 94.69 98 ALA B N 1
ATOM 2798 C CA . ALA B 1 98 ? -1.736 -12.633 5.777 1 94.69 98 ALA B CA 1
ATOM 2799 C C . ALA B 1 98 ? -0.674 -12.5 6.867 1 94.69 98 ALA B C 1
ATOM 2801 O O . ALA B 1 98 ? -0.451 -13.438 7.645 1 94.69 98 ALA B O 1
ATOM 2802 N N . HIS B 1 99 ? -0.057 -11.375 6.871 1 94.69 99 HIS B N 1
ATOM 2803 C CA . HIS B 1 99 ? 0.977 -11.133 7.871 1 94.69 99 HIS B CA 1
ATOM 2804 C C . HIS B 1 99 ? 0.391 -11.133 9.281 1 94.69 99 HIS B C 1
ATOM 2806 O O . HIS B 1 99 ? 0.966 -11.719 10.195 1 94.69 99 HIS B O 1
ATOM 2812 N N . ASP B 1 100 ? -0.687 -10.461 9.43 1 91.88 100 ASP B N 1
ATOM 2813 C CA . ASP B 1 100 ? -1.354 -10.375 10.727 1 91.88 100 ASP B CA 1
ATOM 2814 C C . ASP B 1 100 ? -1.719 -11.758 11.25 1 91.88 100 ASP B C 1
ATOM 2816 O O . ASP B 1 100 ? -1.667 -12.008 12.453 1 91.88 100 ASP B O 1
ATOM 2820 N N . LYS B 1 101 ? -2.094 -12.617 10.32 1 92.19 101 LYS B N 1
ATOM 2821 C CA . LYS B 1 101 ? -2.484 -13.969 10.695 1 92.19 101 LYS B CA 1
ATOM 2822 C C . LYS B 1 101 ? -1.278 -14.906 10.719 1 92.19 101 LYS B C 1
ATOM 2824 O O . LYS B 1 101 ? -1.426 -16.109 10.914 1 92.19 101 LYS B O 1
ATOM 2829 N N . ARG B 1 102 ? -0.092 -14.469 10.516 1 92.94 102 ARG B N 1
ATOM 2830 C CA . ARG B 1 102 ? 1.192 -15.133 10.703 1 92.94 102 ARG B CA 1
ATOM 2831 C C . ARG B 1 102 ? 1.398 -16.234 9.656 1 92.94 102 ARG B C 1
ATOM 2833 O O . ARG B 1 102 ? 1.928 -17.297 9.969 1 92.94 102 ARG B O 1
ATOM 2840 N N . PHE B 1 103 ? 0.896 -15.984 8.469 1 94.31 103 PHE B N 1
ATOM 2841 C CA . PHE B 1 103 ? 1.283 -16.844 7.355 1 94.31 103 PHE B CA 1
ATOM 2842 C C . PHE B 1 103 ? 2.746 -16.625 6.988 1 94.31 103 PHE B C 1
ATOM 2844 O O . PHE B 1 103 ? 3.33 -15.594 7.32 1 94.31 103 PHE B O 1
ATOM 2851 N N . GLU B 1 104 ? 3.307 -17.625 6.355 1 93.69 104 GLU B N 1
ATOM 2852 C CA . GLU B 1 104 ? 4.703 -17.531 5.938 1 93.69 104 GLU B CA 1
ATOM 2853 C C . GLU B 1 104 ? 4.812 -17.125 4.469 1 93.69 104 GLU B C 1
ATOM 2855 O O . GLU B 1 104 ? 5.809 -16.531 4.062 1 93.69 104 GLU B O 1
ATOM 2860 N N . GLY B 1 105 ? 3.803 -17.547 3.736 1 94.75 105 GLY B N 1
ATOM 2861 C CA . GLY B 1 105 ? 3.744 -17.203 2.322 1 94.75 105 GLY B CA 1
ATOM 2862 C C . GLY B 1 105 ? 2.354 -16.812 1.857 1 94.75 105 GLY B C 1
ATOM 2863 O O . GLY B 1 105 ? 1.359 -17.172 2.494 1 94.75 105 GLY B O 1
ATOM 2864 N N . VAL B 1 106 ? 2.318 -16.062 0.826 1 96.5 106 VAL B N 1
ATOM 2865 C CA . VAL B 1 106 ? 1.064 -15.742 0.149 1 96.5 106 VAL B CA 1
ATOM 2866 C C . VAL B 1 106 ? 1.157 -16.141 -1.322 1 96.5 106 VAL B C 1
ATOM 2868 O O . VAL B 1 106 ? 2.105 -15.766 -2.016 1 96.5 106 VAL B O 1
ATOM 2871 N N . LEU B 1 107 ? 0.254 -16.953 -1.724 1 96.31 107 LEU B N 1
ATOM 2872 C CA . LEU B 1 107 ? 0.148 -17.406 -3.109 1 96.31 107 LEU B CA 1
ATOM 2873 C C . LEU B 1 107 ? -0.977 -16.672 -3.83 1 96.31 107 LEU B C 1
ATOM 2875 O O . LEU B 1 107 ? -2.156 -16.906 -3.551 1 96.31 107 LEU B O 1
ATOM 2879 N N . PHE B 1 108 ? -0.577 -15.789 -4.699 1 96.69 108 PHE B N 1
ATOM 2880 C CA . PHE B 1 108 ? -1.581 -15.172 -5.555 1 96.69 108 PHE B CA 1
ATOM 2881 C C . PHE B 1 108 ? -1.927 -16.078 -6.727 1 96.69 108 PHE B C 1
ATOM 2883 O O . PHE B 1 108 ? -1.037 -16.656 -7.355 1 96.69 108 PHE B O 1
ATOM 2890 N N . GLN B 1 109 ? -3.23 -16.172 -6.984 1 94.44 109 GLN B N 1
ATOM 2891 C CA . GLN B 1 109 ? -3.682 -17.078 -8.023 1 94.44 109 GLN B CA 1
ATOM 2892 C C . GLN B 1 109 ? -4.938 -16.562 -8.719 1 94.44 109 GLN B C 1
ATOM 2894 O O . GLN B 1 109 ? -5.863 -16.078 -8.055 1 94.44 109 GLN B O 1
ATOM 2899 N N . SER B 1 110 ? -4.906 -16.625 -9.984 1 91.31 110 SER B N 1
ATOM 2900 C CA . SER B 1 110 ? -6.125 -16.359 -10.75 1 91.31 110 SER B CA 1
ATOM 2901 C C . SER B 1 110 ? -7.09 -17.531 -10.664 1 91.31 110 SER B C 1
ATOM 2903 O O . SER B 1 110 ? -6.664 -18.688 -10.594 1 91.31 110 SER B O 1
ATOM 2905 N N . VAL B 1 111 ? -8.328 -17.25 -10.789 1 88.06 111 VAL B N 1
ATOM 2906 C CA . VAL B 1 111 ? -9.383 -18.266 -10.727 1 88.06 111 VAL B CA 1
ATOM 2907 C C . VAL B 1 111 ? -9.219 -19.25 -11.867 1 88.06 111 VAL B C 1
ATOM 2909 O O . VAL B 1 111 ? -9.516 -20.438 -11.719 1 88.06 111 VAL B O 1
ATOM 2912 N N . GLU B 1 112 ? -8.609 -18.859 -12.898 1 83.12 112 GLU B N 1
ATOM 2913 C CA . GLU B 1 112 ? -8.57 -19.625 -14.141 1 83.12 112 GLU B CA 1
ATOM 2914 C C . GLU B 1 112 ? -7.383 -20.578 -14.164 1 83.12 112 GLU B C 1
ATOM 2916 O O . GLU B 1 112 ? -7.305 -21.453 -15.031 1 83.12 112 GLU B O 1
ATOM 2921 N N . VAL B 1 113 ? -6.535 -20.422 -13.242 1 87.5 113 VAL B N 1
ATOM 2922 C CA . VAL B 1 113 ? -5.305 -21.203 -13.305 1 87.5 113 VAL B CA 1
ATOM 2923 C C . VAL B 1 113 ? -5.477 -22.5 -12.516 1 87.5 113 VAL B C 1
ATOM 2925 O O . VAL B 1 113 ? -6.008 -22.5 -11.398 1 87.5 113 VAL B O 1
ATOM 2928 N N . LYS B 1 114 ? -5.047 -23.531 -13.172 1 84.12 114 LYS B N 1
ATOM 2929 C CA . LYS B 1 114 ? -4.992 -24.844 -12.523 1 84.12 114 LYS B CA 1
ATOM 2930 C C . LYS B 1 114 ? -3.547 -25.312 -12.344 1 84.12 114 LYS B C 1
ATOM 2932 O O . LYS B 1 114 ? -2.715 -25.125 -13.234 1 84.12 114 LYS B O 1
ATOM 2937 N N . ILE B 1 115 ? -3.305 -25.734 -11.141 1 84.25 115 ILE B N 1
ATOM 2938 C CA . ILE B 1 115 ? -1.964 -26.234 -10.867 1 84.25 115 ILE B CA 1
ATOM 2939 C C . ILE B 1 115 ? -2.049 -27.484 -9.984 1 84.25 115 ILE B C 1
ATOM 2941 O O . ILE B 1 115 ? -2.924 -27.578 -9.125 1 84.25 115 ILE B O 1
ATOM 2945 N N . ASP B 1 116 ? -1.13 -28.344 -10.242 1 83.25 116 ASP B N 1
ATOM 2946 C CA . ASP B 1 116 ? -0.991 -29.516 -9.383 1 83.25 116 ASP B CA 1
ATOM 2947 C C . ASP B 1 116 ? -0.428 -29.141 -8.016 1 83.25 116 ASP B C 1
ATOM 2949 O O . ASP B 1 116 ? 0.61 -28.484 -7.926 1 83.25 116 ASP B O 1
ATOM 2953 N N . PRO B 1 117 ? -1.061 -29.594 -6.961 1 83.5 117 PRO B N 1
ATOM 2954 C CA . PRO B 1 117 ? -0.591 -29.281 -5.609 1 83.5 117 PRO B CA 1
ATOM 2955 C C . PRO B 1 117 ? 0.878 -29.641 -5.398 1 83.5 117 PRO B C 1
ATOM 2957 O O . PRO B 1 117 ? 1.589 -28.938 -4.672 1 83.5 117 PRO B O 1
ATOM 2960 N N . GLU B 1 118 ? 1.335 -30.672 -5.961 1 81.75 118 GLU B N 1
ATOM 2961 C CA . GLU B 1 118 ? 2.715 -31.109 -5.781 1 81.75 118 GLU B CA 1
ATOM 2962 C C . GLU B 1 118 ? 3.699 -30.078 -6.332 1 81.75 118 GLU B C 1
ATOM 2964 O O . GLU B 1 118 ? 4.812 -29.953 -5.824 1 81.75 118 GLU B O 1
ATOM 2969 N N . ASN B 1 119 ? 3.258 -29.359 -7.309 1 82.12 119 ASN B N 1
ATOM 2970 C CA . ASN B 1 119 ? 4.109 -28.344 -7.91 1 82.12 119 ASN B CA 1
ATOM 2971 C C . ASN B 1 119 ? 4.219 -27.109 -7.02 1 82.12 119 ASN B C 1
ATOM 2973 O O . ASN B 1 119 ? 5.27 -26.469 -6.969 1 82.12 119 ASN B O 1
ATOM 2977 N N . VAL B 1 120 ? 3.203 -26.781 -6.336 1 79.5 120 VAL B N 1
ATOM 2978 C CA . VAL B 1 120 ? 3.219 -25.641 -5.422 1 79.5 120 VAL B CA 1
ATOM 2979 C C . VAL B 1 120 ? 4.207 -25.906 -4.285 1 79.5 120 VAL B C 1
ATOM 2981 O O . VAL B 1 120 ? 4.945 -25.016 -3.877 1 79.5 120 VAL B O 1
ATOM 2984 N N . LYS B 1 121 ? 4.34 -27.062 -3.852 1 75.44 121 LYS B N 1
ATOM 2985 C CA . LYS B 1 121 ? 5.203 -27.438 -2.734 1 75.44 121 LYS B CA 1
ATOM 2986 C C . LYS B 1 121 ? 6.676 -27.328 -3.117 1 75.44 121 LYS B C 1
ATOM 2988 O O . LYS B 1 121 ? 7.547 -27.25 -2.246 1 75.44 121 LYS B O 1
ATOM 2993 N N . LYS B 1 122 ? 6.941 -27.328 -4.387 1 71.44 122 LYS B N 1
ATOM 2994 C CA . LYS B 1 122 ? 8.312 -27.234 -4.875 1 71.44 122 LYS B CA 1
ATOM 2995 C C . LYS B 1 122 ? 8.789 -25.781 -4.891 1 71.44 122 LYS B C 1
ATOM 2997 O O . LYS B 1 122 ? 9.969 -25.516 -5.133 1 71.44 122 LYS B O 1
ATOM 3002 N N . MET B 1 123 ? 7.922 -24.922 -4.574 1 68.94 123 MET B N 1
ATOM 3003 C CA . MET B 1 123 ? 8.297 -23.516 -4.602 1 68.94 123 MET B CA 1
ATOM 3004 C C . MET B 1 123 ? 9.078 -23.141 -3.348 1 68.94 123 MET B C 1
ATOM 3006 O O . MET B 1 123 ? 8.656 -23.438 -2.232 1 68.94 123 MET B O 1
ATOM 3010 N N . VAL B 1 124 ? 10.227 -22.547 -3.504 1 67.75 124 VAL B N 1
ATOM 3011 C CA . VAL B 1 124 ? 11.297 -22.312 -2.541 1 67.75 124 VAL B CA 1
ATOM 3012 C C . VAL B 1 124 ? 11.047 -21.016 -1.788 1 67.75 124 VAL B C 1
ATOM 3014 O O . VAL B 1 124 ? 10.258 -20.172 -2.234 1 67.75 124 VAL B O 1
ATOM 3017 N N . ASP B 1 125 ? 11.891 -21.016 -0.831 1 81.62 125 ASP B N 1
ATOM 3018 C CA . ASP B 1 125 ? 11.789 -19.859 0.066 1 81.62 125 ASP B CA 1
ATOM 3019 C C . ASP B 1 125 ? 12.641 -18.703 -0.432 1 81.62 125 ASP B C 1
ATOM 3021 O O . ASP B 1 125 ? 13.734 -18.453 0.088 1 81.62 125 ASP B O 1
ATOM 3025 N N . VAL B 1 126 ? 12.352 -18.141 -1.495 1 93.19 126 VAL B N 1
ATOM 3026 C CA . VAL B 1 126 ? 12.922 -16.938 -2.074 1 93.19 126 VAL B CA 1
ATOM 3027 C C . VAL B 1 126 ? 11.914 -15.797 -1.985 1 93.19 126 VAL B C 1
ATOM 3029 O O . VAL B 1 126 ? 10.898 -15.906 -1.293 1 93.19 126 VAL B O 1
ATOM 3032 N N . LEU B 1 127 ? 12.273 -14.727 -2.578 1 97.06 127 LEU B N 1
ATOM 3033 C CA . LEU B 1 127 ? 11.336 -13.609 -2.537 1 97.06 127 LEU B CA 1
ATOM 3034 C C . LEU B 1 127 ? 10.016 -13.984 -3.207 1 97.06 127 LEU B C 1
ATOM 3036 O O . LEU B 1 127 ? 8.945 -13.797 -2.625 1 97.06 127 LEU B O 1
ATOM 3040 N N . VAL B 1 128 ? 10.148 -14.5 -4.422 1 97.75 128 VAL B N 1
ATOM 3041 C CA . VAL B 1 128 ? 8.953 -14.867 -5.168 1 97.75 128 VAL B CA 1
ATOM 3042 C C . VAL B 1 128 ? 9.281 -15.984 -6.16 1 97.75 128 VAL B C 1
ATOM 3044 O O . VAL B 1 128 ? 10.367 -15.992 -6.75 1 97.75 128 VAL B O 1
ATOM 3047 N N . VAL B 1 129 ? 8.383 -16.938 -6.285 1 96.5 129 VAL B N 1
ATOM 3048 C CA . VAL B 1 129 ? 8.398 -17.953 -7.324 1 96.5 129 VAL B CA 1
ATOM 3049 C C . VAL B 1 129 ? 7.078 -17.938 -8.094 1 96.5 129 VAL B C 1
ATOM 3051 O O . VAL B 1 129 ? 6.004 -18 -7.488 1 96.5 129 VAL B O 1
ATOM 3054 N N . GLY B 1 130 ? 7.133 -17.797 -9.359 1 95.75 130 GLY B N 1
ATOM 3055 C CA . GLY B 1 130 ? 5.949 -17.844 -10.203 1 95.75 130 GLY B CA 1
ATOM 3056 C C . GLY B 1 130 ? 6.004 -18.953 -11.242 1 95.75 130 GLY B C 1
ATOM 3057 O O . GLY B 1 130 ? 7.086 -19.406 -11.625 1 95.75 130 GLY B O 1
ATOM 3058 N N 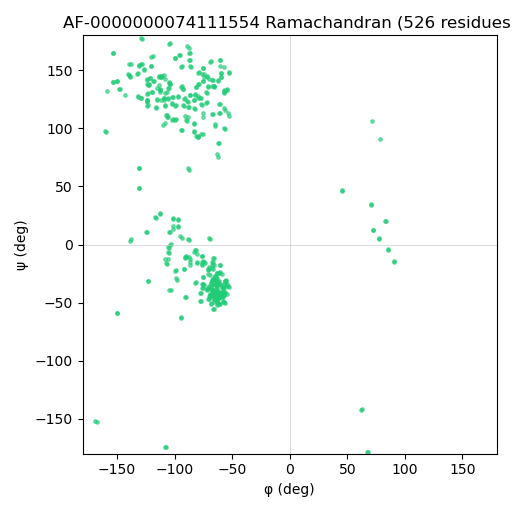. LYS B 1 131 ? 4.871 -19.391 -11.633 1 93.94 131 LYS B N 1
ATOM 3059 C CA . LYS B 1 131 ? 4.766 -20.359 -12.719 1 93.94 131 LYS B CA 1
ATOM 3060 C C . LYS B 1 131 ? 4.902 -19.672 -14.078 1 93.94 131 LYS B C 1
ATOM 3062 O O . LYS B 1 131 ? 4.336 -18.609 -14.305 1 93.94 131 LYS B O 1
ATOM 3067 N N . ALA B 1 132 ? 5.641 -20.312 -14.969 1 94.06 132 ALA B N 1
ATOM 3068 C CA . ALA B 1 132 ? 5.738 -19.828 -16.344 1 94.06 132 ALA B CA 1
ATOM 3069 C C . ALA B 1 132 ? 4.539 -20.297 -17.172 1 94.06 132 ALA B C 1
ATOM 3071 O O . ALA B 1 132 ? 4.18 -21.469 -17.156 1 94.06 132 ALA B O 1
ATOM 3072 N N . PHE B 1 133 ? 3.922 -19.359 -17.812 1 91.81 133 PHE B N 1
ATOM 3073 C CA . PHE B 1 133 ? 2.877 -19.641 -18.797 1 91.81 133 PHE B CA 1
ATOM 3074 C C . PHE B 1 133 ? 3.41 -19.469 -20.219 1 91.81 133 PHE B C 1
ATOM 3076 O O . PHE B 1 133 ? 4.527 -18.984 -20.406 1 91.81 133 PHE B O 1
ATOM 3083 N N . ASP B 1 134 ? 2.635 -19.812 -21.219 1 89.25 134 ASP B N 1
ATOM 3084 C CA . ASP B 1 134 ? 3.068 -19.766 -22.609 1 89.25 134 ASP B CA 1
ATOM 3085 C C . ASP B 1 134 ? 3.418 -18.344 -23.031 1 89.25 134 ASP B C 1
ATOM 3087 O O . ASP B 1 134 ? 4.309 -18.141 -23.859 1 89.25 134 ASP B O 1
ATOM 3091 N N . ALA B 1 135 ? 2.742 -17.406 -22.469 1 91.62 135 ALA B N 1
ATOM 3092 C CA . ALA B 1 135 ? 2.922 -16.016 -22.875 1 91.62 135 ALA B CA 1
ATOM 3093 C C . ALA B 1 135 ? 4.215 -15.445 -22.297 1 91.62 135 ALA B C 1
ATOM 3095 O O . ALA B 1 135 ? 4.66 -14.367 -22.703 1 91.62 135 ALA B O 1
ATOM 3096 N N . HIS B 1 136 ? 4.855 -16.141 -21.406 1 95.56 136 HIS B N 1
ATOM 3097 C CA . HIS B 1 136 ? 6.152 -15.719 -20.875 1 95.56 136 HIS B CA 1
ATOM 3098 C C . HIS B 1 136 ? 7.262 -15.961 -21.906 1 95.56 136 HIS B C 1
ATOM 3100 O O . HIS B 1 136 ? 7.156 -16.859 -22.734 1 95.56 136 HIS B O 1
ATOM 3106 N N . THR B 1 137 ? 8.242 -15.102 -21.906 1 96.38 137 THR B N 1
ATOM 3107 C CA . THR B 1 137 ? 9.523 -15.438 -22.531 1 96.38 137 THR B CA 1
ATOM 3108 C C . THR B 1 137 ? 10.398 -16.234 -21.562 1 96.38 137 THR B C 1
ATOM 3110 O O . THR B 1 137 ? 11.07 -15.656 -20.719 1 96.38 137 THR B O 1
ATOM 3113 N N . PHE B 1 138 ? 10.383 -17.547 -21.719 1 95.44 138 PHE B N 1
ATOM 3114 C CA . PHE B 1 138 ? 11.102 -18.438 -20.812 1 95.44 138 PHE B CA 1
ATOM 3115 C C . PHE B 1 138 ? 12.398 -18.922 -21.438 1 95.44 138 PHE B C 1
ATOM 3117 O O . PHE B 1 138 ? 12.406 -19.406 -22.562 1 95.44 138 PHE B O 1
ATOM 3124 N N . HIS B 1 139 ? 13.453 -18.734 -20.734 1 94.62 139 HIS B N 1
ATOM 3125 C CA . HIS B 1 139 ? 14.766 -19.172 -21.188 1 94.62 139 HIS B CA 1
ATOM 3126 C C . HIS B 1 139 ? 15.234 -20.406 -20.438 1 94.62 139 HIS B C 1
ATOM 3128 O O . HIS B 1 139 ? 15.656 -20.328 -19.281 1 94.62 139 HIS B O 1
ATOM 3134 N N . LYS B 1 140 ? 15.25 -21.453 -21.125 1 88.19 140 LYS B N 1
ATOM 3135 C CA . LYS B 1 140 ? 15.711 -22.703 -20.531 1 88.19 140 LYS B CA 1
ATOM 3136 C C . LYS B 1 140 ? 17.234 -22.75 -20.453 1 88.19 140 LYS B C 1
ATOM 3138 O O . LYS B 1 140 ? 17.922 -22.438 -21.422 1 88.19 140 LYS B O 1
ATOM 3143 N N . GLY B 1 141 ? 17.641 -23.016 -19.219 1 83.31 141 GLY B N 1
ATOM 3144 C CA . GLY B 1 141 ? 19.078 -23.156 -19.047 1 83.31 141 GLY B CA 1
ATOM 3145 C C . GLY B 1 141 ? 19.609 -24.438 -19.656 1 83.31 141 GLY B C 1
ATOM 3146 O O . GLY B 1 141 ? 18.891 -25.422 -19.766 1 83.31 141 GLY B O 1
ATOM 3147 N N . LEU B 1 142 ? 20.781 -24.438 -20.203 1 74.94 142 LEU B N 1
ATOM 3148 C CA . LEU B 1 142 ? 21.422 -25.547 -20.891 1 74.94 142 LEU B CA 1
ATOM 3149 C C . LEU B 1 142 ? 21.781 -26.656 -19.906 1 74.94 142 LEU B C 1
ATOM 3151 O O . LEU B 1 142 ? 21.547 -27.844 -20.188 1 74.94 142 LEU B O 1
ATOM 3155 N N . ASP B 1 143 ? 22.484 -26.328 -18.781 1 67.5 143 ASP B N 1
ATOM 3156 C CA . ASP B 1 143 ? 23.109 -27.375 -18 1 67.5 143 ASP B CA 1
ATOM 3157 C C . ASP B 1 143 ? 22.188 -27.828 -16.859 1 67.5 143 ASP B C 1
ATOM 3159 O O . ASP B 1 143 ? 21.844 -29 -16.75 1 67.5 143 ASP B O 1
ATOM 3163 N N . ASP B 1 144 ? 21.891 -26.969 -15.961 1 68.06 144 ASP B N 1
ATOM 3164 C CA . ASP B 1 144 ? 21.188 -27.359 -14.75 1 68.06 144 ASP B CA 1
ATOM 3165 C C . ASP B 1 144 ? 19.719 -26.953 -14.812 1 68.06 144 ASP B C 1
ATOM 3167 O O . ASP B 1 144 ? 18.969 -27.125 -13.844 1 68.06 144 ASP B O 1
ATOM 3171 N N . GLY B 1 145 ? 19.406 -26.578 -15.969 1 79.31 145 GLY B N 1
ATOM 3172 C CA . GLY B 1 145 ? 18.016 -26.203 -16.141 1 79.31 145 GLY B CA 1
ATOM 3173 C C . GLY B 1 145 ? 17.688 -24.828 -15.594 1 79.31 145 GLY B C 1
ATOM 3174 O O . GLY B 1 145 ? 16.516 -24.438 -15.539 1 79.31 145 GLY B O 1
ATOM 3175 N N . SER B 1 146 ? 18.75 -24.156 -15.133 1 86.19 146 SER B N 1
ATOM 3176 C CA . SER B 1 146 ? 18.531 -22.828 -14.578 1 86.19 146 SER B CA 1
ATOM 3177 C C . SER B 1 146 ? 19.266 -21.766 -15.383 1 86.19 146 SER B C 1
ATOM 3179 O O . SER B 1 146 ? 20.344 -22.031 -15.922 1 86.19 146 SER B O 1
ATOM 3181 N N . SER B 1 147 ? 18.688 -20.656 -15.594 1 93.69 147 SER B N 1
ATOM 3182 C CA . SER B 1 147 ? 19.281 -19.516 -16.281 1 93.69 147 SER B CA 1
ATOM 3183 C C . SER B 1 147 ? 18.922 -18.203 -15.578 1 93.69 147 SER B C 1
ATOM 3185 O O . SER B 1 147 ? 17.859 -18.078 -14.977 1 93.69 147 SER B O 1
ATOM 3187 N N . GLN B 1 148 ? 19.859 -17.312 -15.586 1 94.81 148 GLN B N 1
ATOM 3188 C CA . GLN B 1 148 ? 19.594 -15.961 -15.125 1 94.81 148 GLN B CA 1
ATOM 3189 C C . GLN B 1 148 ? 19.281 -15.031 -16.297 1 94.81 148 GLN B C 1
ATOM 3191 O O . GLN B 1 148 ? 20.016 -15 -17.281 1 94.81 148 GLN B O 1
ATOM 3196 N N . VAL B 1 149 ? 18.203 -14.375 -16.188 1 96.69 149 VAL B N 1
ATOM 3197 C CA . VAL B 1 149 ? 17.75 -13.5 -17.266 1 96.69 149 VAL B CA 1
ATOM 3198 C C . VAL B 1 149 ? 17.375 -12.125 -16.703 1 96.69 149 VAL B C 1
ATOM 3200 O O . VAL B 1 149 ? 17.062 -12.008 -15.516 1 96.69 149 VAL B O 1
ATOM 3203 N N . TYR B 1 150 ? 17.484 -11.102 -17.562 1 97.31 150 TYR B N 1
ATOM 3204 C CA . TYR B 1 150 ? 17.047 -9.781 -17.141 1 97.31 150 TYR B CA 1
ATOM 3205 C C . TYR B 1 150 ? 15.539 -9.742 -16.922 1 97.31 150 TYR B C 1
ATOM 3207 O O . TYR B 1 150 ? 14.781 -10.336 -17.688 1 97.31 150 TYR B O 1
ATOM 3215 N N . LEU B 1 151 ? 15.148 -9.047 -15.922 1 98.25 151 LEU B N 1
ATOM 3216 C CA . LEU B 1 151 ? 13.727 -8.914 -15.617 1 98.25 151 LEU B CA 1
ATOM 3217 C C . LEU B 1 151 ? 13.031 -8.016 -16.625 1 98.25 151 LEU B C 1
ATOM 3219 O O . LEU B 1 151 ? 13.469 -6.887 -16.859 1 98.25 151 LEU B O 1
ATOM 3223 N N . THR B 1 152 ? 12.039 -8.484 -17.312 1 97.44 152 THR B N 1
ATOM 3224 C CA . THR B 1 152 ? 11.062 -7.758 -18.109 1 97.44 152 THR B CA 1
ATOM 3225 C C . THR B 1 152 ? 9.641 -8.156 -17.734 1 97.44 152 THR B C 1
ATOM 3227 O O . THR B 1 152 ? 9.445 -9.008 -16.859 1 97.44 152 THR B O 1
ATOM 3230 N N . GLY B 1 153 ? 8.695 -7.508 -18.359 1 97.94 153 GLY B N 1
ATOM 3231 C CA . GLY B 1 153 ? 7.309 -7.887 -18.109 1 97.94 153 GLY B CA 1
ATOM 3232 C C . GLY B 1 153 ? 7.008 -9.32 -18.5 1 97.94 153 GLY B C 1
ATOM 3233 O O . GLY B 1 153 ? 6.121 -9.953 -17.906 1 97.94 153 GLY B O 1
ATOM 3234 N N . ARG B 1 154 ? 7.727 -9.906 -19.391 1 97.62 154 ARG B N 1
ATOM 3235 C CA . ARG B 1 154 ? 7.422 -11.25 -19.891 1 97.62 154 ARG B CA 1
ATOM 3236 C C . ARG B 1 154 ? 8.391 -12.281 -19.312 1 97.62 154 ARG B C 1
ATOM 3238 O O . ARG B 1 154 ? 8.211 -13.484 -19.516 1 97.62 154 ARG B O 1
ATOM 3245 N N . THR B 1 155 ? 9.406 -11.812 -18.594 1 98 155 THR B N 1
ATOM 3246 C CA . THR B 1 155 ? 10.328 -12.781 -18.016 1 98 155 THR B CA 1
ATOM 3247 C C . THR B 1 155 ? 10.109 -12.898 -16.5 1 98 155 THR B C 1
ATOM 3249 O O . THR B 1 155 ? 10.617 -13.828 -15.875 1 98 155 THR B O 1
ATOM 3252 N N . CYS B 1 156 ? 9.422 -11.953 -15.859 1 98.31 156 CYS B N 1
ATOM 3253 C CA . CYS B 1 156 ? 9.234 -12 -14.414 1 98.31 156 CYS B CA 1
ATOM 3254 C C . CYS B 1 156 ? 8.016 -12.836 -14.047 1 98.31 156 CYS B C 1
ATOM 3256 O O . CYS B 1 156 ? 7.16 -13.094 -14.883 1 98.31 156 CYS B O 1
ATOM 3258 N N . PRO B 1 157 ? 7.938 -13.352 -12.789 1 97.44 157 PRO B N 1
ATOM 3259 C CA . PRO B 1 157 ? 6.715 -14.016 -12.336 1 97.44 157 PRO B CA 1
ATOM 3260 C C . PRO B 1 157 ? 5.496 -13.094 -12.367 1 97.44 157 PRO B C 1
ATOM 3262 O O . PRO B 1 157 ? 5.633 -11.875 -12.203 1 97.44 157 PRO B O 1
ATOM 3265 N N . TRP B 1 158 ? 4.383 -13.695 -12.633 1 97.31 158 TRP B N 1
ATOM 3266 C CA . TRP B 1 158 ? 3.115 -12.977 -12.562 1 97.31 158 TRP B CA 1
ATOM 3267 C C . TRP B 1 158 ? 2.268 -13.469 -11.398 1 97.31 158 TRP B C 1
ATOM 3269 O O . TRP B 1 158 ? 2.232 -14.664 -11.109 1 97.31 158 TRP B O 1
ATOM 3279 N N . ASN B 1 159 ? 1.545 -12.547 -10.789 1 96.62 159 ASN B N 1
ATOM 3280 C CA . ASN B 1 159 ? 0.634 -12.898 -9.703 1 96.62 159 ASN B CA 1
ATOM 3281 C C . ASN B 1 159 ? -0.566 -13.688 -10.211 1 96.62 159 ASN B C 1
ATOM 3283 O O . ASN B 1 159 ? -1.457 -14.047 -9.438 1 96.62 159 ASN B O 1
ATOM 3287 N N . THR B 1 160 ? -0.573 -14.031 -11.469 1 94.44 160 THR B N 1
ATOM 3288 C CA . THR B 1 160 ? -1.51 -15.016 -11.984 1 94.44 160 THR B CA 1
ATOM 3289 C C . THR B 1 160 ? -1.348 -16.344 -11.258 1 94.44 160 THR B C 1
ATOM 3291 O O . THR B 1 160 ? -2.328 -17.062 -11.016 1 94.44 160 THR B O 1
ATOM 3294 N N . LEU B 1 161 ? -0.156 -16.672 -10.961 1 94.5 161 LEU B N 1
ATOM 3295 C CA . LEU B 1 161 ? 0.205 -17.766 -10.062 1 94.5 161 LEU B CA 1
ATOM 3296 C C . LEU B 1 161 ? 1.624 -17.594 -9.531 1 94.5 161 LEU B C 1
ATOM 3298 O O . LEU B 1 161 ? 2.588 -18.016 -10.172 1 94.5 161 LEU B O 1
ATOM 3302 N N . ALA B 1 162 ? 1.762 -17.047 -8.367 1 96.12 162 ALA B N 1
ATOM 3303 C CA . ALA B 1 162 ? 3.064 -16.797 -7.762 1 96.12 162 ALA B CA 1
ATOM 3304 C C . ALA B 1 162 ? 2.98 -16.859 -6.238 1 96.12 162 ALA B C 1
ATOM 3306 O O . ALA B 1 162 ? 2.008 -16.375 -5.648 1 96.12 162 ALA B O 1
ATOM 3307 N N . VAL B 1 163 ? 3.992 -17.438 -5.613 1 95.94 163 VAL B N 1
ATOM 3308 C CA . VAL B 1 163 ? 4.109 -17.484 -4.16 1 95.94 163 VAL B CA 1
ATOM 3309 C C . VAL B 1 163 ? 5.172 -16.5 -3.693 1 95.94 163 VAL B C 1
ATOM 3311 O O . VAL B 1 163 ? 6.297 -16.5 -4.191 1 95.94 163 VAL B O 1
ATOM 3314 N N . TRP B 1 164 ? 4.781 -15.648 -2.818 1 97.12 164 TRP B N 1
ATOM 3315 C CA . TRP B 1 164 ? 5.688 -14.672 -2.225 1 97.12 164 TRP B CA 1
ATOM 3316 C C . TRP B 1 164 ? 6.051 -15.062 -0.797 1 97.12 164 TRP B C 1
ATOM 3318 O O . TRP B 1 164 ? 5.199 -15.523 -0.035 1 97.12 164 TRP B O 1
ATOM 3328 N N . ASN B 1 165 ? 7.367 -14.961 -0.481 1 96.56 165 ASN B N 1
ATOM 3329 C CA . ASN B 1 165 ? 7.75 -14.945 0.927 1 96.56 165 ASN B CA 1
ATOM 3330 C C . ASN B 1 165 ? 7.133 -13.758 1.663 1 96.56 165 ASN B C 1
ATOM 3332 O O . ASN B 1 165 ? 7.473 -12.609 1.391 1 96.56 165 ASN B O 1
ATOM 3336 N N . LEU B 1 166 ? 6.285 -14.062 2.537 1 96.06 166 LEU B N 1
ATOM 3337 C CA . LEU B 1 166 ? 5.484 -13.016 3.164 1 96.06 166 LEU B CA 1
ATOM 3338 C C . LEU B 1 166 ? 6.355 -12.086 4 1 96.06 166 LEU B C 1
ATOM 3340 O O . LEU B 1 166 ? 6.156 -10.867 3.996 1 96.06 166 LEU B O 1
ATOM 3344 N N . ASN B 1 167 ? 7.293 -12.586 4.742 1 95.06 167 ASN B N 1
ATOM 3345 C CA . ASN B 1 167 ? 8.156 -11.773 5.594 1 95.06 167 ASN B CA 1
ATOM 3346 C C . ASN B 1 167 ? 8.953 -10.766 4.773 1 95.06 167 ASN B C 1
ATOM 3348 O O . ASN B 1 167 ? 9.219 -9.648 5.234 1 95.06 167 ASN B O 1
ATOM 3352 N N . LYS B 1 168 ? 9.32 -11.156 3.613 1 97.12 168 LYS B N 1
ATOM 3353 C CA . LYS B 1 168 ? 10.047 -10.25 2.732 1 97.12 168 LYS B CA 1
ATOM 3354 C C . LYS B 1 168 ? 9.109 -9.234 2.086 1 97.12 168 LYS B C 1
ATOM 3356 O O . LYS B 1 168 ? 9.375 -8.031 2.119 1 97.12 168 LYS B O 1
ATOM 3361 N N . LEU B 1 169 ? 8.023 -9.719 1.539 1 98.25 169 LEU B N 1
ATOM 3362 C CA . LEU B 1 169 ? 7.098 -8.852 0.824 1 98.25 169 LEU B CA 1
ATOM 3363 C C . LEU B 1 169 ? 6.484 -7.82 1.766 1 98.25 169 LEU B C 1
ATOM 3365 O O . LEU B 1 169 ? 6.25 -6.676 1.373 1 98.25 169 LEU B O 1
ATOM 3369 N N . ALA B 1 170 ? 6.238 -8.172 2.982 1 97.81 170 ALA B N 1
ATOM 3370 C CA . ALA B 1 170 ? 5.559 -7.324 3.955 1 97.81 170 ALA B CA 1
ATOM 3371 C C . ALA B 1 170 ? 6.41 -6.109 4.316 1 97.81 170 ALA B C 1
ATOM 3373 O O . ALA B 1 170 ? 5.918 -5.148 4.91 1 97.81 170 ALA B O 1
ATOM 3374 N N . ARG B 1 171 ? 7.68 -6.113 3.994 1 98.19 171 ARG B N 1
ATOM 3375 C CA . ARG B 1 171 ? 8.57 -4.992 4.277 1 98.19 171 ARG B CA 1
ATOM 3376 C C . ARG B 1 171 ? 8.203 -3.777 3.43 1 98.19 171 ARG B C 1
ATOM 3378 O O . ARG B 1 171 ? 8.297 -2.639 3.891 1 98.19 171 ARG B O 1
ATOM 3385 N N . THR B 1 172 ? 7.73 -4.039 2.238 1 98.56 172 THR B N 1
ATOM 3386 C CA . THR B 1 172 ? 7.449 -2.924 1.343 1 98.56 172 THR B CA 1
ATOM 3387 C C . THR B 1 172 ? 5.988 -2.947 0.891 1 98.56 172 THR B C 1
ATOM 3389 O O . THR B 1 172 ? 5.391 -1.896 0.649 1 98.56 172 THR B O 1
ATOM 3392 N N . GLY B 1 173 ? 5.414 -4.156 0.784 1 98.38 173 GLY B N 1
ATOM 3393 C CA . GLY B 1 173 ? 4.219 -4.32 -0.025 1 98.38 173 GLY B CA 1
ATOM 3394 C C . GLY B 1 173 ? 4.465 -4.109 -1.507 1 98.38 173 GLY B C 1
ATOM 3395 O O . GLY B 1 173 ? 5.609 -3.955 -1.935 1 98.38 173 GLY B O 1
ATOM 3396 N N . PHE B 1 174 ? 3.424 -4.219 -2.273 1 98.69 174 PHE B N 1
ATOM 3397 C CA . PHE B 1 174 ? 3.5 -3.816 -3.674 1 98.69 174 PHE B CA 1
ATOM 3398 C C . PHE B 1 174 ? 3.484 -2.297 -3.801 1 98.69 174 PHE B C 1
ATOM 3400 O O . PHE B 1 174 ? 2.783 -1.612 -3.055 1 98.69 174 PHE B O 1
ATOM 3407 N N . LEU B 1 175 ? 4.242 -1.833 -4.68 1 98.75 175 LEU B N 1
ATOM 3408 C CA . LEU B 1 175 ? 4.43 -0.392 -4.805 1 98.75 175 LEU B CA 1
ATOM 3409 C C . LEU B 1 175 ? 3.256 0.244 -5.547 1 98.75 175 LEU B C 1
ATOM 3411 O O . LEU B 1 175 ? 2.732 -0.334 -6.5 1 98.75 175 LEU B O 1
ATOM 3415 N N . LEU B 1 176 ? 2.936 1.469 -5.195 1 98.44 176 LEU B N 1
ATOM 3416 C CA . LEU B 1 176 ? 1.737 2.143 -5.684 1 98.44 176 LEU B CA 1
ATOM 3417 C C . LEU B 1 176 ? 1.905 2.566 -7.141 1 98.44 176 LEU B C 1
ATOM 3419 O O . LEU B 1 176 ? 0.924 2.887 -7.812 1 98.44 176 LEU B O 1
ATOM 3423 N N . THR B 1 177 ? 3.131 2.588 -7.691 1 98.5 177 THR B N 1
ATOM 3424 C CA . THR B 1 177 ? 3.355 2.924 -9.094 1 98.5 177 THR B CA 1
ATOM 3425 C C . THR B 1 177 ? 2.527 2.023 -10 1 98.5 177 THR B C 1
ATOM 3427 O O . THR B 1 177 ? 2.082 2.453 -11.07 1 98.5 177 THR B O 1
ATOM 3430 N N . SER B 1 178 ? 2.295 0.785 -9.555 1 98.19 178 SER B N 1
ATOM 3431 C CA . SER B 1 178 ? 1.529 -0.158 -10.367 1 98.19 178 SER B CA 1
ATOM 3432 C C . SER B 1 178 ? 0.039 0.163 -10.328 1 98.19 178 SER B C 1
ATOM 3434 O O . SER B 1 178 ? -0.736 -0.371 -11.125 1 98.19 178 SER B O 1
ATOM 3436 N N . GLU B 1 179 ? -0.345 0.963 -9.43 1 96.06 179 GLU B N 1
ATOM 3437 C CA . GLU B 1 179 ? -1.69 1.523 -9.344 1 96.06 179 GLU B CA 1
ATOM 3438 C C . GLU B 1 179 ? -1.791 2.842 -10.102 1 96.06 179 GLU B C 1
ATOM 3440 O O . GLU B 1 179 ? -2.727 3.047 -10.875 1 96.06 179 GLU B O 1
ATOM 3445 N N . THR B 1 180 ? -0.841 3.693 -9.938 1 96.56 180 THR B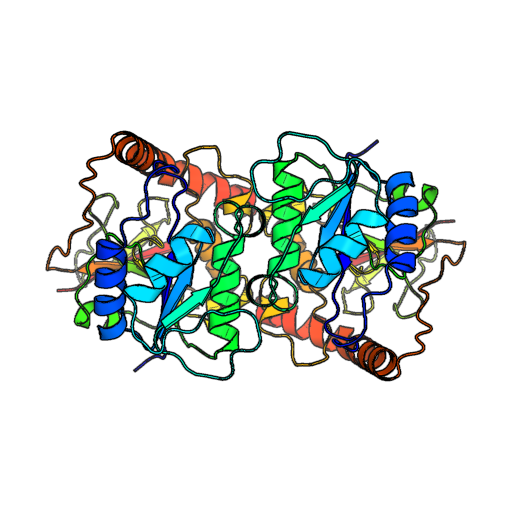 N 1
ATOM 3446 C CA . THR B 1 180 ? -0.97 5.105 -10.289 1 96.56 180 THR B CA 1
ATOM 3447 C C . THR B 1 180 ? -0.325 5.387 -11.641 1 96.56 180 THR B C 1
ATOM 3449 O O . THR B 1 180 ? -0.662 6.371 -12.305 1 96.56 180 THR B O 1
ATOM 3452 N N . ASN B 1 181 ? 0.569 4.57 -12.055 1 96.44 181 ASN B N 1
ATOM 3453 C CA . ASN B 1 181 ? 1.275 4.773 -13.32 1 96.44 181 ASN B CA 1
ATOM 3454 C C . ASN B 1 181 ? 0.91 3.701 -14.344 1 96.44 181 ASN B C 1
ATOM 3456 O O . ASN B 1 181 ? 1.736 3.326 -15.172 1 96.44 181 ASN B O 1
ATOM 3460 N N . THR B 1 182 ? -0.236 3.156 -14.234 1 95.75 182 THR B N 1
ATOM 3461 C CA . THR B 1 182 ? -0.723 2.152 -15.18 1 95.75 182 THR B CA 1
ATOM 3462 C C . THR B 1 182 ? -1.804 2.736 -16.078 1 95.75 182 THR B C 1
ATOM 3464 O O . THR B 1 182 ? -2.914 3.021 -15.625 1 95.75 182 THR B O 1
ATOM 3467 N N . PRO B 1 183 ? -1.504 2.889 -17.344 1 92.81 183 PRO B N 1
ATOM 3468 C CA . PRO B 1 183 ? -2.549 3.35 -18.25 1 92.81 183 PRO B CA 1
ATOM 3469 C C . PRO B 1 183 ? -3.746 2.404 -18.312 1 92.81 183 PRO B C 1
ATOM 3471 O O . PRO B 1 183 ? -3.625 1.229 -17.953 1 92.81 183 PRO B O 1
ATOM 3474 N N . PRO B 1 184 ? -4.906 2.938 -18.75 1 87.25 184 PRO B N 1
ATOM 3475 C CA . PRO B 1 184 ? -6.078 2.072 -18.891 1 87.25 184 PRO B CA 1
ATOM 3476 C C . PRO B 1 184 ? -5.805 0.847 -19.766 1 87.25 184 PRO B C 1
ATOM 3478 O O . PRO B 1 184 ? -5.125 0.952 -20.797 1 87.25 184 PRO B O 1
ATOM 3481 N N . ASN B 1 185 ? -6.211 -0.337 -19.328 1 85.56 185 ASN B N 1
ATOM 3482 C CA . ASN B 1 185 ? -6.156 -1.602 -20.062 1 85.56 185 ASN B CA 1
ATOM 3483 C C . ASN B 1 185 ? -4.727 -2.117 -20.188 1 85.56 185 ASN B C 1
ATOM 3485 O O . ASN B 1 185 ? -4.43 -2.938 -21.047 1 85.56 185 ASN B O 1
ATOM 3489 N N . SER B 1 186 ? -3.855 -1.504 -19.422 1 92.12 186 SER B N 1
ATOM 3490 C CA . SER B 1 186 ? -2.48 -1.988 -19.406 1 92.12 186 SER B CA 1
ATOM 3491 C C . SER B 1 186 ? -2.213 -2.859 -18.188 1 92.12 186 SER B C 1
ATOM 3493 O O . SER B 1 186 ? -2.98 -2.834 -17.219 1 92.12 186 SER B O 1
ATOM 3495 N N . SER B 1 187 ? -1.169 -3.615 -18.328 1 94.25 187 SER B N 1
ATOM 3496 C CA . SER B 1 187 ? -0.792 -4.492 -17.219 1 94.25 187 SER B CA 1
ATOM 3497 C C . SER B 1 187 ? -0.239 -3.695 -16.047 1 94.25 187 SER B C 1
ATOM 3499 O O . SER B 1 187 ? 0.556 -2.771 -16.234 1 94.25 187 SER B O 1
ATOM 3501 N N . ALA B 1 188 ? -0.668 -4.059 -14.891 1 95.44 188 ALA B N 1
ATOM 3502 C CA . ALA B 1 188 ? -0.135 -3.43 -13.68 1 95.44 188 ALA B CA 1
ATOM 3503 C C . ALA B 1 188 ? 1.26 -3.959 -13.359 1 95.44 188 ALA B C 1
ATOM 3505 O O . ALA B 1 188 ? 2.121 -3.211 -12.891 1 95.44 188 ALA B O 1
ATOM 3506 N N . ILE B 1 189 ? 1.407 -5.316 -13.625 1 97.44 189 ILE B N 1
ATOM 3507 C CA . ILE B 1 189 ? 2.701 -5.977 -13.5 1 97.44 189 ILE B CA 1
ATOM 3508 C C . ILE B 1 189 ? 3.373 -5.559 -12.195 1 97.44 189 ILE B C 1
ATOM 3510 O O . ILE B 1 189 ? 4.535 -5.145 -12.188 1 97.44 189 ILE B O 1
ATOM 3514 N N . GLU B 1 190 ? 2.641 -5.578 -11.078 1 98.31 190 GLU B N 1
ATOM 3515 C CA . GLU B 1 190 ? 3.119 -5.102 -9.781 1 98.31 190 GLU B CA 1
ATOM 3516 C C . GLU B 1 190 ? 4.34 -5.895 -9.32 1 98.31 190 GLU B C 1
ATOM 3518 O O . GLU B 1 190 ? 5.129 -5.414 -8.5 1 98.31 190 GLU B O 1
ATOM 3523 N N . GLU B 1 191 ? 4.566 -7.055 -9.906 1 98.56 191 GLU B N 1
ATOM 3524 C CA . GLU B 1 191 ? 5.688 -7.906 -9.523 1 98.56 191 GLU B CA 1
ATOM 3525 C C . GLU B 1 191 ? 7.02 -7.258 -9.891 1 98.56 191 GLU B C 1
ATOM 3527 O O . GLU B 1 191 ? 7.965 -7.273 -9.094 1 98.56 191 GLU B O 1
ATOM 3532 N N . ALA B 1 192 ? 7.07 -6.629 -11.031 1 98.38 192 ALA B N 1
ATOM 3533 C CA . ALA B 1 192 ? 8.336 -6.172 -11.602 1 98.38 192 ALA B CA 1
ATOM 3534 C C . ALA B 1 192 ? 8.961 -5.078 -10.742 1 98.38 192 ALA B C 1
ATOM 3536 O O . ALA B 1 192 ? 10.094 -5.215 -10.281 1 98.38 192 ALA B O 1
ATOM 3537 N N . PRO B 1 193 ? 8.25 -3.988 -10.469 1 98.62 193 PRO B N 1
ATOM 3538 C CA . PRO B 1 193 ? 8.898 -2.963 -9.648 1 98.62 193 PRO B CA 1
ATOM 3539 C C . PRO B 1 193 ? 9.164 -3.436 -8.219 1 98.62 193 PRO B C 1
ATOM 3541 O O . PRO B 1 193 ? 10.125 -2.988 -7.582 1 98.62 193 PRO B O 1
ATOM 3544 N N . THR B 1 194 ? 8.336 -4.348 -7.688 1 98.81 194 THR B N 1
ATOM 3545 C CA . THR B 1 194 ? 8.539 -4.879 -6.344 1 98.81 194 THR B CA 1
ATOM 3546 C C . THR B 1 194 ? 9.828 -5.699 -6.281 1 98.81 194 THR B C 1
ATOM 3548 O O . THR B 1 194 ? 10.633 -5.523 -5.367 1 98.81 194 THR B O 1
ATOM 3551 N N . ILE B 1 195 ? 10.016 -6.578 -7.254 1 98.69 195 ILE B N 1
ATOM 3552 C CA . ILE B 1 195 ? 11.234 -7.379 -7.32 1 98.69 195 ILE B CA 1
ATOM 3553 C C . ILE B 1 195 ? 12.445 -6.465 -7.477 1 98.69 195 ILE B C 1
ATOM 3555 O O . ILE B 1 195 ? 13.445 -6.625 -6.77 1 98.69 195 ILE B O 1
ATOM 3559 N N . ALA B 1 196 ? 12.367 -5.5 -8.352 1 98.62 196 ALA B N 1
ATOM 3560 C CA . ALA B 1 196 ? 13.469 -4.574 -8.586 1 98.62 196 ALA B CA 1
ATOM 3561 C C . ALA B 1 196 ? 13.852 -3.842 -7.309 1 98.62 196 ALA B C 1
ATOM 3563 O O . ALA B 1 196 ? 15.039 -3.729 -6.98 1 98.62 196 ALA B O 1
ATOM 3564 N N . LEU B 1 197 ? 12.867 -3.385 -6.629 1 98.69 197 LEU B N 1
ATOM 3565 C CA . LEU B 1 197 ? 13.133 -2.662 -5.391 1 98.69 197 LEU B CA 1
ATOM 3566 C C . LEU B 1 197 ? 13.805 -3.568 -4.367 1 98.69 197 LEU B C 1
ATOM 3568 O O . LEU B 1 197 ? 14.789 -3.178 -3.734 1 98.69 197 LEU B O 1
ATOM 3572 N N . HIS B 1 198 ? 13.234 -4.742 -4.164 1 98.56 198 HIS B N 1
ATOM 3573 C CA . HIS B 1 198 ? 13.789 -5.66 -3.178 1 98.56 198 HIS B CA 1
ATOM 3574 C C . HIS B 1 198 ? 15.234 -6.023 -3.516 1 98.56 198 HIS B C 1
ATOM 3576 O O . HIS B 1 198 ? 16.078 -6.121 -2.623 1 98.56 198 HIS B O 1
ATOM 3582 N N . GLN B 1 199 ? 15.484 -6.25 -4.77 1 98.06 199 GLN B N 1
ATOM 3583 C CA . GLN B 1 199 ? 16.844 -6.594 -5.148 1 98.06 199 GLN B CA 1
ATOM 3584 C C . GLN B 1 199 ? 17.797 -5.418 -4.934 1 98.06 199 GLN B C 1
ATOM 3586 O O . GLN B 1 199 ? 18.969 -5.609 -4.645 1 98.06 199 GLN B O 1
ATOM 3591 N N . LYS B 1 200 ? 17.312 -4.172 -5.07 1 96.88 200 LYS B N 1
ATOM 3592 C CA . LYS B 1 200 ? 18.094 -2.982 -4.762 1 96.88 200 LYS B CA 1
ATOM 3593 C C . LYS B 1 200 ? 18.344 -2.865 -3.264 1 96.88 200 LYS B C 1
ATOM 3595 O O . LYS B 1 200 ? 19.469 -2.564 -2.842 1 96.88 200 LYS B O 1
ATOM 3600 N N . LEU B 1 201 ? 17.359 -3.107 -2.48 1 96.75 201 LEU B N 1
ATOM 3601 C CA . LEU B 1 201 ? 17.406 -2.863 -1.044 1 96.75 201 LEU B CA 1
ATOM 3602 C C . LEU B 1 201 ? 18.094 -4.023 -0.323 1 96.75 201 LEU B C 1
ATOM 3604 O O . LEU B 1 201 ? 18.719 -3.828 0.725 1 96.75 201 LEU B O 1
ATOM 3608 N N . PHE B 1 202 ? 17.922 -5.23 -0.839 1 96.56 202 PHE B N 1
ATOM 3609 C CA . PHE B 1 202 ? 18.422 -6.441 -0.201 1 96.56 202 PHE B CA 1
ATOM 3610 C C . PHE B 1 202 ? 19.188 -7.305 -1.199 1 96.56 202 PHE B C 1
ATOM 3612 O O . PHE B 1 202 ? 18.781 -8.438 -1.487 1 96.56 202 PHE B O 1
ATOM 3619 N N . PRO B 1 203 ? 20.297 -6.793 -1.65 1 94.06 203 PRO B N 1
ATOM 3620 C CA . PRO B 1 203 ? 21.062 -7.59 -2.609 1 94.06 203 PRO B CA 1
ATOM 3621 C C . PRO B 1 203 ? 21.438 -8.969 -2.07 1 94.06 203 PRO B C 1
ATOM 3623 O O . PRO B 1 203 ? 21.828 -9.102 -0.911 1 94.06 203 PRO B O 1
ATOM 3626 N N . GLY B 1 204 ? 21.219 -9.984 -2.865 1 93.44 204 GLY B N 1
ATOM 3627 C CA . GLY B 1 204 ? 21.547 -11.352 -2.504 1 93.44 204 GLY B CA 1
ATOM 3628 C C . GLY B 1 204 ? 20.453 -12.039 -1.702 1 93.44 204 GLY B C 1
ATOM 3629 O O . GLY B 1 204 ? 20.516 -13.25 -1.455 1 93.44 204 GLY B O 1
ATOM 3630 N N . GLN B 1 205 ? 19.406 -11.336 -1.341 1 95.06 205 GLN B N 1
ATOM 3631 C CA . GLN B 1 205 ? 18.375 -11.898 -0.491 1 95.06 205 GLN B CA 1
ATOM 3632 C C . GLN B 1 205 ? 17 -11.805 -1.157 1 95.06 205 GLN B C 1
ATOM 3634 O O . GLN B 1 205 ? 15.969 -11.977 -0.5 1 95.06 205 GLN B O 1
ATOM 3639 N N . SER B 1 206 ? 17 -11.461 -2.424 1 97.19 206 SER B N 1
ATOM 3640 C CA . SER B 1 206 ? 15.742 -11.172 -3.098 1 97.19 206 SER B CA 1
ATOM 3641 C C . SER B 1 206 ? 15.641 -11.922 -4.422 1 97.19 206 SER B C 1
ATOM 3643 O O . SER B 1 206 ? 15.32 -11.328 -5.453 1 97.19 206 SER B O 1
ATOM 3645 N N . ARG B 1 207 ? 15.938 -13.211 -4.348 1 96.69 207 ARG B N 1
ATOM 3646 C CA . ARG B 1 207 ? 15.859 -14.031 -5.555 1 96.69 207 ARG B CA 1
ATOM 3647 C C . ARG B 1 207 ? 14.422 -14.148 -6.039 1 96.69 207 ARG B C 1
ATOM 3649 O O . ARG B 1 207 ? 13.5 -14.312 -5.238 1 96.69 207 ARG B O 1
ATOM 3656 N N . ALA B 1 208 ? 14.234 -14.008 -7.293 1 97.69 208 ALA B N 1
ATOM 3657 C CA . ALA B 1 208 ? 12.969 -14.211 -7.984 1 97.69 208 ALA B CA 1
ATOM 3658 C C . ALA B 1 208 ? 13.086 -15.312 -9.031 1 97.69 208 ALA B C 1
ATOM 3660 O O . ALA B 1 208 ? 14.031 -15.336 -9.82 1 97.69 208 ALA B O 1
ATOM 3661 N N . LEU B 1 209 ? 12.125 -16.234 -8.992 1 96.62 209 LEU B N 1
ATOM 3662 C CA . LEU B 1 209 ? 12.203 -17.375 -9.883 1 96.62 209 LEU B CA 1
ATOM 3663 C C . LEU B 1 209 ? 10.953 -17.484 -10.742 1 96.62 209 LEU B C 1
ATOM 3665 O O . LEU B 1 209 ? 9.844 -17.266 -10.266 1 96.62 209 LEU B O 1
ATOM 3669 N N . LEU B 1 210 ? 11.109 -17.766 -11.945 1 96 210 LEU B N 1
ATOM 3670 C CA . LEU B 1 210 ? 10.078 -18.25 -12.867 1 96 210 LEU B CA 1
ATOM 3671 C C . LEU B 1 210 ? 10.289 -19.719 -13.203 1 96 210 LEU B C 1
ATOM 3673 O O . LEU B 1 210 ? 11.32 -20.078 -13.766 1 96 210 LEU B O 1
ATOM 3677 N N . VAL B 1 211 ? 9.32 -20.484 -12.867 1 93.69 211 VAL B N 1
ATOM 3678 C CA . VAL B 1 211 ? 9.5 -21.938 -12.984 1 93.69 211 VAL B CA 1
ATOM 3679 C C . VAL B 1 211 ? 8.562 -22.484 -14.055 1 93.69 211 VAL B C 1
ATOM 3681 O O . VAL B 1 211 ? 7.395 -22.094 -14.133 1 93.69 211 VAL B O 1
ATOM 3684 N N . ARG B 1 212 ? 9.039 -23.312 -14.82 1 91.5 212 ARG B N 1
ATOM 3685 C CA . ARG B 1 212 ? 8.242 -24.047 -15.797 1 91.5 212 ARG B CA 1
ATOM 3686 C C . ARG B 1 212 ? 8.156 -25.531 -15.422 1 91.5 212 ARG B C 1
ATOM 3688 O O . ARG B 1 212 ? 9.18 -26.172 -15.172 1 91.5 212 ARG B O 1
ATOM 3695 N N . PHE B 1 213 ? 6.992 -25.984 -15.312 1 86.31 213 PHE B N 1
ATOM 3696 C CA . PHE B 1 213 ? 6.766 -27.391 -14.984 1 86.31 213 PHE B CA 1
ATOM 3697 C C . PHE B 1 213 ? 6.594 -28.219 -16.25 1 86.31 213 PHE B C 1
ATOM 3699 O O . PHE B 1 213 ? 6.223 -27.703 -17.297 1 86.31 213 PHE B O 1
ATOM 3706 N N . ALA B 1 214 ? 6.926 -29.531 -16.156 1 77 214 ALA B N 1
ATOM 3707 C CA . ALA B 1 214 ? 6.832 -30.453 -17.297 1 77 214 ALA B CA 1
ATOM 3708 C C . ALA B 1 214 ? 5.391 -30.594 -17.781 1 77 214 ALA B C 1
ATOM 3710 O O . ALA B 1 214 ? 5.125 -30.578 -18.984 1 77 214 ALA B O 1
ATOM 3711 N N . ALA B 1 215 ? 4.492 -30.891 -16.859 1 64.88 215 ALA B N 1
ATOM 3712 C CA . ALA B 1 215 ? 3.1 -31.078 -17.25 1 64.88 215 ALA B CA 1
ATOM 3713 C C . ALA B 1 215 ? 2.371 -29.75 -17.359 1 64.88 215 ALA B C 1
ATOM 3715 O O . ALA B 1 215 ? 2.59 -28.844 -16.547 1 64.88 215 ALA B O 1
ATOM 3716 N N . GLU B 1 216 ? 1.929 -29.5 -18.578 1 59.19 216 GLU B N 1
ATOM 3717 C CA . GLU B 1 216 ? 1.277 -28.234 -18.906 1 59.19 216 GLU B CA 1
ATOM 3718 C C . GLU B 1 216 ? -0.014 -28.062 -18.109 1 59.19 216 GLU B C 1
ATOM 3720 O O . GLU B 1 216 ? -0.946 -28.859 -18.25 1 59.19 216 GLU B O 1
ATOM 3725 N N . ASP B 1 217 ? 0.11 -27.688 -16.859 1 62.69 217 ASP B N 1
ATOM 3726 C CA . ASP B 1 217 ? -1.169 -27.25 -16.312 1 62.69 217 ASP B CA 1
ATOM 3727 C C . ASP B 1 217 ? -1.547 -25.875 -16.828 1 62.69 217 ASP B C 1
ATOM 3729 O O . ASP B 1 217 ? -0.672 -25.047 -17.109 1 62.69 217 ASP B O 1
ATOM 3733 N N . GLY B 1 218 ? -2.67 -25.797 -17.672 1 61.34 218 GLY B N 1
ATOM 3734 C CA . GLY B 1 218 ? -3.033 -24.703 -18.547 1 61.34 218 GLY B CA 1
ATOM 3735 C C . GLY B 1 218 ? -3.586 -23.5 -17.797 1 61.34 218 GLY B C 1
ATOM 3736 O O . GLY B 1 218 ? -3.83 -23.578 -16.594 1 61.34 218 GLY B O 1
ATOM 3737 N N . TRP B 1 219 ? -3.258 -22.391 -18.297 1 62.22 219 TRP B N 1
ATOM 3738 C CA . TRP B 1 219 ? -4.031 -21.172 -18.094 1 62.22 219 TRP B CA 1
ATOM 3739 C C . TRP B 1 219 ? -5.285 -21.172 -18.969 1 62.22 219 TRP B C 1
ATOM 3741 O O . TRP B 1 219 ? -5.195 -21.141 -20.188 1 62.22 219 TRP B O 1
ATOM 3751 N N . GLY B 1 220 ? -6.332 -21.594 -18.375 1 58.59 220 GLY B N 1
ATOM 3752 C CA . GLY B 1 220 ? -7.543 -21.578 -19.188 1 58.59 220 GLY B CA 1
ATOM 3753 C C . GLY B 1 220 ? -7.945 -20.188 -19.625 1 58.59 220 GLY B C 1
ATOM 3754 O O . GLY B 1 220 ? -8.633 -19.469 -18.891 1 58.59 220 GLY B O 1
ATOM 3755 N N . ILE B 1 221 ? -7.395 -19.812 -20.719 1 59.91 221 ILE B N 1
ATOM 3756 C CA . ILE B 1 221 ? -7.648 -18.453 -21.188 1 59.91 221 ILE B CA 1
ATOM 3757 C C . ILE B 1 221 ? -8.695 -18.469 -22.297 1 59.91 221 ILE B C 1
ATOM 3759 O O . ILE B 1 221 ? -8.633 -17.672 -23.234 1 59.91 221 ILE B O 1
ATOM 3763 N N . VAL B 1 222 ? -9.477 -19.453 -22.344 1 62.72 222 VAL B N 1
ATOM 3764 C CA . VAL B 1 222 ? -10.547 -19.469 -23.328 1 62.72 222 VAL B CA 1
ATOM 3765 C C . VAL B 1 222 ? -11.828 -18.922 -22.719 1 62.72 222 VAL B C 1
ATOM 3767 O O . VAL B 1 222 ? -12.422 -19.547 -21.828 1 62.72 222 VAL B O 1
ATOM 3770 N N . TRP B 1 223 ? -12.016 -17.609 -23.047 1 66.88 223 TRP B N 1
ATOM 3771 C CA . TRP B 1 223 ? -13.188 -16.922 -22.5 1 66.88 223 TRP B CA 1
ATOM 3772 C C . TRP B 1 223 ? -14.258 -16.75 -23.578 1 66.88 223 TRP B C 1
ATOM 3774 O O . TRP B 1 223 ? -13.938 -16.5 -24.75 1 66.88 223 TRP B O 1
ATOM 3784 N N . ALA B 1 224 ? -15.422 -16.953 -23.219 1 69.12 224 ALA B N 1
ATOM 3785 C CA . ALA B 1 224 ? -16.562 -16.703 -24.094 1 69.12 224 ALA B CA 1
ATOM 3786 C C . ALA B 1 224 ? -16.859 -15.203 -24.203 1 69.12 224 ALA B C 1
ATOM 3788 O O . ALA B 1 224 ? -17.438 -14.758 -25.188 1 69.12 224 ALA B O 1
ATOM 3789 N N . ASP B 1 225 ? -16.359 -14.43 -23.344 1 72.69 225 ASP B N 1
ATOM 3790 C CA . ASP B 1 225 ? -16.609 -12.984 -23.312 1 72.69 225 ASP B CA 1
ATOM 3791 C C . ASP B 1 225 ? -15.555 -12.234 -24.141 1 72.69 225 ASP B C 1
ATOM 3793 O O . ASP B 1 225 ? -14.383 -12.18 -23.75 1 72.69 225 ASP B O 1
ATOM 3797 N N . PRO B 1 226 ? -16.016 -11.68 -25.281 1 77.81 226 PRO B N 1
ATOM 3798 C CA . PRO B 1 226 ? -15.07 -10.961 -26.141 1 77.81 226 PRO B CA 1
ATOM 3799 C C . PRO B 1 226 ? -14.344 -9.836 -25.406 1 77.81 226 PRO B C 1
ATOM 3801 O O . PRO B 1 226 ? -13.18 -9.555 -25.703 1 77.81 226 PRO B O 1
ATOM 3804 N N . ALA B 1 227 ? -14.984 -9.227 -24.453 1 74.38 227 ALA B N 1
ATOM 3805 C CA . ALA B 1 227 ? -14.359 -8.141 -23.703 1 74.38 227 ALA B CA 1
ATOM 3806 C C . ALA B 1 227 ? -13.203 -8.664 -22.859 1 74.38 227 ALA B C 1
ATOM 3808 O O . ALA B 1 227 ? -12.164 -8.008 -22.75 1 74.38 227 ALA B O 1
ATOM 3809 N N . ARG B 1 228 ? -13.367 -9.789 -22.406 1 76.38 228 ARG B N 1
ATOM 3810 C CA . ARG B 1 228 ? -12.32 -10.414 -21.594 1 76.38 228 ARG B CA 1
ATOM 3811 C C . ARG B 1 228 ? -11.133 -10.812 -22.469 1 76.38 228 ARG B C 1
ATOM 3813 O O . ARG B 1 228 ? -9.977 -10.688 -22.047 1 76.38 228 ARG B O 1
ATOM 3820 N N . VAL B 1 229 ? -11.43 -11.281 -23.656 1 79 229 VAL B N 1
ATOM 3821 C CA . VAL B 1 229 ? -10.391 -11.68 -24.594 1 79 229 VAL B CA 1
ATOM 3822 C C . VAL B 1 229 ? -9.547 -10.461 -24.984 1 79 229 VAL B C 1
ATOM 3824 O O . VAL B 1 229 ? -8.312 -10.523 -24.969 1 79 229 VAL B O 1
ATOM 3827 N N . GLU B 1 230 ? -10.227 -9.422 -25.281 1 80.69 230 GLU B N 1
ATOM 3828 C CA . GLU B 1 230 ? -9.539 -8.195 -25.656 1 80.69 230 GLU B CA 1
ATOM 3829 C C . GLU B 1 230 ? -8.695 -7.645 -24.516 1 80.69 230 GLU B C 1
ATOM 3831 O O . GLU B 1 230 ? -7.57 -7.191 -24.719 1 80.69 230 GLU B O 1
ATOM 3836 N N . TRP B 1 231 ? -9.234 -7.648 -23.391 1 79.81 231 TRP B N 1
ATOM 3837 C CA . TRP B 1 231 ? -8.523 -7.176 -22.203 1 79.81 231 TRP B CA 1
ATOM 3838 C C . TRP B 1 231 ? -7.25 -7.98 -21.969 1 79.81 231 TRP B C 1
ATOM 3840 O O . TRP B 1 231 ? -6.191 -7.414 -21.688 1 79.81 231 TRP B O 1
ATOM 3850 N N . HIS B 1 232 ? -7.406 -9.188 -22.125 1 82 232 HIS B N 1
ATOM 3851 C CA . HIS B 1 232 ? -6.254 -10.055 -21.938 1 82 232 HIS B CA 1
ATOM 3852 C C . HIS B 1 232 ? -5.172 -9.773 -22.969 1 82 232 HIS B C 1
ATOM 3854 O O . HIS B 1 232 ? -3.984 -9.734 -22.641 1 82 232 HIS B O 1
ATOM 3860 N N . ALA B 1 233 ? -5.559 -9.617 -24.156 1 84.94 233 ALA B N 1
ATOM 3861 C CA . ALA B 1 233 ? -4.609 -9.32 -25.219 1 84.94 233 ALA B CA 1
ATOM 3862 C C . ALA B 1 233 ? -3.861 -8.023 -24.953 1 84.94 233 ALA B C 1
ATOM 3864 O O . ALA B 1 233 ? -2.645 -7.945 -25.141 1 84.94 233 ALA B O 1
ATOM 3865 N N . ARG B 1 234 ? -4.551 -7.039 -24.5 1 84.62 234 ARG B N 1
ATOM 3866 C CA . ARG B 1 234 ? -3.939 -5.746 -24.219 1 84.62 234 ARG B CA 1
ATOM 3867 C C . ARG B 1 234 ? -2.996 -5.844 -23.016 1 84.62 234 ARG B C 1
ATOM 3869 O O . ARG B 1 234 ? -1.904 -5.273 -23.031 1 84.62 234 ARG B O 1
ATOM 3876 N N . LYS B 1 235 ? -3.473 -6.52 -22.078 1 86.44 235 LYS B N 1
ATOM 3877 C CA . LYS B 1 235 ? -2.646 -6.742 -20.891 1 86.44 235 LYS B CA 1
ATOM 3878 C C . LYS B 1 235 ? -1.337 -7.434 -21.266 1 86.44 235 LYS B C 1
ATOM 3880 O O . LYS B 1 235 ? -0.266 -7.027 -20.812 1 86.44 235 LYS B O 1
ATOM 3885 N N . MET B 1 236 ? -1.455 -8.367 -22.109 1 88.56 236 MET B N 1
ATOM 3886 C CA . MET B 1 236 ? -0.272 -9.125 -22.516 1 88.56 236 MET B CA 1
ATOM 3887 C C . MET B 1 236 ? 0.665 -8.258 -23.359 1 88.56 236 MET B C 1
ATOM 3889 O O . MET B 1 236 ? 1.883 -8.297 -23.172 1 88.56 236 MET B O 1
ATOM 3893 N N . ALA B 1 237 ? 0.104 -7.453 -24.141 1 91.94 237 ALA B N 1
ATOM 3894 C CA . ALA B 1 237 ? 0.885 -6.613 -25.047 1 91.94 237 ALA B CA 1
ATOM 3895 C C . ALA B 1 237 ? 1.633 -5.527 -24.281 1 91.94 237 ALA B C 1
ATOM 3897 O O . ALA B 1 237 ? 2.666 -5.031 -24.75 1 91.94 237 ALA B O 1
ATOM 3898 N N . SER B 1 238 ? 1.167 -5.207 -23.094 1 95.25 238 SER B N 1
ATOM 3899 C CA . SER B 1 238 ? 1.718 -4.066 -22.359 1 95.25 238 SER B CA 1
ATOM 3900 C C . SER B 1 238 ? 2.662 -4.52 -21.25 1 95.25 238 SER B C 1
ATOM 3902 O O . SER B 1 238 ? 3.234 -3.693 -20.547 1 95.25 238 SER B O 1
ATOM 3904 N N . LYS B 1 239 ? 2.852 -5.777 -21.109 1 96.12 239 LYS B N 1
ATOM 3905 C CA . LYS B 1 239 ? 3.598 -6.305 -19.969 1 96.12 239 LYS B CA 1
ATOM 3906 C C . LYS B 1 239 ? 5 -5.707 -19.906 1 96.12 239 LYS B C 1
ATOM 3908 O O . LYS B 1 239 ? 5.418 -5.195 -18.859 1 96.12 239 LYS B O 1
ATOM 3913 N N . ASP B 1 240 ? 5.719 -5.727 -21 1 97 240 ASP B N 1
ATOM 3914 C CA . ASP B 1 240 ? 7.094 -5.246 -21.016 1 97 240 ASP B CA 1
ATOM 3915 C C . ASP B 1 240 ? 7.152 -3.732 -20.828 1 97 240 ASP B C 1
ATOM 3917 O O . ASP B 1 240 ? 7.953 -3.223 -20.047 1 97 240 ASP B O 1
ATOM 3921 N N . THR B 1 241 ? 6.32 -3.033 -21.516 1 97 241 THR B N 1
ATOM 3922 C CA . THR B 1 241 ? 6.336 -1.576 -21.438 1 97 241 THR B CA 1
ATOM 3923 C C . THR B 1 241 ? 5.906 -1.112 -20.047 1 97 241 THR B C 1
ATOM 3925 O O . THR B 1 241 ? 6.461 -0.152 -19.5 1 97 241 THR B O 1
ATOM 3928 N N . SER B 1 242 ? 4.941 -1.786 -19.5 1 97.81 242 SER B N 1
ATOM 3929 C CA . SER B 1 242 ? 4.504 -1.448 -18.141 1 97.81 242 SER B CA 1
ATOM 3930 C C . SER B 1 242 ? 5.609 -1.694 -17.125 1 97.81 242 SER B C 1
ATOM 3932 O O . SER B 1 242 ? 5.867 -0.849 -16.266 1 97.81 242 SER B O 1
ATOM 3934 N N . ALA B 1 243 ? 6.246 -2.828 -17.219 1 97.81 243 ALA B N 1
ATOM 3935 C CA . ALA B 1 243 ? 7.32 -3.16 -16.297 1 97.81 243 ALA B CA 1
ATOM 3936 C C . ALA B 1 243 ? 8.43 -2.113 -16.344 1 97.81 243 ALA B C 1
ATOM 3938 O O . ALA B 1 243 ? 8.875 -1.618 -15.305 1 97.81 243 ALA B O 1
ATOM 3939 N N . ALA B 1 244 ? 8.852 -1.794 -17.547 1 97.44 244 ALA B N 1
ATOM 3940 C CA . ALA B 1 244 ? 9.914 -0.806 -17.703 1 97.44 244 ALA B CA 1
ATOM 3941 C C . ALA B 1 244 ? 9.492 0.549 -17.141 1 97.44 244 ALA B C 1
ATOM 3943 O O . ALA B 1 244 ? 10.289 1.222 -16.484 1 97.44 244 ALA B O 1
ATOM 3944 N N . ALA B 1 245 ? 8.273 0.957 -17.406 1 97.88 245 ALA B N 1
ATOM 3945 C CA . ALA B 1 245 ? 7.762 2.244 -16.953 1 97.88 245 ALA B CA 1
ATOM 3946 C C . ALA B 1 245 ? 7.707 2.299 -15.43 1 97.88 245 ALA B C 1
ATOM 3948 O O . ALA B 1 245 ? 8.078 3.309 -14.82 1 97.88 245 ALA B O 1
ATOM 3949 N N . HIS B 1 246 ? 7.191 1.239 -14.82 1 98.25 246 HIS B N 1
ATOM 3950 C CA . HIS B 1 246 ? 7.07 1.214 -13.367 1 98.25 246 HIS B CA 1
ATOM 3951 C C . HIS B 1 246 ? 8.438 1.219 -12.703 1 98.25 246 HIS B C 1
ATOM 3953 O O . HIS B 1 246 ? 8.648 1.933 -11.719 1 98.25 246 HIS B O 1
ATOM 3959 N N . ILE B 1 247 ? 9.367 0.425 -13.211 1 98.38 247 ILE B N 1
ATOM 3960 C CA . ILE B 1 247 ? 10.711 0.364 -12.656 1 98.38 247 ILE B CA 1
ATOM 3961 C C . ILE B 1 247 ? 11.391 1.728 -12.789 1 98.38 247 ILE B C 1
ATOM 3963 O O . ILE B 1 247 ? 12.023 2.207 -11.852 1 98.38 247 ILE B O 1
ATOM 3967 N N . SER B 1 248 ? 11.18 2.34 -13.914 1 98 248 SER B N 1
ATOM 3968 C CA . SER B 1 248 ? 11.727 3.674 -14.133 1 98 248 SER B CA 1
ATOM 3969 C C . SER B 1 248 ? 11.102 4.691 -13.188 1 98 248 SER B C 1
ATOM 3971 O O . SER B 1 248 ? 11.789 5.547 -12.633 1 98 248 SER B O 1
ATOM 3973 N N . ASN B 1 249 ? 9.852 4.586 -12.992 1 98.12 249 ASN B N 1
ATOM 3974 C CA . ASN B 1 249 ? 9.102 5.539 -12.188 1 98.12 249 ASN B CA 1
ATOM 3975 C C . ASN B 1 249 ? 9.539 5.508 -10.727 1 98.12 249 ASN B C 1
ATOM 3977 O O . ASN B 1 249 ? 9.414 6.504 -10.008 1 98.12 249 ASN B O 1
ATOM 3981 N N . VAL B 1 250 ? 10.039 4.383 -10.289 1 98 250 VAL B N 1
ATOM 3982 C CA . VAL B 1 250 ? 10.477 4.309 -8.898 1 98 250 VAL B CA 1
ATOM 3983 C C . VAL B 1 250 ? 11.984 4.539 -8.82 1 98 250 VAL B C 1
ATOM 3985 O O . VAL B 1 250 ? 12.625 4.176 -7.836 1 98 250 VAL B O 1
ATOM 3988 N N . GLY B 1 251 ? 12.547 5.078 -9.914 1 96.62 251 GLY B N 1
ATOM 3989 C CA . GLY B 1 251 ? 13.93 5.531 -9.875 1 96.62 251 GLY B CA 1
ATOM 3990 C C . GLY B 1 251 ? 14.93 4.414 -10.094 1 96.62 251 GLY B C 1
ATOM 3991 O O . GLY B 1 251 ? 16.094 4.535 -9.711 1 96.62 251 GLY B O 1
ATOM 3992 N N . LEU B 1 252 ? 14.516 3.328 -10.664 1 97.5 252 LEU B N 1
ATOM 3993 C CA . LEU B 1 252 ? 15.406 2.184 -10.805 1 97.5 252 LEU B CA 1
ATOM 3994 C C . LEU B 1 252 ? 15.68 1.873 -12.273 1 97.5 252 LEU B C 1
ATOM 3996 O O . LEU B 1 252 ? 15.984 0.731 -12.625 1 97.5 252 LEU B O 1
ATOM 4000 N N . SER B 1 253 ? 15.461 2.979 -12.938 1 90.44 253 SER B N 1
ATOM 4001 C CA . SER B 1 253 ? 15.836 2.822 -14.336 1 90.44 253 SER B CA 1
ATOM 4002 C C . SER B 1 253 ? 17.297 2.395 -14.484 1 90.44 253 SER B C 1
ATOM 4004 O O . SER B 1 253 ? 18.172 2.943 -13.812 1 90.44 253 SER B O 1
ATOM 4006 N N . GLY B 1 254 ? 17.609 1.384 -15.258 1 85.25 254 GLY B N 1
ATOM 4007 C CA . GLY B 1 254 ? 18.984 0.979 -15.516 1 85.25 254 GLY B CA 1
ATOM 4008 C C . GLY B 1 254 ? 19.5 -0.056 -14.531 1 85.25 254 GLY B C 1
ATOM 4009 O O . GLY B 1 254 ? 20.594 -0.582 -14.688 1 85.25 254 GLY B O 1
ATOM 4010 N N . SER B 1 255 ? 18.719 -0.171 -13.453 1 86.88 255 SER B N 1
ATOM 4011 C CA . SER B 1 255 ? 19.125 -1.204 -12.508 1 86.88 255 SER B CA 1
ATOM 4012 C C . SER B 1 255 ? 19.078 -2.59 -13.148 1 86.88 255 SER B C 1
ATOM 4014 O O . SER B 1 255 ? 18.219 -2.854 -14 1 86.88 255 SER B O 1
ATOM 4016 N N . ILE B 1 256 ? 20.078 -3.363 -12.781 1 89.5 256 ILE B N 1
ATOM 4017 C CA . ILE B 1 256 ? 20.094 -4.746 -13.242 1 89.5 256 ILE B CA 1
ATOM 4018 C C . ILE B 1 256 ? 19.234 -5.605 -12.328 1 89.5 256 ILE B C 1
ATOM 4020 O O . ILE B 1 256 ? 19.562 -5.82 -11.156 1 89.5 256 ILE B O 1
ATOM 4024 N N . THR B 1 257 ? 18.156 -5.918 -12.766 1 95.88 257 THR B N 1
ATOM 4025 C CA . THR B 1 257 ? 17.25 -6.816 -12.07 1 95.88 257 THR B CA 1
ATOM 4026 C C . THR B 1 257 ? 17.203 -8.18 -12.758 1 95.88 257 THR B C 1
ATOM 4028 O O . THR B 1 257 ? 17.047 -8.258 -13.977 1 95.88 257 THR B O 1
ATOM 4031 N N . ILE B 1 258 ? 17.344 -9.227 -11.93 1 97.31 258 ILE B N 1
ATOM 4032 C CA . ILE B 1 258 ? 17.516 -10.562 -12.5 1 97.31 258 ILE B CA 1
ATOM 4033 C C . ILE B 1 258 ? 16.406 -11.484 -12 1 97.31 258 ILE B C 1
ATOM 4035 O O . ILE B 1 258 ? 15.961 -11.367 -10.859 1 97.31 258 ILE B O 1
ATOM 4039 N N . VAL B 1 259 ? 15.992 -12.336 -12.898 1 97.94 259 VAL B N 1
ATOM 4040 C CA . VAL B 1 259 ? 15.094 -13.438 -12.578 1 97.94 259 VAL B CA 1
ATOM 4041 C C . VAL B 1 259 ? 15.742 -14.766 -12.969 1 97.94 259 VAL B C 1
ATOM 4043 O O . VAL B 1 259 ? 16.391 -14.859 -14.008 1 97.94 259 VAL B O 1
ATOM 4046 N N . GLU B 1 260 ? 15.586 -15.711 -12.102 1 96.31 260 GLU B N 1
ATOM 4047 C CA . GLU B 1 260 ? 16.078 -17.062 -12.414 1 96.31 260 GLU B CA 1
ATOM 4048 C C . GLU B 1 260 ? 14.977 -17.906 -13.055 1 96.31 260 GLU B C 1
ATOM 4050 O O . GLU B 1 260 ? 13.898 -18.062 -12.484 1 96.31 260 GLU B O 1
ATOM 4055 N N . HIS B 1 261 ? 15.195 -18.359 -14.219 1 96.38 261 HIS B N 1
ATOM 4056 C CA . HIS B 1 261 ? 14.305 -19.297 -14.883 1 96.38 261 HIS B CA 1
ATOM 4057 C C . HIS B 1 261 ? 14.727 -20.734 -14.609 1 96.38 261 HIS B C 1
ATOM 4059 O O . HIS B 1 261 ? 15.883 -21.109 -14.812 1 96.38 261 HIS B O 1
ATOM 4065 N N . VAL B 1 262 ? 13.836 -21.5 -14.117 1 92.88 262 VAL B N 1
ATOM 4066 C CA . VAL B 1 262 ? 14.164 -22.875 -13.711 1 92.88 262 VAL B CA 1
ATOM 4067 C C . VAL B 1 262 ? 13.164 -23.844 -14.336 1 92.88 262 VAL B C 1
ATOM 4069 O O . VAL B 1 262 ? 11.953 -23.688 -14.164 1 92.88 262 VAL B O 1
ATOM 4072 N N . GLN B 1 263 ? 13.641 -24.812 -15.016 1 91.06 263 GLN B N 1
ATOM 4073 C CA . GLN B 1 263 ? 12.82 -25.922 -15.508 1 91.06 263 GLN B CA 1
ATOM 4074 C C . GLN B 1 263 ? 12.719 -27.031 -14.469 1 91.06 263 GLN B C 1
ATOM 4076 O O . GLN B 1 263 ? 13.734 -27.531 -13.992 1 91.06 263 GLN B O 1
ATOM 4081 N N . ILE B 1 264 ? 11.547 -27.266 -14.062 1 83.81 264 ILE B N 1
ATOM 4082 C CA . ILE B 1 264 ? 11.344 -28.359 -13.109 1 83.81 264 ILE B CA 1
ATOM 4083 C C . ILE B 1 264 ? 10.789 -29.578 -13.844 1 83.81 264 ILE B C 1
ATOM 4085 O O . ILE B 1 264 ? 9.758 -29.5 -14.516 1 83.81 264 ILE B O 1
ATOM 4089 N N . ASN B 1 265 ? 11.461 -30.656 -13.781 1 74.94 265 ASN B N 1
ATOM 4090 C CA . ASN B 1 265 ? 11.086 -31.906 -14.445 1 74.94 265 ASN B CA 1
ATOM 4091 C C . ASN B 1 265 ? 10.156 -32.75 -13.57 1 74.94 265 ASN B C 1
ATOM 4093 O O . ASN B 1 265 ? 10.281 -32.75 -12.352 1 74.94 265 ASN B O 1
#

Secondary structure (DSSP, 8-state):
---EEEEEE---TTS-TTSPP--HHHHHHHHHHTTTSSEEEEE---HHHHHHHHHTS-TT-EE-SS---S--SEEEE---HHHH-SSHHHHHHHHHHHHHTT-SEEEEE-TTB---HHHHTT--SSSEEEE--TTS-----SSSSEEEEE--TTTS--TTEEEEEHHHHTTT-S-THHHHS--TTS---THHHHHHHHHHHSTTS--EEEEEESS---B----S-HHHHHHHHHHHHHHHHHHHHHHHHTT-TT---EEEEEEE-/---EEEEEE---TTS-TTSPP--HHHHHHHHHHTTTSSEEEEE---HHHHHHHHHTS-TT-EE-SS---S--SEEEE---HHHH-SSHHHHHHHHHHHHHTT-SEEEEE-TTB---HHHHTT--SSSEEEEPPTTS-----SSSSEEEEE--TTTS--TTEEEEEHHHHTTT-S-THHHHS--TTS---THHHHHHHHHHHSTTS--EEEEEESS---B----S-HHHHHHHHHHHHHHHHHHHHHHHHTT-TT---EEEEEEE-

Organism: Thanatephorus cucumeris (strain AG1-IA) (NCBI:txid983506)

Radius of gyration: 23.11 Å; Cα contacts (8 Å, |Δi|>4): 1105; chains: 2; bounding box: 49×66×56 Å

pLDDT: mean 87.58, std 11.43, range [47.59, 98.81]

Solvent-accessible surface area (backbone atoms only — not comparable to full-atom values): 27728 Å² total; per-residue (Å²): 129,80,44,22,34,32,36,33,73,42,73,53,82,77,41,69,77,85,51,78,76,75,50,63,56,49,39,52,37,51,59,54,45,56,68,65,25,64,20,36,36,37,33,42,46,60,71,81,47,42,62,62,46,54,71,64,43,66,92,65,51,39,76,44,64,48,91,69,88,68,91,48,53,30,37,34,44,66,33,50,56,45,48,26,59,90,45,36,34,43,53,37,30,50,51,51,50,40,51,74,70,65,37,48,26,37,28,30,31,39,59,55,50,51,74,60,50,74,62,61,70,68,57,66,95,38,36,32,35,10,58,56,55,87,83,37,62,79,58,79,22,87,83,81,22,49,30,80,39,71,56,43,36,41,42,44,44,41,62,56,39,22,40,30,28,32,76,63,45,40,32,43,38,58,34,26,22,31,46,71,70,37,59,88,68,41,27,42,54,45,49,48,38,36,48,42,47,41,35,69,46,36,68,93,69,36,50,33,31,24,32,34,62,71,70,80,59,53,69,62,76,83,63,90,46,67,65,45,48,51,45,49,52,38,24,62,71,24,24,44,61,33,20,54,49,36,24,37,62,53,50,44,60,86,58,88,36,66,23,34,24,35,58,45,124,131,81,44,23,35,32,37,34,73,41,74,54,80,76,44,72,76,85,51,78,73,75,49,63,57,50,42,52,36,51,58,54,45,57,67,64,26,64,20,36,36,37,30,42,48,57,71,80,47,42,60,62,45,56,71,64,44,66,90,64,50,38,74,45,64,48,90,69,88,67,93,48,53,32,37,34,44,66,33,51,56,45,49,25,59,89,46,36,34,43,53,37,30,50,49,51,49,40,51,75,71,65,36,48,26,37,29,30,31,38,60,54,49,51,73,59,49,73,59,60,71,68,57,66,96,39,37,33,34,10,56,56,54,86,83,36,61,78,56,78,24,88,84,80,23,49,30,80,40,69,57,43,36,40,42,41,43,42,63,55,37,22,40,31,28,32,76,62,46,39,31,42,39,57,34,27,21,31,47,70,69,38,60,90,68,41,25,42,55,45,49,48,38,33,48,43,49,41,36,69,46,35,68,94,69,36,51,32,31,24,32,34,63,71,69,80,58,55,69,62,77,82,64,89,46,65,64,47,48,52,46,48,52,38,25,62,71,24,22,44,60,35,20,53,50,37,26,37,62,54,50,42,60,87,59,88,36,67,22,35,25,35,58,44,124

Foldseek 3Di:
DAQEEEEEEDDCVLHDPPDADDQVLVLVLLVQVLVQHQAYEYEEDDPVNVVVNCVSHDPQEEEPPDDDPDSTRYYYDYDDCVQCQDDQSRQLVVLVVCVVVPGFKYWQAYSQFDDDSVVVVPDDQAQKEAEQAPLAPFDFDDPQRKDKDFDFLRHFHDSNTMMGRSVLCNVPGQDCCLRPVAPPLEASSSRQLSLLVSCVVPPPRHAGEYEYEPDCRHRPQDDPDVSSVVSVVRHSVRRRVNSQRSNVVVPNRPPGGIYMYGYDD/DAQEEEEEEDECVLPDPPDADDQVLVLVLLVQVLVQHQAYEYEEDDPVNVVVNCVSHDPQEEEPPDDDPDRTRYYYDYDDCVQCQDDQSRQLVVLVVCVVVPGFKYWQAYSQFDDDSVVVVPDDQAQKEAEQAPLAPFDFDDPQRKDKDFDFLRPFHDSNTMMGRSVLCNVPGQDCCLRPVADPLEASSSRQLSLLVSCVVPPPRHAGEYEYEPDCRHRPQDDPDVSSVVSVVRHSVRRRVNSQRSNVVVPNRPPGGIYMYGYDD

Sequence (530 aa):
MQKVLTAIRVHKRQTDQNRLLDTDPISAAVTRALGYSTSVILVSLPPPDLENLVSVLPRDTVLVDGEVTNTAKVYILPFTKATYGRFIPALNAIVAFAHDKRFEGVLFQSVEVKIDPENVKKMVDVLVVGKAFDAHTFHKGLDDGSSQVYLTGRTCPWNTLAVWNLNKLARTGFLLTSETNTPPNSSAIEEAPTIALHQKLFPGQSRALLVRFAAEDGWGIVWADPARVEWHARKMASKDTSAAAHISNVGLSGSITIVEHVQINMQKVLTAIRVHKRQTDQNRLLDTDPISAAVTRALGYSTSVILVSLPPPDLENLVSVLPRDTVLVDGEVTNTAKVYILPFTKATYGRFIPALNAIVAFAHDKRFEGVLFQSVEVKIDPENVKKMVDVLVVGKAFDAHTFHKGLDDGSSQVYLTGRTCPWNTLAVWNLNKLARTGFLLTSETNTPPNSSAIEEAPTIALHQKLFPGQSRALLVRFAAEDGWGIVWADPARVEWHARKMASKDTSAAAHISNVGLSGSITIVEHVQIN